Protein AF-A0A813DCG0-F1 (afdb_monomer_lite)

pLDDT: mean 72.12, std 24.97, range [21.66, 97.62]

Organism: Polarella glacialis (NCBI:txid89957)

Secondary structure (DSSP, 8-state):
---SSHHHHHHHHHHTT---------------S-PBPTTT--B-PBPTTSSSBHHHHHHS---HHHHHHHHHTSTTHHHHHHHHHHHHHSTTS-----------GGGGGGTTTTTT------TT-EEEEE-TT-HHHHHHHHHHHHHSTTTEEEEETT-HHHHHHHHHHHT-GGGHHHHS-TT-EEEEETTTEEE--TTT-HHHHHHHHHHHHH--PPPHHHHHHHIIIIIHHHHHHHHHHHHTTS-S-----PPPPTTGGGSHHHHHHHHHHHHHHS----TT-S-HHHHHHHHHHHHHHHHTT-SEEHHHHHTTT-GGGS-TT--SGGG-TT--TTB--SB--EEEEE-TT-TTTHHHHHHHHHHHHHHHHHHT--S--TT---HHHHHHHTT------EEEEE--TTTT--B-S--GGGGT-S----------------GGGGSPP--S-----------------------PPPPPPP------------------------

InterPro domains:
  IPR051559 Hypoxia-inducible factor prolyl hydroxylases [PTHR12907] (262-435)

Sequence (506 aa):
MGVAGQALEDIAWAQAFQRPEPRSPALFVHVGPSQLCKTCGLKSPIVSVASECSSCWLHSTCNWDAGFANLALLKGGMAFVQELLLQRTAPFGPQKAEFSTTFDESGADQRDQLGKTSPRCDSSGLAVIWDALDPGCAWRTQALRIEFPDLCVFVELHDEASLHQLLSETGLSSIRHRICRAGALSAVLASGVFIANCEEHPKVLVFELLYRRTLRLPSWRALERLHSRYFRPLAQLRGHEAVAATGPQLCQPYEPCEGWWQKQAALQLIAESLEKECFAIVDGFLPAKELQTLQEVASMLFKEKHMRAGIEEQSGGYGGYWGDGNEGDFQNKEGLDRKWTMEGDFRAWVPDDDVRASRSLQLLTRASDSLIRALKDEGKGQLGLSASVTQRIRRIHFREHTMVSCYPGATRARYLRHCDTGRQAALTAILYLNKVKGFQTSFQGLRPSPRNGARAMVASFGFTKKAFITPRSDWMCCPLPTGCCSSGLQRNALTKCCRLLGTAWP

Radius of gyration: 30.11 Å; chains: 1; bounding box: 83×74×84 Å

Foldseek 3Di:
DDDDPPVVVVVVVVVVPPDPPPPPPPPPQPQDPQDQAPPQRDRARQQSVDSGHLLCLLVDPDDLVVLLVVLCPDDLSVVLSVLLVCLCPPPLNPPCPPPPPPPPPVCPVCSVVSPPDLPDPPLQAKEKEFESHAPNRSSSSSNCCVSQVPRYDYDYLPPPVSVVVVCVQLVNPVVCPQCRDHNWMKMAHSNSFIEGRCSNVVNVVSQVSSCSVRDDDDDPVRVVCCCVQAVVVLVCLQCVVVPPPDDPDDDDPDWGDAPSCLDLSNLQSQLVCCVPVVHHDRPNLDTPVLLVLVLVLLVCCVVVVVWAQPLVVCVPPPPPVPDPPPPDQADCPVVDASYDYQGQKTKDQAACPRPSCNVSVVVVVVSVVSSLVSNLVVPPCVSVGDPVSNVLSVPCPDDGGDISMDRDSRRPGDHDDDDPVVVVDSDDDDDDSDDDPDPPPVVVPPDPPPPDDDDDDDDDDDDDDDDDDDDDDDDDDDDDDDDDDDDDDDDDDDDDDDDDDDDDDD

Structure (mmCIF, N/CA/C/O backbone):
data_AF-A0A813DCG0-F1
#
_entry.id   AF-A0A813DCG0-F1
#
loop_
_atom_site.group_PDB
_atom_site.id
_atom_site.type_symbol
_atom_site.label_atom_id
_atom_site.label_alt_id
_atom_site.label_comp_id
_atom_site.label_asym_id
_atom_site.label_entity_id
_atom_site.label_seq_id
_atom_site.pdbx_PDB_ins_code
_atom_site.Cartn_x
_atom_site.Cartn_y
_atom_site.Cartn_z
_atom_site.occupancy
_atom_site.B_iso_or_equiv
_atom_site.auth_seq_id
_atom_site.auth_comp_id
_atom_site.auth_asym_id
_atom_site.auth_atom_id
_atom_site.pdbx_PDB_model_num
ATOM 1 N N . MET A 1 1 ? 39.433 26.308 19.725 1.00 41.78 1 MET A N 1
ATOM 2 C CA . MET A 1 1 ? 40.166 25.298 18.930 1.00 41.78 1 MET A CA 1
ATOM 3 C C . MET A 1 1 ? 39.247 24.104 18.746 1.00 41.78 1 MET A C 1
ATOM 5 O O . MET A 1 1 ? 38.813 23.572 19.756 1.00 41.78 1 MET A O 1
ATOM 9 N N . GLY A 1 2 ? 38.908 23.737 17.505 1.00 42.75 2 GLY A N 1
ATOM 10 C CA . GLY A 1 2 ? 38.087 22.548 17.225 1.00 42.75 2 GLY A CA 1
ATOM 11 C C . GLY A 1 2 ? 36.905 22.746 16.268 1.00 42.75 2 GLY A C 1
ATOM 12 O O . GLY A 1 2 ? 35.836 22.231 16.548 1.00 42.75 2 GLY A O 1
ATOM 13 N N . VAL A 1 3 ? 37.080 23.474 15.159 1.00 40.78 3 VAL A N 1
ATOM 14 C CA . VAL A 1 3 ? 36.184 23.416 13.984 1.00 40.78 3 VAL A CA 1
ATOM 15 C C . VAL A 1 3 ? 37.076 23.520 12.746 1.00 40.78 3 VAL A C 1
ATOM 17 O O . VAL A 1 3 ? 37.269 24.595 12.193 1.00 40.78 3 VAL A O 1
ATOM 20 N N . ALA A 1 4 ? 37.764 22.432 12.405 1.00 39.97 4 ALA A N 1
ATOM 21 C CA . ALA A 1 4 ? 38.619 22.384 11.210 1.00 39.97 4 ALA A CA 1
ATOM 22 C C . ALA A 1 4 ? 38.790 20.970 10.623 1.00 39.97 4 ALA A C 1
ATOM 24 O O . ALA A 1 4 ? 39.272 20.843 9.506 1.00 39.97 4 ALA A O 1
ATOM 25 N N . GLY A 1 5 ? 38.387 19.910 11.338 1.00 35.41 5 GLY A N 1
ATOM 26 C CA . GLY A 1 5 ? 38.575 18.529 10.876 1.00 35.41 5 GLY A CA 1
ATOM 27 C C . GLY A 1 5 ? 37.535 18.050 9.861 1.00 35.41 5 GLY A C 1
ATOM 28 O O . GLY A 1 5 ? 37.882 17.315 8.950 1.00 35.41 5 GLY A O 1
ATOM 29 N N . GLN A 1 6 ? 36.282 18.498 9.973 1.00 41.50 6 GLN A N 1
ATOM 30 C CA . GLN A 1 6 ? 35.178 17.935 9.181 1.00 41.50 6 GLN A CA 1
ATOM 31 C C . GLN A 1 6 ? 35.030 18.593 7.798 1.00 41.50 6 GLN A C 1
ATOM 33 O O . GLN A 1 6 ? 34.701 17.931 6.825 1.00 41.50 6 GLN A O 1
ATOM 38 N N . ALA A 1 7 ? 35.400 19.872 7.674 1.00 42.06 7 ALA A N 1
ATOM 39 C CA . ALA A 1 7 ? 35.347 20.589 6.399 1.00 42.06 7 ALA A CA 1
ATOM 40 C C . ALA A 1 7 ? 36.413 20.125 5.386 1.00 42.06 7 ALA A C 1
ATOM 42 O O . ALA A 1 7 ? 36.236 20.320 4.189 1.00 42.06 7 ALA A O 1
ATOM 43 N N . LEU A 1 8 ? 37.517 19.513 5.831 1.00 39.81 8 LEU A N 1
ATOM 44 C CA . LEU A 1 8 ? 38.583 19.060 4.928 1.00 39.81 8 LEU A CA 1
ATOM 45 C C . LEU A 1 8 ? 38.312 17.673 4.321 1.00 39.81 8 LEU A C 1
ATOM 47 O O . LEU A 1 8 ? 38.747 17.426 3.198 1.00 39.81 8 LEU A O 1
ATOM 51 N N . GLU A 1 9 ? 37.552 16.802 4.996 1.00 41.28 9 GLU A N 1
ATOM 52 C CA . GLU A 1 9 ? 37.133 15.509 4.428 1.00 41.28 9 GLU A CA 1
ATOM 53 C C . GLU A 1 9 ? 36.017 15.676 3.381 1.00 41.28 9 GLU A C 1
ATOM 55 O O . GLU A 1 9 ? 36.074 15.041 2.326 1.00 41.28 9 GLU A O 1
ATOM 60 N N . ASP A 1 10 ? 35.088 16.615 3.593 1.00 40.09 10 ASP A N 1
ATOM 61 C CA . ASP A 1 10 ? 34.032 16.931 2.619 1.00 40.09 10 ASP A CA 1
ATOM 62 C C . ASP A 1 10 ? 34.580 17.646 1.366 1.00 40.09 10 ASP A C 1
ATOM 64 O O . ASP A 1 10 ? 34.108 17.412 0.251 1.00 40.09 10 ASP A O 1
ATOM 68 N N . ILE A 1 11 ? 35.636 18.461 1.506 1.00 42.53 11 ILE A N 1
ATOM 69 C CA . ILE A 1 11 ? 36.313 19.112 0.369 1.00 42.53 11 ILE A CA 1
ATOM 70 C C . ILE A 1 11 ? 37.156 18.106 -0.432 1.00 42.53 11 ILE A C 1
ATOM 72 O O . ILE A 1 11 ? 37.168 18.173 -1.662 1.00 42.53 11 ILE A O 1
ATOM 76 N N . ALA A 1 12 ? 37.808 17.141 0.227 1.00 39.62 12 ALA A N 1
ATOM 77 C CA . ALA A 1 12 ? 38.572 16.094 -0.456 1.00 39.62 12 ALA A CA 1
ATOM 78 C C . ALA A 1 12 ? 37.668 15.140 -1.261 1.00 39.62 12 ALA A C 1
ATOM 80 O O . ALA A 1 12 ? 38.049 14.710 -2.352 1.00 39.62 12 ALA A O 1
ATOM 81 N N . TRP A 1 13 ? 36.447 14.871 -0.781 1.00 40.75 13 TRP A N 1
ATOM 82 C CA . TRP A 1 13 ? 35.437 14.139 -1.550 1.00 40.75 13 TRP A CA 1
ATOM 83 C C . TRP A 1 13 ? 34.832 14.987 -2.675 1.00 40.75 13 TRP A C 1
ATOM 85 O O . TRP A 1 13 ? 34.736 14.505 -3.799 1.00 40.75 13 TRP A O 1
ATOM 95 N N . ALA A 1 14 ? 34.503 16.261 -2.448 1.00 37.06 14 ALA A N 1
ATOM 96 C CA . ALA A 1 14 ? 33.926 17.123 -3.487 1.00 37.06 14 ALA A CA 1
ATOM 97 C C . ALA A 1 14 ? 34.905 17.454 -4.637 1.00 37.06 14 ALA A C 1
ATOM 99 O O . ALA A 1 14 ? 34.490 17.566 -5.793 1.00 37.06 14 ALA A O 1
ATOM 100 N N . GLN A 1 15 ? 36.211 17.564 -4.364 1.00 37.44 15 GLN A N 1
ATOM 101 C CA . GLN A 1 15 ? 37.227 17.859 -5.387 1.00 37.44 15 GLN A CA 1
ATOM 102 C C . GLN A 1 15 ? 37.622 16.640 -6.237 1.00 37.44 15 GLN A C 1
ATOM 104 O O . GLN A 1 15 ? 38.074 16.811 -7.368 1.00 37.44 15 GLN A O 1
ATOM 109 N N . ALA A 1 16 ? 37.375 15.411 -5.768 1.00 39.66 16 ALA A N 1
ATOM 110 C CA . ALA A 1 16 ? 37.555 14.202 -6.579 1.00 39.66 16 ALA A CA 1
ATOM 111 C C . ALA A 1 16 ? 36.494 14.049 -7.695 1.00 39.66 16 ALA A C 1
ATOM 113 O O . ALA A 1 16 ? 36.705 13.282 -8.638 1.00 39.66 16 ALA A O 1
ATOM 114 N N . PHE A 1 17 ? 35.385 14.801 -7.626 1.00 44.44 17 PHE A N 1
ATOM 115 C CA . PHE A 1 17 ? 34.229 14.675 -8.526 1.00 44.44 17 PHE A CA 1
ATOM 116 C C . PHE A 1 17 ? 34.018 15.846 -9.501 1.00 44.44 17 PHE A C 1
ATOM 118 O O . PHE A 1 17 ? 33.070 15.818 -10.280 1.00 44.44 17 PHE A O 1
ATOM 125 N N . GLN A 1 18 ? 34.930 16.821 -9.574 1.00 32.22 18 GLN A N 1
ATOM 126 C CA . GLN A 1 18 ? 34.937 17.830 -10.649 1.00 32.22 18 GLN A CA 1
ATOM 127 C C . GLN A 1 18 ? 35.739 17.372 -11.879 1.00 32.22 18 GLN A C 1
ATOM 129 O O . GLN A 1 18 ? 36.594 18.094 -12.392 1.00 32.22 18 GLN A O 1
ATOM 134 N N . ARG A 1 19 ? 35.484 16.157 -12.378 1.00 42.00 19 ARG A N 1
ATOM 135 C CA . ARG A 1 19 ? 35.946 15.801 -13.728 1.00 42.00 19 ARG A CA 1
ATOM 136 C C . ARG A 1 19 ? 34.949 16.363 -14.743 1.00 42.00 19 ARG A C 1
ATOM 138 O O . ARG A 1 19 ? 33.748 16.247 -14.505 1.00 42.00 19 ARG A O 1
ATOM 145 N N . PRO A 1 20 ? 35.411 16.960 -15.856 1.00 36.12 20 PRO A N 1
ATOM 146 C CA . PRO A 1 20 ? 34.508 17.362 -16.926 1.00 36.12 20 PRO A CA 1
ATOM 147 C C . PRO A 1 20 ? 33.701 16.135 -17.347 1.00 36.12 20 PRO A C 1
ATOM 149 O O . PRO A 1 20 ? 34.283 15.053 -17.484 1.00 36.12 20 PRO A O 1
ATOM 152 N N . GLU A 1 21 ? 32.382 16.296 -17.499 1.00 36.66 21 GLU A N 1
ATOM 153 C CA . GLU A 1 21 ? 31.511 15.233 -17.997 1.00 36.66 21 GLU A CA 1
ATOM 154 C C . GLU A 1 21 ? 32.203 14.563 -19.188 1.00 36.66 21 GLU A C 1
ATOM 156 O O . GLU A 1 21 ? 32.547 15.256 -20.159 1.00 36.66 21 GLU A O 1
ATOM 161 N N . PRO A 1 22 ? 32.464 13.243 -19.146 1.00 34.53 22 PRO A N 1
ATOM 162 C CA . PRO A 1 22 ? 32.900 12.571 -20.343 1.00 34.53 22 PRO A CA 1
ATOM 163 C C . PRO A 1 22 ? 31.752 12.747 -21.329 1.00 34.53 22 PRO A C 1
ATOM 165 O O . PRO A 1 22 ? 30.656 12.223 -21.120 1.00 34.53 22 PRO A O 1
ATOM 168 N N . ARG A 1 23 ? 31.996 13.513 -22.400 1.00 34.97 23 ARG A N 1
ATOM 169 C CA . ARG A 1 23 ? 31.200 13.416 -23.620 1.00 34.97 23 ARG A CA 1
ATOM 170 C C . ARG A 1 23 ? 31.291 11.955 -24.023 1.00 34.97 23 ARG A C 1
ATOM 172 O O . ARG A 1 23 ? 32.281 11.540 -24.622 1.00 34.97 23 ARG A O 1
ATOM 179 N N . SER A 1 24 ? 30.312 11.167 -23.582 1.00 37.31 24 SER A N 1
ATOM 180 C CA . SER A 1 24 ? 30.204 9.770 -23.961 1.00 37.31 24 SER A CA 1
ATOM 181 C C . SER A 1 24 ? 30.226 9.768 -25.482 1.00 37.31 24 SER A C 1
ATOM 183 O O . SER A 1 24 ? 29.459 10.534 -26.077 1.00 37.31 24 SER A O 1
ATOM 185 N N . PRO A 1 25 ? 31.128 9.009 -26.129 1.00 33.62 25 PRO A N 1
ATOM 186 C CA . PRO A 1 25 ? 31.041 8.852 -27.565 1.00 33.62 25 PRO A CA 1
ATOM 187 C C . PRO A 1 25 ? 29.626 8.352 -27.822 1.00 33.62 25 PRO A C 1
ATOM 189 O O . PRO A 1 25 ? 29.224 7.334 -27.258 1.00 33.62 25 PRO A O 1
ATOM 192 N N . ALA A 1 26 ? 28.844 9.126 -28.575 1.00 34.84 26 ALA A N 1
ATOM 193 C CA . ALA A 1 26 ? 27.556 8.673 -29.055 1.00 34.84 26 ALA A CA 1
ATOM 194 C C . ALA A 1 26 ? 27.848 7.395 -29.842 1.00 34.84 26 ALA A C 1
ATOM 196 O O . ALA A 1 26 ? 28.355 7.443 -30.962 1.00 34.84 26 ALA A O 1
ATOM 197 N N . LEU A 1 27 ? 27.644 6.247 -29.199 1.00 39.09 27 LEU A N 1
ATOM 198 C CA . LEU A 1 27 ? 27.665 4.958 -29.854 1.00 39.09 27 LEU A CA 1
ATOM 199 C C . LEU A 1 27 ? 26.431 4.999 -30.747 1.00 39.09 27 LEU A C 1
ATOM 201 O O . LEU A 1 27 ? 25.313 4.767 -30.297 1.00 39.09 27 LEU A O 1
ATOM 205 N N . PHE A 1 28 ? 26.621 5.439 -31.989 1.00 33.19 28 PHE A N 1
ATOM 206 C CA . PHE A 1 28 ? 25.574 5.418 -32.994 1.00 33.19 28 PHE A CA 1
ATOM 207 C C . PHE A 1 28 ? 25.242 3.952 -33.252 1.00 33.19 28 PHE A C 1
ATOM 209 O O . PHE A 1 28 ? 25.957 3.240 -33.956 1.00 33.19 28 PHE A O 1
ATOM 216 N N . VAL A 1 29 ? 24.171 3.490 -32.615 1.00 42.22 29 VAL A N 1
ATOM 217 C CA . VAL A 1 29 ? 23.605 2.171 -32.849 1.00 42.22 29 VAL A CA 1
ATOM 218 C C . VAL A 1 29 ? 22.939 2.223 -34.219 1.00 42.22 29 VAL A C 1
ATOM 220 O O . VAL A 1 29 ? 21.862 2.793 -34.387 1.00 42.22 29 VAL A O 1
ATOM 223 N N . HIS A 1 30 ? 23.589 1.645 -35.226 1.00 40.88 30 HIS A N 1
ATOM 224 C CA . HIS A 1 30 ? 22.920 1.353 -36.485 1.00 40.88 30 HIS A CA 1
ATOM 225 C C . HIS A 1 30 ? 21.896 0.243 -36.239 1.00 40.88 30 HIS A C 1
ATOM 227 O O . HIS A 1 30 ? 22.250 -0.931 -36.133 1.00 40.88 30 HIS A O 1
ATOM 233 N N . VAL A 1 31 ? 20.617 0.615 -36.163 1.00 45.50 31 VAL A N 1
ATOM 234 C CA . VAL A 1 31 ? 19.507 -0.341 -36.205 1.00 45.50 31 VAL A CA 1
ATOM 235 C C . VAL A 1 31 ? 19.430 -0.884 -37.635 1.00 45.50 31 VAL A C 1
ATOM 237 O O . VAL A 1 31 ? 18.816 -0.289 -38.518 1.00 45.50 31 VAL A O 1
ATOM 240 N N . GLY A 1 32 ? 20.148 -1.976 -37.900 1.00 49.91 32 GLY A N 1
ATOM 241 C CA . GLY A 1 32 ? 20.034 -2.711 -39.159 1.00 49.91 32 GLY A CA 1
ATOM 242 C C . GLY A 1 32 ? 18.662 -3.394 -39.289 1.00 49.91 32 GLY A C 1
ATOM 243 O O . GLY A 1 32 ? 18.003 -3.635 -38.276 1.00 49.91 32 GLY A O 1
ATOM 244 N N . PRO A 1 33 ? 18.210 -3.733 -40.514 1.00 55.41 33 PRO A N 1
ATOM 245 C CA . PRO A 1 33 ? 16.976 -4.496 -40.720 1.00 55.41 33 PRO A CA 1
ATOM 246 C C . PRO A 1 33 ? 17.020 -5.805 -39.924 1.00 55.41 33 PRO A C 1
ATOM 248 O O . PRO A 1 33 ? 18.091 -6.392 -39.805 1.00 55.41 33 PRO A O 1
ATOM 251 N N . SER A 1 34 ? 15.870 -6.257 -39.402 1.00 59.31 34 SER A N 1
ATOM 252 C CA . SER A 1 34 ? 15.720 -7.450 -38.548 1.00 59.31 34 SER A CA 1
ATOM 253 C C . SER A 1 34 ? 16.691 -8.577 -38.929 1.00 59.31 34 SER A C 1
ATOM 255 O O . SER A 1 34 ? 16.508 -9.245 -39.953 1.00 59.31 34 SER A O 1
ATOM 257 N N . GLN A 1 35 ? 17.729 -8.778 -38.123 1.00 68.81 35 GLN A N 1
ATOM 258 C CA . GLN A 1 35 ? 18.699 -9.852 -38.311 1.00 68.81 35 GLN A CA 1
ATOM 259 C C . GLN A 1 35 ? 18.268 -11.069 -37.482 1.00 68.81 35 GLN A C 1
ATOM 261 O O . GLN A 1 35 ? 17.563 -10.946 -36.480 1.00 68.81 35 GLN A O 1
ATOM 266 N N . LEU A 1 36 ? 18.656 -12.265 -37.925 1.00 75.81 36 LEU A N 1
ATOM 267 C CA . LEU A 1 36 ? 18.449 -13.481 -37.142 1.00 75.81 36 LEU A CA 1
ATOM 268 C C . LEU A 1 36 ? 19.375 -13.431 -35.922 1.00 75.81 36 LEU A C 1
ATOM 270 O O . LEU A 1 36 ? 20.571 -13.170 -36.063 1.00 75.81 36 LEU A O 1
ATOM 274 N N . CYS A 1 37 ? 18.834 -13.688 -34.732 1.00 77.69 37 CYS A N 1
ATOM 275 C CA . CYS A 1 37 ? 19.642 -13.847 -33.531 1.00 77.69 37 CYS A CA 1
ATOM 276 C C . CYS A 1 37 ? 20.651 -14.982 -33.734 1.00 77.69 37 CYS A C 1
ATOM 278 O O . CYS A 1 37 ? 20.259 -16.092 -34.086 1.00 77.69 37 CYS A O 1
ATOM 280 N N . LYS A 1 38 ? 21.939 -14.743 -33.468 1.00 79.25 38 LYS A N 1
ATOM 281 C CA . LYS A 1 38 ? 22.966 -15.787 -33.630 1.00 79.25 38 LYS A CA 1
ATOM 282 C C . LYS A 1 38 ? 22.798 -16.963 -32.663 1.00 79.25 38 LYS A C 1
ATOM 284 O O . LYS A 1 38 ? 23.261 -18.055 -32.967 1.00 79.25 38 LYS A O 1
ATOM 289 N N . THR A 1 39 ? 22.136 -16.738 -31.529 1.00 81.12 39 THR A N 1
ATOM 290 C CA . THR A 1 39 ? 21.996 -17.720 -30.446 1.00 81.12 39 THR A CA 1
ATOM 291 C C . THR A 1 39 ? 20.760 -18.604 -30.620 1.00 81.12 39 THR A C 1
ATOM 293 O O . THR A 1 39 ? 20.866 -19.817 -30.486 1.00 81.12 39 THR A O 1
ATOM 296 N N . CYS A 1 40 ? 19.597 -18.030 -30.953 1.00 78.81 40 CYS A N 1
ATOM 297 C CA . CYS A 1 40 ? 18.345 -18.790 -31.115 1.00 78.81 40 CYS A CA 1
ATOM 298 C C . CYS A 1 40 ? 17.796 -18.833 -32.549 1.00 78.81 40 CYS A C 1
ATOM 300 O O . CYS A 1 40 ? 16.785 -19.482 -32.797 1.00 78.81 40 CYS A O 1
ATOM 302 N N . GLY A 1 41 ? 18.402 -18.114 -33.498 1.00 76.75 41 GLY A N 1
ATOM 303 C CA . GLY A 1 41 ? 17.957 -18.069 -34.894 1.00 76.75 41 GLY A CA 1
ATOM 304 C C . GLY A 1 41 ? 16.648 -17.310 -35.142 1.00 76.75 41 GLY A C 1
ATOM 305 O O . GLY A 1 41 ? 16.205 -17.243 -36.285 1.00 76.75 41 GLY A O 1
ATOM 306 N N . LEU A 1 42 ? 16.009 -16.727 -34.122 1.00 76.12 42 LEU A N 1
ATOM 307 C CA . LEU A 1 42 ? 14.747 -15.994 -34.279 1.00 76.12 42 LEU A CA 1
ATOM 308 C C . LEU A 1 42 ? 14.977 -14.579 -34.827 1.00 76.12 42 LEU A C 1
ATOM 310 O O . LEU A 1 42 ? 15.955 -13.914 -34.478 1.00 76.12 42 LEU A O 1
ATOM 314 N N . LYS A 1 43 ? 14.047 -14.095 -35.663 1.00 73.00 43 LYS A N 1
ATOM 315 C CA . LYS A 1 43 ? 13.984 -12.676 -36.044 1.00 73.00 43 LYS A CA 1
ATOM 316 C C . LYS A 1 43 ? 13.444 -11.878 -34.864 1.00 73.00 43 LYS A C 1
ATOM 318 O O . LYS A 1 43 ? 12.301 -12.070 -34.466 1.00 73.00 43 LYS A O 1
ATOM 323 N N . SER A 1 44 ? 14.262 -10.986 -34.334 1.00 69.44 44 SER A N 1
ATOM 324 C CA . SER A 1 44 ? 13.930 -10.127 -33.198 1.00 69.44 44 SER A CA 1
ATOM 325 C C . SER A 1 44 ? 14.749 -8.842 -33.308 1.00 69.44 44 SER A C 1
ATOM 327 O O . SER A 1 44 ? 15.803 -8.868 -33.955 1.00 69.44 44 SER A O 1
ATOM 329 N N . PRO A 1 45 ? 14.330 -7.733 -32.672 1.00 66.94 45 PRO A N 1
ATOM 330 C CA . PRO A 1 45 ? 15.246 -6.638 -32.380 1.00 66.94 45 PRO A CA 1
ATOM 331 C C . PRO A 1 45 ? 16.528 -7.202 -31.754 1.00 66.94 45 PRO A C 1
ATOM 333 O O . PRO A 1 45 ? 16.464 -8.012 -30.820 1.00 66.94 45 PRO A O 1
ATOM 336 N N . ILE A 1 46 ? 17.676 -6.842 -32.332 1.00 68.31 46 ILE A N 1
ATOM 337 C CA . ILE A 1 46 ? 18.985 -7.174 -31.771 1.00 68.31 46 ILE A CA 1
ATOM 338 C C . ILE A 1 46 ? 19.283 -6.150 -30.682 1.00 68.31 46 ILE A C 1
ATOM 340 O O . ILE A 1 46 ? 19.133 -4.949 -30.904 1.00 68.31 46 ILE A O 1
ATOM 344 N N . VAL A 1 47 ? 19.703 -6.636 -29.517 1.00 64.94 47 VAL A N 1
ATOM 345 C CA . VAL A 1 47 ? 20.121 -5.780 -28.405 1.00 64.94 47 VAL A CA 1
ATOM 346 C C . VAL A 1 47 ? 21.348 -4.993 -28.835 1.00 64.94 47 VAL A C 1
ATOM 348 O O . VAL A 1 47 ? 22.328 -5.574 -29.278 1.00 64.94 47 VAL A O 1
ATOM 351 N N . SER A 1 48 ? 21.348 -3.674 -28.683 1.00 62.94 48 SER A N 1
ATOM 352 C CA . SER A 1 48 ? 22.435 -2.831 -29.210 1.00 62.94 48 SER A CA 1
ATOM 353 C C . SER A 1 48 ? 23.828 -3.172 -28.663 1.00 62.94 48 SER A C 1
ATOM 355 O O . SER A 1 48 ? 24.838 -2.892 -29.308 1.00 62.94 48 SER A O 1
ATOM 357 N N . VAL A 1 49 ? 23.882 -3.813 -27.495 1.00 61.25 49 VAL A N 1
ATOM 358 C CA . VAL A 1 49 ? 25.113 -4.223 -26.811 1.00 61.25 49 VAL A CA 1
ATOM 359 C C . VAL A 1 49 ? 25.613 -5.623 -27.197 1.00 61.25 49 VAL A C 1
ATOM 361 O O . VAL A 1 49 ? 26.724 -5.985 -26.812 1.00 61.25 49 VAL A O 1
ATOM 364 N N . ALA A 1 50 ? 24.840 -6.412 -27.954 1.00 63.06 50 ALA A N 1
ATOM 365 C CA . ALA A 1 50 ? 25.181 -7.795 -28.292 1.00 63.06 50 ALA A CA 1
ATOM 366 C C . ALA A 1 50 ? 24.629 -8.226 -29.656 1.00 63.06 50 ALA A C 1
ATOM 368 O O . ALA A 1 50 ? 23.564 -7.804 -30.070 1.00 63.06 50 ALA A O 1
ATOM 369 N N . SER A 1 51 ? 25.276 -9.163 -30.354 1.00 75.50 51 SER A N 1
ATOM 370 C CA . SER A 1 51 ? 24.695 -9.756 -31.577 1.00 75.50 51 SER A CA 1
ATOM 371 C C . SER A 1 51 ? 23.598 -10.799 -31.288 1.00 75.50 51 SER A C 1
ATOM 373 O O . SER A 1 51 ? 23.496 -11.815 -31.980 1.00 75.50 51 SER A O 1
ATOM 375 N N . GLU A 1 52 ? 22.814 -10.573 -30.237 1.00 82.56 52 GLU A N 1
ATOM 376 C CA . GLU A 1 52 ? 21.790 -11.466 -29.699 1.00 82.56 52 GLU A CA 1
ATOM 377 C C . GLU A 1 52 ? 20.425 -10.764 -29.668 1.00 82.56 52 GLU A C 1
ATOM 379 O O . GLU A 1 52 ? 20.346 -9.535 -29.663 1.00 82.56 52 GLU A O 1
ATOM 384 N N . CYS A 1 53 ? 19.331 -11.531 -29.655 1.00 84.44 53 CYS A N 1
ATOM 385 C CA . CYS A 1 53 ? 18.013 -10.954 -29.406 1.00 84.44 53 CYS A CA 1
ATOM 386 C C . CYS A 1 53 ? 17.848 -10.594 -27.927 1.00 84.44 53 CYS A C 1
ATOM 388 O O . CYS A 1 53 ? 18.572 -11.104 -27.071 1.00 84.44 53 CYS A O 1
ATOM 390 N N . SER A 1 54 ? 16.845 -9.767 -27.632 1.00 82.38 54 SER A N 1
ATOM 391 C CA . SER A 1 54 ? 16.492 -9.334 -26.275 1.00 82.38 54 SER A CA 1
ATOM 392 C C . SER A 1 54 ? 16.335 -10.490 -25.289 1.00 82.38 54 SER A C 1
ATOM 394 O O . SER A 1 54 ? 16.901 -10.441 -24.198 1.00 82.38 54 SER A O 1
ATOM 396 N N . SER A 1 55 ? 15.650 -11.564 -25.685 1.00 83.50 55 SER A N 1
ATOM 397 C CA . SER A 1 55 ? 15.484 -12.756 -24.849 1.00 83.50 55 SER A CA 1
ATOM 398 C C . SER A 1 55 ? 16.809 -13.484 -24.602 1.00 83.50 55 SER A C 1
ATOM 400 O O . SER A 1 55 ? 17.141 -13.768 -23.456 1.00 83.50 55 SER A O 1
ATOM 402 N N . CYS A 1 56 ? 17.600 -13.770 -25.643 1.00 84.75 56 CYS A N 1
ATOM 403 C CA . CYS A 1 56 ? 18.885 -14.458 -25.472 1.00 84.75 56 CYS A CA 1
ATOM 404 C C . CYS A 1 56 ? 19.853 -13.649 -24.610 1.00 84.75 56 CYS A C 1
ATOM 406 O O . CYS A 1 56 ? 20.452 -14.214 -23.700 1.00 84.75 56 CYS A O 1
ATOM 408 N N . TRP A 1 57 ? 19.923 -12.336 -24.829 1.00 85.06 57 TRP A N 1
ATOM 409 C CA . TRP A 1 57 ? 20.739 -11.436 -24.024 1.00 85.06 57 TRP A CA 1
ATOM 410 C C . TRP A 1 57 ? 20.349 -11.476 -22.546 1.00 85.06 57 TRP A C 1
ATOM 412 O O . TRP A 1 57 ? 21.204 -11.660 -21.678 1.00 85.06 57 TRP A O 1
ATOM 422 N N . LEU A 1 58 ? 19.050 -11.354 -22.252 1.00 83.44 58 LEU A N 1
ATOM 423 C CA . LEU A 1 58 ? 18.533 -11.344 -20.884 1.00 83.44 58 LEU A CA 1
ATOM 424 C C . LEU A 1 58 ? 18.827 -12.654 -20.135 1.00 83.44 58 LEU A C 1
ATOM 426 O O . LEU A 1 58 ? 18.997 -12.643 -18.917 1.00 83.44 58 LEU A O 1
ATOM 430 N N . HIS A 1 59 ? 18.891 -13.769 -20.865 1.00 84.62 59 HIS A N 1
ATOM 431 C CA . HIS A 1 59 ? 19.200 -15.096 -20.335 1.00 84.62 59 HIS A CA 1
ATOM 432 C C . HIS A 1 59 ? 20.680 -15.489 -20.459 1.00 84.62 59 HIS A C 1
ATOM 434 O O . HIS A 1 59 ? 21.060 -16.569 -20.000 1.00 84.62 59 HIS A O 1
ATOM 440 N N . SER A 1 60 ? 21.520 -14.643 -21.060 1.00 84.06 60 SER A N 1
ATOM 441 C CA . SER A 1 60 ? 22.955 -14.890 -21.134 1.00 84.06 60 SER A CA 1
ATOM 442 C C . SER A 1 60 ? 23.551 -14.854 -19.726 1.00 84.06 60 SER A C 1
ATOM 444 O O . SER A 1 60 ? 23.249 -13.976 -18.913 1.00 84.06 60 SER A O 1
ATOM 446 N N . THR A 1 61 ? 24.395 -15.836 -19.410 1.00 73.19 61 THR A N 1
ATOM 447 C CA . THR A 1 61 ? 25.142 -15.881 -18.151 1.00 73.19 61 THR A CA 1
ATOM 448 C C . THR A 1 61 ? 26.271 -14.860 -18.223 1.00 73.19 61 THR A C 1
ATOM 450 O O . THR A 1 61 ? 27.423 -15.207 -18.495 1.00 73.19 61 THR A O 1
ATOM 453 N N . CYS A 1 62 ? 25.954 -13.579 -18.051 1.00 68.44 62 CYS A N 1
ATOM 454 C CA . CYS A 1 62 ? 26.992 -12.578 -17.877 1.00 68.44 62 CYS A CA 1
ATOM 455 C C . CYS A 1 62 ? 27.642 -12.764 -16.498 1.00 68.44 62 CYS A C 1
ATOM 457 O O . CYS A 1 62 ? 26.977 -13.083 -15.510 1.00 68.44 62 CYS A O 1
ATOM 459 N N . ASN A 1 63 ? 28.964 -12.590 -16.427 1.00 74.44 63 ASN A N 1
ATOM 460 C CA . ASN A 1 63 ? 29.637 -12.508 -15.138 1.00 74.44 63 ASN A CA 1
ATOM 461 C C . ASN A 1 63 ? 29.066 -11.294 -14.387 1.00 74.44 63 ASN A C 1
ATOM 463 O O . ASN A 1 63 ? 29.158 -10.167 -14.878 1.00 74.44 63 ASN A O 1
ATOM 467 N N . TRP A 1 64 ? 28.482 -11.539 -13.214 1.00 75.38 64 TRP A N 1
ATOM 468 C CA . TRP A 1 64 ? 27.839 -10.527 -12.378 1.00 75.38 64 TRP A CA 1
ATOM 469 C C . TRP A 1 64 ? 28.722 -9.297 -12.155 1.00 75.38 64 TRP A C 1
ATOM 471 O O . TRP A 1 64 ? 28.262 -8.163 -12.292 1.00 75.38 64 TRP A O 1
ATOM 481 N N . ASP A 1 65 ? 30.011 -9.521 -11.906 1.00 81.56 65 ASP A N 1
ATOM 482 C CA . ASP A 1 65 ? 30.974 -8.454 -11.640 1.00 81.56 65 ASP A CA 1
ATOM 483 C C . ASP A 1 65 ? 31.221 -7.587 -12.882 1.00 81.56 65 ASP A C 1
ATOM 485 O O . ASP A 1 65 ? 31.306 -6.361 -12.791 1.00 81.56 65 ASP A O 1
ATOM 489 N N . ALA A 1 66 ? 31.254 -8.205 -14.066 1.00 79.69 66 ALA A N 1
ATOM 490 C CA . ALA A 1 66 ? 31.388 -7.486 -15.330 1.00 79.69 66 ALA A CA 1
ATOM 491 C C . ALA A 1 66 ? 30.125 -6.670 -15.651 1.00 79.69 66 ALA A C 1
ATOM 493 O O . ALA A 1 66 ? 30.224 -5.539 -16.127 1.00 79.69 66 ALA A O 1
ATOM 494 N N . GLY A 1 67 ? 28.940 -7.209 -15.345 1.00 80.06 67 GLY A N 1
ATOM 495 C CA . GLY A 1 67 ? 27.669 -6.506 -15.526 1.00 80.06 67 GLY A CA 1
ATOM 496 C C . GLY A 1 67 ? 27.567 -5.243 -14.668 1.00 80.06 67 GLY A C 1
ATOM 497 O O . GLY A 1 67 ? 27.195 -4.186 -15.174 1.00 80.06 67 GLY A O 1
ATOM 498 N N . PHE A 1 68 ? 27.969 -5.318 -13.395 1.00 85.25 68 PHE A N 1
ATOM 499 C CA . PHE A 1 68 ? 27.992 -4.156 -12.498 1.00 85.25 68 PHE A CA 1
ATOM 500 C C . PHE A 1 68 ? 29.014 -3.108 -12.930 1.00 85.25 68 PHE A C 1
ATOM 502 O O . PHE A 1 68 ? 28.702 -1.918 -12.905 1.00 85.25 68 PHE A O 1
ATOM 509 N N . ALA A 1 69 ? 30.203 -3.535 -13.363 1.00 87.25 69 ALA A N 1
ATOM 510 C CA . ALA A 1 69 ? 31.218 -2.627 -13.886 1.00 87.25 69 ALA A CA 1
ATOM 511 C C . ALA A 1 69 ? 30.718 -1.874 -15.130 1.00 87.25 69 ALA A C 1
ATOM 513 O O . ALA A 1 69 ? 30.870 -0.659 -15.211 1.00 87.25 69 ALA A O 1
ATOM 514 N N . ASN A 1 70 ? 30.057 -2.563 -16.064 1.00 86.31 70 ASN A N 1
ATOM 515 C CA . ASN A 1 70 ? 29.484 -1.925 -17.250 1.00 86.31 70 ASN A CA 1
ATOM 516 C C . ASN A 1 70 ? 28.319 -0.997 -16.898 1.00 86.31 70 ASN A C 1
ATOM 518 O O . ASN A 1 70 ? 28.257 0.123 -17.400 1.00 86.31 70 ASN A O 1
ATOM 522 N N . LEU A 1 71 ? 27.423 -1.427 -16.004 1.00 89.50 71 LEU A N 1
ATOM 523 C CA . LEU A 1 71 ? 26.310 -0.605 -15.543 1.00 89.50 71 LEU A CA 1
ATOM 524 C C . LEU A 1 71 ? 26.809 0.677 -14.865 1.00 89.50 71 LEU A C 1
ATOM 526 O O . LEU A 1 71 ? 26.302 1.752 -15.161 1.00 89.50 71 LEU A O 1
ATOM 530 N N . ALA A 1 72 ? 27.837 0.588 -14.021 1.00 91.25 72 ALA A N 1
ATOM 531 C CA . ALA A 1 72 ? 28.456 1.725 -13.342 1.00 91.25 72 ALA A CA 1
ATOM 532 C C . ALA A 1 72 ? 28.971 2.819 -14.298 1.00 91.25 72 ALA A C 1
ATOM 534 O O . ALA A 1 72 ? 28.971 3.995 -13.938 1.00 91.25 72 ALA A O 1
ATOM 535 N N . LEU A 1 73 ? 29.383 2.455 -15.516 1.00 90.81 73 LEU A N 1
ATOM 536 C CA . LEU A 1 73 ? 29.890 3.397 -16.520 1.00 90.81 73 LEU A CA 1
ATOM 537 C C . LEU A 1 73 ? 28.777 4.159 -17.261 1.00 90.81 73 LEU A C 1
ATOM 539 O O . LEU A 1 73 ? 29.059 5.140 -17.949 1.00 90.81 73 LEU A O 1
ATOM 543 N N . LEU A 1 74 ? 27.520 3.727 -17.139 1.00 90.44 74 LEU A N 1
ATOM 544 C CA . LEU A 1 74 ? 26.376 4.345 -17.809 1.00 90.44 74 LEU A CA 1
ATOM 545 C C . LEU A 1 74 ? 25.843 5.533 -16.999 1.00 90.44 74 LEU A C 1
ATOM 547 O O . LEU A 1 74 ? 25.870 5.536 -15.765 1.00 90.44 74 LEU A O 1
ATOM 551 N N . LYS A 1 75 ? 25.269 6.531 -17.683 1.00 88.50 75 LYS A N 1
ATOM 552 C CA . LYS A 1 75 ? 24.587 7.659 -17.027 1.00 88.50 75 LYS A CA 1
ATOM 553 C C . LYS A 1 75 ? 23.514 7.131 -16.068 1.00 88.50 75 LYS A C 1
ATOM 555 O O . LYS A 1 75 ? 22.650 6.363 -16.484 1.00 88.50 75 LYS A O 1
ATOM 560 N N . GLY A 1 76 ? 23.584 7.520 -14.793 1.00 86.19 76 GLY A N 1
ATOM 561 C CA . GLY A 1 76 ? 22.676 7.062 -13.728 1.00 86.19 76 GLY A CA 1
ATOM 562 C C . GLY A 1 76 ? 22.892 5.616 -13.256 1.00 86.19 76 GLY A C 1
ATOM 563 O O . GLY A 1 76 ? 22.234 5.169 -12.319 1.00 86.19 76 GLY A O 1
ATOM 564 N N . GLY A 1 77 ? 23.819 4.873 -13.862 1.00 90.19 77 GLY A N 1
ATOM 565 C CA . GLY A 1 77 ? 24.051 3.470 -13.539 1.00 90.19 77 GLY A CA 1
ATOM 566 C C . GLY A 1 77 ? 24.686 3.254 -12.165 1.00 90.19 77 GLY A C 1
ATOM 567 O O . GLY A 1 77 ? 24.302 2.322 -11.465 1.00 90.19 77 GLY A O 1
ATOM 568 N N . MET A 1 78 ? 25.558 4.162 -11.707 1.00 90.62 78 MET A N 1
ATOM 569 C CA . MET A 1 78 ? 26.082 4.124 -10.332 1.00 90.62 78 MET A CA 1
ATOM 570 C C . MET A 1 78 ? 24.988 4.245 -9.270 1.00 90.62 78 MET A C 1
ATOM 572 O O . MET A 1 78 ? 25.023 3.499 -8.297 1.00 90.62 78 MET A O 1
ATOM 576 N N . ALA A 1 79 ? 24.003 5.129 -9.460 1.00 88.00 79 ALA A N 1
ATOM 577 C CA . ALA A 1 79 ? 22.876 5.252 -8.535 1.00 88.00 79 ALA A CA 1
ATOM 578 C C . ALA A 1 79 ? 22.054 3.953 -8.499 1.00 88.00 79 ALA A C 1
ATOM 580 O O . ALA A 1 79 ? 21.683 3.474 -7.433 1.00 88.00 79 ALA A O 1
ATOM 581 N N . PHE A 1 80 ? 21.848 3.324 -9.660 1.00 91.06 80 PHE A N 1
ATOM 582 C CA . PHE A 1 80 ? 21.192 2.018 -9.761 1.00 91.06 80 PHE A CA 1
ATOM 583 C C . PHE A 1 80 ? 21.957 0.922 -9.007 1.00 91.06 80 PHE A C 1
ATOM 585 O O . PHE A 1 80 ? 21.373 0.182 -8.217 1.00 91.06 80 PHE A O 1
ATOM 592 N N . VAL A 1 81 ? 23.274 0.838 -9.218 1.00 91.38 81 VAL A N 1
ATOM 593 C CA . VAL A 1 81 ? 24.162 -0.105 -8.525 1.00 91.38 81 VAL A CA 1
ATOM 594 C C . VAL A 1 81 ? 24.137 0.128 -7.018 1.00 91.38 81 VAL A C 1
ATOM 596 O O . VAL A 1 81 ? 24.003 -0.829 -6.259 1.00 91.38 81 VAL A O 1
ATOM 599 N N . GLN A 1 82 ? 24.236 1.383 -6.577 1.00 90.69 82 GLN A N 1
ATOM 600 C CA . GLN A 1 82 ? 24.177 1.747 -5.164 1.00 90.69 82 GLN A CA 1
ATOM 601 C C . GLN A 1 82 ? 22.865 1.296 -4.529 1.00 90.69 82 GLN A C 1
ATOM 603 O O . GLN A 1 82 ? 22.908 0.665 -3.479 1.00 90.69 82 GLN A O 1
ATOM 608 N N . GLU A 1 83 ? 21.722 1.534 -5.175 1.00 89.81 83 GLU A N 1
ATOM 609 C CA . GLU A 1 83 ? 20.427 1.071 -4.670 1.00 89.81 83 GLU A CA 1
ATOM 610 C C . GLU A 1 83 ? 20.384 -0.455 -4.533 1.00 89.81 83 GLU A C 1
ATOM 612 O O . GLU A 1 83 ? 20.000 -0.955 -3.477 1.00 89.81 83 GLU A O 1
ATOM 617 N N . LEU A 1 84 ? 20.850 -1.211 -5.535 1.00 89.56 84 LEU A N 1
ATOM 618 C CA . LEU A 1 84 ? 20.936 -2.675 -5.440 1.00 89.56 84 LEU A CA 1
ATOM 619 C C . LEU A 1 84 ? 21.858 -3.137 -4.297 1.00 89.56 84 LEU A C 1
ATOM 621 O O . LEU A 1 84 ? 21.521 -4.069 -3.563 1.00 89.56 84 LEU A O 1
ATOM 625 N N . LEU A 1 85 ? 23.013 -2.488 -4.123 1.00 87.81 85 LEU A N 1
ATOM 626 C CA . LEU A 1 85 ? 23.978 -2.822 -3.072 1.00 87.81 85 LEU A CA 1
ATOM 627 C C . LEU A 1 85 ? 23.452 -2.486 -1.671 1.00 87.81 85 LEU A C 1
ATOM 629 O O . LEU A 1 85 ? 23.606 -3.304 -0.764 1.00 87.81 85 LEU A O 1
ATOM 633 N N . LEU A 1 86 ? 22.797 -1.334 -1.499 1.00 83.19 86 LEU A N 1
ATOM 634 C CA . LEU A 1 86 ? 22.136 -0.948 -0.249 1.00 83.19 86 LEU A CA 1
ATOM 635 C C . LEU A 1 86 ? 21.088 -1.986 0.167 1.00 83.19 86 LEU A C 1
ATOM 637 O O . LEU A 1 86 ? 20.952 -2.283 1.353 1.00 83.19 86 LEU A O 1
ATOM 641 N N . GLN A 1 87 ? 20.391 -2.606 -0.791 1.00 76.38 87 GLN A N 1
ATOM 642 C CA . GLN A 1 87 ? 19.441 -3.672 -0.464 1.00 76.38 87 GLN A CA 1
ATOM 643 C C . GLN A 1 87 ? 20.113 -4.970 -0.019 1.00 76.38 87 GLN A C 1
ATOM 645 O O . GLN A 1 87 ? 19.595 -5.648 0.869 1.00 76.38 87 GLN A O 1
ATOM 650 N N . ARG A 1 88 ? 21.267 -5.329 -0.595 1.00 79.81 88 ARG A N 1
ATOM 651 C CA . ARG A 1 88 ? 22.016 -6.529 -0.179 1.00 79.81 88 ARG A CA 1
ATOM 652 C C . ARG A 1 88 ? 22.515 -6.433 1.258 1.00 79.81 88 ARG A C 1
ATOM 654 O O . ARG A 1 88 ? 22.639 -7.454 1.930 1.00 79.81 88 ARG A O 1
ATOM 661 N N . THR A 1 89 ? 22.813 -5.221 1.715 1.00 77.62 89 THR A N 1
ATOM 662 C CA . THR A 1 89 ? 23.321 -4.955 3.065 1.00 77.62 89 THR A CA 1
ATOM 663 C C . THR A 1 89 ? 22.221 -4.603 4.065 1.00 77.62 89 THR A C 1
ATOM 665 O O . THR A 1 89 ? 22.500 -4.514 5.261 1.00 77.62 89 THR A O 1
ATOM 668 N N . ALA A 1 90 ? 20.970 -4.440 3.617 1.00 70.19 90 ALA A N 1
ATOM 669 C CA . ALA A 1 90 ? 19.858 -4.118 4.497 1.00 70.19 90 ALA A CA 1
ATOM 670 C C . ALA A 1 90 ? 19.661 -5.224 5.560 1.00 70.19 90 ALA A C 1
ATOM 672 O O . ALA A 1 90 ? 19.646 -6.410 5.224 1.00 70.19 90 ALA A O 1
ATOM 673 N N . PRO A 1 91 ? 19.424 -4.874 6.840 1.00 61.25 91 PRO A N 1
ATOM 674 C CA . PRO A 1 91 ? 19.298 -5.835 7.946 1.00 61.25 91 PRO A CA 1
ATOM 675 C C . PRO A 1 91 ? 18.082 -6.772 7.825 1.00 61.25 91 PRO A C 1
ATOM 677 O O . PRO A 1 91 ? 17.971 -7.748 8.564 1.00 61.25 91 PRO A O 1
ATOM 680 N N . PHE A 1 92 ? 17.175 -6.479 6.890 1.00 58.44 92 PHE A N 1
ATOM 681 C CA . PHE A 1 92 ? 16.020 -7.306 6.534 1.00 58.44 92 PHE A CA 1
ATOM 682 C C . PHE A 1 92 ? 16.205 -8.077 5.224 1.00 58.44 92 PHE A C 1
ATOM 684 O O . PHE A 1 92 ? 15.264 -8.734 4.773 1.00 58.44 92 PHE A O 1
ATOM 691 N N . GLY A 1 93 ? 17.387 -8.002 4.601 1.00 54.25 93 GLY A N 1
ATOM 692 C CA . GLY A 1 93 ? 17.763 -8.935 3.552 1.00 54.25 93 GLY A CA 1
ATOM 693 C C . GLY A 1 93 ? 17.589 -10.356 4.087 1.00 54.25 93 GLY A C 1
ATOM 694 O O . GLY A 1 93 ? 17.749 -10.567 5.295 1.00 54.25 93 GLY A O 1
ATOM 695 N N . PRO A 1 94 ? 17.192 -11.331 3.253 1.00 52.00 94 PRO A N 1
ATOM 696 C CA . PRO A 1 94 ? 17.146 -12.711 3.705 1.00 52.00 94 PRO A CA 1
ATOM 697 C C . PRO A 1 94 ? 18.505 -13.016 4.342 1.00 52.00 94 PRO A C 1
ATOM 699 O O . PRO A 1 94 ? 19.520 -12.997 3.645 1.00 52.00 94 PRO A O 1
ATOM 702 N N . GLN A 1 95 ? 18.536 -13.232 5.670 1.00 49.47 95 GLN A N 1
ATOM 703 C CA . GLN A 1 95 ? 19.682 -13.872 6.323 1.00 49.47 95 GLN A CA 1
ATOM 704 C C . GLN A 1 95 ? 20.037 -15.026 5.412 1.00 49.47 95 GLN A C 1
ATOM 706 O O . GLN A 1 95 ? 19.081 -15.700 5.040 1.00 49.47 95 GLN A O 1
ATOM 711 N N . LYS A 1 96 ? 21.309 -15.156 4.996 1.00 46.69 96 LYS A N 1
ATOM 712 C CA . LYS A 1 96 ? 21.841 -16.164 4.060 1.00 46.69 96 LYS A CA 1
ATOM 713 C C . LYS A 1 96 ? 21.292 -17.568 4.371 1.00 46.69 96 LYS A C 1
ATOM 715 O O . LYS A 1 96 ? 21.992 -18.424 4.891 1.00 46.69 96 LYS A O 1
ATOM 720 N N . ALA A 1 97 ? 20.023 -17.795 4.085 1.00 46.84 97 ALA A N 1
ATOM 721 C CA . ALA A 1 97 ? 19.375 -19.065 3.984 1.00 46.84 97 ALA A CA 1
ATOM 722 C C . ALA A 1 97 ? 19.950 -19.504 2.669 1.00 46.84 97 ALA A C 1
ATOM 724 O O . ALA A 1 97 ? 19.591 -18.913 1.653 1.00 46.84 97 ALA A O 1
ATOM 725 N N . GLU A 1 98 ? 20.986 -20.333 2.780 1.00 42.38 98 GLU A N 1
ATOM 726 C CA . GLU A 1 98 ? 21.721 -21.003 1.723 1.00 42.38 98 GLU A CA 1
ATOM 727 C C . GLU A 1 98 ? 20.900 -20.997 0.437 1.00 42.38 98 GLU A C 1
ATOM 729 O O . GLU A 1 98 ? 20.117 -21.905 0.162 1.00 42.38 98 GLU A O 1
ATOM 734 N N . PHE A 1 99 ? 21.031 -19.917 -0.339 1.00 44.69 99 PHE A N 1
ATOM 735 C CA . PHE A 1 99 ? 20.623 -19.934 -1.723 1.00 44.69 99 PHE A CA 1
ATOM 736 C C . PHE A 1 99 ? 21.672 -20.847 -2.310 1.00 44.69 99 PHE A C 1
ATOM 738 O O . PHE A 1 99 ? 22.790 -20.422 -2.596 1.00 44.69 99 PHE A O 1
ATOM 745 N N . SER A 1 100 ? 21.350 -22.136 -2.322 1.00 39.47 100 SER A N 1
ATOM 746 C CA . SER A 1 100 ? 22.087 -23.120 -3.073 1.00 39.47 100 SER A CA 1
ATOM 747 C C . SER A 1 100 ? 22.111 -22.568 -4.487 1.00 39.47 100 SER A C 1
ATOM 749 O O . SER A 1 100 ? 21.109 -22.603 -5.193 1.00 39.47 100 SER A O 1
ATOM 751 N N . THR A 1 101 ? 23.241 -21.994 -4.891 1.00 43.25 101 THR A N 1
ATOM 752 C CA . THR A 1 101 ? 23.512 -21.556 -6.262 1.00 43.25 101 THR A CA 1
ATOM 753 C C . THR A 1 101 ? 23.681 -22.760 -7.184 1.00 43.25 101 THR A C 1
ATOM 755 O O . THR A 1 101 ? 24.373 -22.674 -8.194 1.00 43.25 101 THR A O 1
ATOM 758 N N . THR A 1 102 ? 23.040 -23.885 -6.864 1.00 40.31 102 THR A N 1
ATOM 759 C CA . THR A 1 102 ? 22.724 -24.922 -7.833 1.00 40.31 102 THR A CA 1
ATOM 760 C C . THR A 1 102 ? 21.639 -24.351 -8.742 1.00 40.31 102 THR A C 1
ATOM 762 O O . THR A 1 102 ? 20.465 -24.701 -8.686 1.00 40.31 102 THR A O 1
ATOM 765 N N . PHE A 1 103 ? 22.047 -23.401 -9.589 1.00 44.59 103 PHE A N 1
ATOM 766 C CA . PHE A 1 103 ? 21.489 -23.333 -10.925 1.00 44.59 103 PHE A CA 1
ATOM 767 C C . PHE A 1 103 ? 21.733 -24.718 -11.504 1.00 44.59 103 PHE A C 1
ATOM 769 O O . PHE A 1 103 ? 22.858 -25.068 -11.847 1.00 44.59 103 PHE A O 1
ATOM 776 N N . ASP A 1 104 ? 20.694 -25.537 -11.458 1.00 42.25 104 ASP A N 1
ATOM 777 C CA . ASP A 1 104 ? 20.697 -26.872 -12.013 1.00 42.25 104 ASP A CA 1
ATOM 778 C C . ASP A 1 104 ? 21.088 -26.715 -13.494 1.00 42.25 104 ASP A C 1
ATOM 780 O O . ASP A 1 104 ? 20.361 -26.111 -14.289 1.00 42.25 104 ASP A O 1
ATOM 784 N N . GLU A 1 105 ? 22.283 -27.180 -13.871 1.00 47.25 105 GLU A N 1
ATOM 785 C CA . GLU A 1 105 ? 22.808 -27.093 -15.247 1.00 47.25 105 GLU A CA 1
ATOM 786 C C . GLU A 1 105 ? 21.919 -27.857 -16.258 1.00 47.25 105 GLU A C 1
ATOM 788 O O . GLU A 1 105 ? 22.108 -27.760 -17.470 1.00 47.25 105 GLU A O 1
ATOM 793 N N . SER A 1 106 ? 20.879 -28.547 -15.774 1.00 43.72 106 SER A N 1
ATOM 794 C CA . SER A 1 106 ? 19.776 -29.136 -16.539 1.00 43.72 106 SER A CA 1
ATOM 795 C C . SER A 1 106 ? 18.889 -28.109 -17.272 1.00 43.72 106 SER A C 1
ATOM 797 O O . SER A 1 106 ? 18.053 -28.492 -18.089 1.00 43.72 106 SER A O 1
ATOM 799 N N . GLY A 1 107 ? 19.099 -26.799 -17.078 1.00 42.22 107 GLY A N 1
ATOM 800 C CA . GLY A 1 107 ? 18.411 -25.721 -17.807 1.00 42.22 107 GLY A CA 1
ATOM 801 C C . GLY A 1 107 ? 18.679 -25.641 -19.322 1.00 42.22 107 GLY A C 1
ATOM 802 O O . GLY A 1 107 ? 18.094 -24.789 -19.995 1.00 42.22 107 GLY A O 1
ATOM 803 N N . ALA A 1 108 ? 19.526 -26.507 -19.890 1.00 46.19 108 ALA A N 1
ATOM 804 C CA . ALA A 1 108 ? 19.752 -26.573 -21.337 1.00 46.19 108 ALA A CA 1
ATOM 805 C C . ALA A 1 108 ? 18.464 -26.897 -22.130 1.00 46.19 108 ALA A C 1
ATOM 807 O O . ALA A 1 108 ? 18.259 -26.310 -23.192 1.00 46.19 108 ALA A O 1
ATOM 808 N N . ASP A 1 109 ? 17.553 -27.707 -21.573 1.00 45.94 109 ASP A N 1
ATOM 809 C CA . ASP A 1 109 ? 16.285 -28.091 -22.224 1.00 45.94 109 ASP A CA 1
ATOM 810 C C . ASP A 1 109 ? 15.187 -27.009 -22.153 1.00 45.94 109 ASP A C 1
ATOM 812 O O . ASP A 1 109 ? 14.197 -27.069 -22.884 1.00 45.94 109 ASP A O 1
ATOM 816 N N . GLN A 1 110 ? 15.346 -25.965 -21.327 1.00 44.75 110 GLN A N 1
ATOM 817 C CA . GLN A 1 110 ? 14.412 -24.827 -21.323 1.00 44.75 110 GLN A CA 1
ATOM 818 C C . GLN A 1 110 ? 14.652 -23.851 -22.483 1.00 44.75 110 GLN A C 1
ATOM 820 O O . GLN A 1 110 ? 13.769 -23.046 -22.789 1.00 44.75 110 GLN A O 1
ATOM 825 N N . ARG A 1 111 ? 15.805 -23.923 -23.168 1.00 45.75 111 ARG A N 1
ATOM 826 C CA . ARG A 1 111 ? 16.131 -22.990 -24.259 1.00 45.75 111 ARG A CA 1
ATOM 827 C C . ARG A 1 111 ? 15.176 -23.092 -25.451 1.00 45.75 111 ARG A C 1
ATOM 829 O O . ARG A 1 111 ? 14.871 -22.064 -26.051 1.00 45.75 111 ARG A O 1
ATOM 836 N N . ASP A 1 112 ? 14.617 -24.273 -25.710 1.00 44.94 112 ASP A N 1
ATOM 837 C CA . ASP A 1 112 ? 13.640 -24.494 -26.788 1.00 44.94 112 ASP A CA 1
ATOM 838 C C . ASP A 1 112 ? 12.214 -24.008 -26.452 1.00 44.94 112 ASP A C 1
ATOM 840 O O . ASP A 1 112 ? 11.372 -23.877 -27.345 1.00 44.94 112 ASP A O 1
ATOM 844 N N . GLN A 1 113 ? 11.925 -23.680 -25.184 1.00 46.88 113 GLN A N 1
ATOM 845 C CA . GLN A 1 113 ? 10.626 -23.130 -24.758 1.00 46.88 113 GLN A CA 1
ATOM 846 C C . GLN A 1 113 ? 10.619 -21.599 -24.597 1.00 46.88 113 GLN A C 1
ATOM 848 O O . GLN A 1 113 ? 9.539 -21.006 -24.517 1.00 46.88 113 GLN A O 1
ATOM 853 N N . LEU A 1 114 ? 11.789 -20.944 -24.639 1.00 46.00 114 LEU A N 1
ATOM 854 C CA . LEU A 1 114 ? 11.985 -19.501 -24.400 1.00 46.00 114 LEU A CA 1
ATOM 855 C C . LEU A 1 114 ? 11.263 -18.556 -25.385 1.00 46.00 114 LEU A C 1
ATOM 857 O O . LEU A 1 114 ? 11.286 -17.346 -25.185 1.00 46.00 114 LEU A O 1
ATOM 861 N N . GLY A 1 115 ? 10.602 -19.076 -26.425 1.00 46.25 115 GLY A N 1
ATOM 862 C CA . GLY A 1 115 ? 9.843 -18.280 -27.399 1.00 46.25 115 GLY A CA 1
ATOM 863 C C . GLY A 1 115 ? 8.330 -18.523 -27.434 1.00 46.25 115 GLY A C 1
ATOM 864 O O . GLY A 1 115 ? 7.675 -17.985 -28.323 1.00 46.25 115 GLY A O 1
ATOM 865 N N . LYS A 1 116 ? 7.758 -19.372 -26.559 1.00 43.12 116 LYS A N 1
ATOM 866 C CA . LYS A 1 116 ? 6.347 -19.813 -26.695 1.00 43.12 116 LYS A CA 1
ATOM 867 C C . LYS A 1 116 ? 5.479 -19.716 -25.445 1.00 43.12 116 LYS A C 1
ATOM 869 O O . LYS A 1 116 ? 4.263 -19.866 -25.552 1.00 43.12 116 LYS A O 1
ATOM 874 N N . THR A 1 117 ? 6.045 -19.458 -24.273 1.00 42.53 117 THR A N 1
ATOM 875 C CA . THR A 1 117 ? 5.236 -19.194 -23.081 1.00 42.53 117 THR A CA 1
ATOM 876 C C . THR A 1 117 ? 4.982 -17.698 -22.983 1.00 42.53 117 THR A C 1
ATOM 878 O O . THR A 1 117 ? 5.877 -16.958 -22.580 1.00 42.53 117 THR A O 1
ATOM 881 N N . SER A 1 118 ? 3.772 -17.249 -23.345 1.00 44.84 118 SER A N 1
ATOM 882 C CA . SER A 1 118 ? 3.320 -15.903 -22.970 1.00 44.84 118 SER A CA 1
ATOM 883 C C . SER A 1 118 ? 3.582 -15.717 -21.478 1.00 44.84 118 SER A C 1
ATOM 885 O O . SER A 1 118 ? 3.206 -16.606 -20.701 1.00 44.84 118 SER A O 1
ATOM 887 N N . PRO A 1 119 ? 4.209 -14.607 -21.061 1.00 49.62 119 PRO A N 1
ATOM 888 C CA . PRO A 1 119 ? 4.406 -14.327 -19.655 1.00 49.62 119 PRO A CA 1
ATOM 889 C C . PRO A 1 119 ? 3.029 -14.184 -19.015 1.00 49.62 119 PRO A C 1
ATOM 891 O O . PRO A 1 119 ? 2.370 -13.154 -19.131 1.00 49.62 119 PRO A O 1
ATOM 894 N N . ARG A 1 120 ? 2.552 -15.242 -18.357 1.00 44.41 120 ARG A N 1
ATOM 895 C CA . ARG A 1 120 ? 1.437 -15.086 -17.437 1.00 44.41 120 ARG A CA 1
ATOM 896 C C . ARG A 1 120 ? 1.988 -14.282 -16.281 1.00 44.41 120 ARG A C 1
ATOM 898 O O . ARG A 1 120 ? 2.917 -14.712 -15.603 1.00 44.41 120 ARG A O 1
ATOM 905 N N . CYS A 1 121 ? 1.443 -13.085 -16.106 1.00 46.16 121 CYS A N 1
ATOM 906 C CA . CYS A 1 121 ? 1.647 -12.326 -14.893 1.00 46.16 121 CYS A CA 1
ATOM 907 C C . CYS A 1 121 ? 0.927 -13.098 -13.784 1.00 46.16 121 CYS A C 1
ATOM 909 O O . CYS A 1 121 ? -0.246 -12.862 -13.491 1.00 46.16 121 CYS A O 1
ATOM 911 N N . ASP A 1 122 ? 1.603 -14.100 -13.221 1.00 55.28 122 ASP A N 1
ATOM 912 C CA . ASP A 1 122 ? 1.178 -14.703 -11.972 1.00 55.28 122 ASP A CA 1
ATOM 913 C C . ASP A 1 122 ? 0.965 -13.543 -10.999 1.00 55.28 122 ASP A C 1
ATOM 915 O O . ASP A 1 122 ? 1.770 -12.611 -10.955 1.00 55.28 122 ASP A O 1
ATOM 919 N N . SER A 1 123 ? -0.145 -13.555 -10.259 1.00 56.12 123 SER A N 1
ATOM 920 C CA . SER A 1 123 ? -0.685 -12.393 -9.528 1.00 56.12 123 SER A CA 1
ATOM 921 C C . SER A 1 123 ? 0.274 -11.702 -8.533 1.00 56.12 123 SER A C 1
ATOM 923 O O . SER A 1 123 ? -0.097 -10.712 -7.905 1.00 56.12 123 SER A O 1
ATOM 925 N N . SER A 1 124 ? 1.489 -12.222 -8.356 1.00 61.97 124 SER A N 1
ATOM 926 C CA . SER A 1 124 ? 2.560 -11.705 -7.506 1.00 61.97 124 SER A CA 1
ATOM 927 C C . SER A 1 124 ? 3.683 -10.949 -8.237 1.00 61.97 124 SER A C 1
ATOM 929 O O . SER A 1 124 ? 4.387 -10.180 -7.577 1.00 61.97 124 SER A O 1
ATOM 931 N N . GLY A 1 125 ? 3.873 -11.145 -9.547 1.00 82.00 125 GLY A N 1
ATOM 932 C CA . GLY A 1 125 ? 5.006 -10.590 -10.301 1.00 82.00 125 GLY A CA 1
ATOM 933 C C . GLY A 1 125 ? 4.889 -9.091 -10.613 1.00 82.00 125 GLY A C 1
ATOM 934 O O . GLY A 1 125 ? 3.795 -8.525 -10.672 1.00 82.00 125 GLY A O 1
ATOM 935 N N . LEU A 1 126 ? 6.032 -8.427 -10.799 1.00 94.00 126 LEU A N 1
ATOM 936 C CA . LEU A 1 126 ? 6.137 -7.073 -11.347 1.00 94.00 126 LEU A CA 1
ATOM 937 C C . LEU A 1 126 ? 6.632 -7.166 -12.796 1.00 94.00 126 LEU A C 1
ATOM 939 O O . LEU A 1 126 ? 7.617 -7.846 -13.063 1.00 94.00 126 LEU A O 1
ATOM 943 N N . ALA A 1 127 ? 5.968 -6.491 -13.732 1.00 96.44 127 ALA A N 1
ATOM 944 C CA . ALA A 1 127 ? 6.391 -6.456 -15.127 1.00 96.44 127 ALA A CA 1
ATOM 945 C C . ALA A 1 127 ? 7.309 -5.253 -15.378 1.00 96.44 127 ALA A C 1
ATOM 947 O O . ALA A 1 127 ? 6.906 -4.116 -15.151 1.00 96.44 127 ALA A O 1
ATOM 948 N N . VAL A 1 128 ? 8.529 -5.491 -15.843 1.00 97.25 128 VAL A N 1
ATOM 949 C CA . VAL A 1 128 ? 9.504 -4.474 -16.237 1.00 97.25 128 VAL A CA 1
ATOM 950 C C . VAL A 1 128 ? 9.444 -4.316 -17.752 1.00 97.25 128 VAL A C 1
ATOM 952 O O . VAL A 1 128 ? 9.769 -5.249 -18.485 1.00 97.25 128 VAL A O 1
ATOM 955 N N . ILE A 1 129 ? 9.026 -3.139 -18.209 1.00 97.62 129 ILE A N 1
ATOM 956 C CA . ILE A 1 129 ? 9.058 -2.747 -19.618 1.00 97.62 129 ILE A CA 1
ATOM 957 C C . ILE A 1 129 ? 10.398 -2.068 -19.879 1.00 97.62 129 ILE A C 1
ATOM 959 O O . ILE A 1 129 ? 10.754 -1.122 -19.172 1.00 97.62 129 ILE A O 1
ATOM 963 N N . TRP A 1 130 ? 11.138 -2.553 -20.870 1.00 96.88 130 TRP A N 1
ATOM 964 C CA . TRP A 1 130 ? 12.491 -2.084 -21.159 1.00 96.88 130 TRP A CA 1
ATOM 965 C C . TRP A 1 130 ? 12.740 -1.973 -22.660 1.00 96.88 130 TRP A C 1
ATOM 967 O O . TRP A 1 130 ? 12.238 -2.782 -23.438 1.00 96.88 130 TRP A O 1
ATOM 977 N N . ASP A 1 131 ? 13.524 -0.973 -23.052 1.00 95.50 131 ASP A N 1
ATOM 978 C CA . ASP A 1 131 ? 13.981 -0.794 -24.429 1.00 95.50 131 ASP A CA 1
ATOM 979 C C . ASP A 1 131 ? 15.279 -1.581 -24.672 1.00 95.50 131 ASP A C 1
ATOM 981 O O . ASP A 1 131 ? 16.323 -1.267 -24.093 1.00 95.50 131 ASP A O 1
ATOM 985 N N . ALA A 1 132 ? 15.226 -2.609 -25.523 1.00 92.06 132 ALA A N 1
ATOM 986 C CA . ALA A 1 132 ? 16.401 -3.409 -25.871 1.00 92.06 132 ALA A CA 1
ATOM 987 C C . ALA A 1 132 ? 17.416 -2.683 -26.768 1.00 92.06 132 ALA A C 1
ATOM 989 O O . ALA A 1 132 ? 18.574 -3.111 -26.858 1.00 92.06 132 ALA A O 1
ATOM 990 N N . LEU A 1 133 ? 17.009 -1.606 -27.442 1.00 90.62 133 LEU A N 1
ATOM 991 C CA . LEU A 1 133 ? 17.891 -0.813 -28.294 1.00 90.62 133 LEU A CA 1
ATOM 992 C C . LEU A 1 133 ? 18.754 0.159 -27.482 1.00 90.62 133 LEU A C 1
ATOM 994 O O . LEU A 1 133 ? 19.803 0.581 -27.972 1.00 90.62 133 LEU A O 1
ATOM 998 N N . ASP A 1 134 ? 18.387 0.458 -26.235 1.00 92.62 134 ASP A N 1
ATOM 999 C CA . ASP A 1 134 ? 19.191 1.278 -25.331 1.00 92.62 134 ASP A CA 1
ATOM 1000 C C . ASP A 1 134 ? 20.125 0.423 -24.448 1.00 92.62 134 ASP A C 1
ATOM 1002 O O . ASP A 1 134 ? 19.656 -0.368 -23.620 1.00 92.62 134 ASP A O 1
ATOM 1006 N N . PRO A 1 135 ? 21.462 0.592 -24.550 1.00 89.00 135 PRO A N 1
ATOM 1007 C CA . PRO A 1 135 ? 22.405 -0.159 -23.723 1.00 89.00 135 PRO A CA 1
ATOM 1008 C C . PRO A 1 135 ? 22.199 0.055 -22.219 1.00 89.00 135 PRO A C 1
ATOM 1010 O O . PRO A 1 135 ? 22.389 -0.867 -21.424 1.00 89.00 135 PRO A O 1
ATOM 1013 N N . GLY A 1 136 ? 21.805 1.270 -21.823 1.00 91.31 136 GLY A N 1
ATOM 1014 C CA . GLY A 1 136 ? 21.514 1.635 -20.440 1.00 91.31 136 GLY A CA 1
ATOM 1015 C C . GLY A 1 136 ? 20.393 0.798 -19.836 1.00 91.31 136 GLY A C 1
ATOM 1016 O O . GLY A 1 136 ? 20.521 0.307 -18.709 1.00 91.31 136 GLY A O 1
ATOM 1017 N N . CYS A 1 137 ? 19.309 0.634 -20.584 1.00 93.88 137 CYS A N 1
ATOM 1018 C CA . CYS A 1 137 ? 18.146 -0.156 -20.216 1.00 93.88 137 CYS A CA 1
ATOM 1019 C C . CYS A 1 137 ? 18.468 -1.648 -20.228 1.00 93.88 137 CYS A C 1
ATOM 1021 O O . CYS A 1 137 ? 18.124 -2.343 -19.271 1.00 93.88 137 CYS A O 1
ATOM 1023 N N . ALA A 1 138 ? 19.193 -2.132 -21.239 1.00 91.50 138 ALA A N 1
ATOM 1024 C CA . ALA A 1 138 ? 19.593 -3.533 -21.336 1.00 91.50 138 ALA A CA 1
ATOM 1025 C C . ALA A 1 138 ? 20.419 -3.994 -20.118 1.00 91.50 138 ALA A C 1
ATOM 1027 O O . ALA A 1 138 ? 20.096 -5.015 -19.506 1.00 91.50 138 ALA A O 1
ATOM 1028 N N . TRP A 1 139 ? 21.433 -3.221 -19.705 1.00 91.00 139 TRP A N 1
ATOM 1029 C CA . TRP A 1 139 ? 22.261 -3.558 -18.536 1.00 91.00 139 TRP A CA 1
ATOM 1030 C C . TRP A 1 139 ? 21.490 -3.497 -17.213 1.00 91.00 139 TRP A C 1
ATOM 1032 O O . TRP A 1 139 ? 21.632 -4.390 -16.376 1.00 91.00 139 TRP A O 1
ATOM 1042 N N . ARG A 1 140 ? 20.635 -2.483 -17.015 1.00 94.00 140 ARG A N 1
ATOM 1043 C CA . ARG A 1 140 ? 19.776 -2.388 -15.816 1.00 94.00 140 ARG A CA 1
ATOM 1044 C C . ARG A 1 140 ? 18.806 -3.560 -15.721 1.00 94.00 140 ARG A C 1
ATOM 1046 O O . ARG A 1 140 ? 18.632 -4.135 -14.651 1.00 94.00 140 ARG A O 1
ATOM 1053 N N . THR A 1 141 ? 18.200 -3.930 -16.844 1.00 94.62 141 THR A N 1
ATOM 1054 C CA . THR A 1 141 ? 17.248 -5.042 -16.931 1.00 94.62 141 THR A CA 1
ATOM 1055 C C . THR A 1 141 ? 17.927 -6.368 -16.599 1.00 94.62 141 THR A C 1
ATOM 1057 O O . THR A 1 141 ? 17.401 -7.148 -15.807 1.00 94.62 141 THR A O 1
ATOM 1060 N N . GLN A 1 142 ? 19.137 -6.594 -17.117 1.00 91.38 142 GLN A N 1
ATOM 1061 C CA . GLN A 1 142 ? 19.926 -7.779 -16.789 1.00 91.38 142 GLN A CA 1
ATOM 1062 C C . GLN A 1 142 ? 20.309 -7.823 -15.300 1.00 91.38 142 GLN A C 1
ATOM 1064 O O . GLN A 1 142 ? 20.167 -8.866 -14.659 1.00 91.38 142 GLN A O 1
ATOM 1069 N N . ALA A 1 143 ? 20.706 -6.686 -14.715 1.00 92.25 143 ALA A N 1
ATOM 1070 C CA . ALA A 1 143 ? 20.965 -6.590 -13.278 1.00 92.25 143 ALA A CA 1
ATOM 1071 C C . ALA A 1 143 ? 19.714 -6.943 -12.448 1.00 92.25 143 ALA A C 1
ATOM 1073 O O . ALA A 1 143 ? 19.792 -7.727 -11.504 1.00 92.25 143 ALA A O 1
ATOM 1074 N N . LEU A 1 144 ? 18.534 -6.443 -12.827 1.00 93.50 144 LEU A N 1
ATOM 1075 C CA . LEU A 1 144 ? 17.274 -6.805 -12.168 1.00 93.50 144 LEU A CA 1
ATOM 1076 C C . LEU A 1 144 ? 16.942 -8.295 -12.312 1.00 93.50 144 LEU A C 1
ATOM 1078 O O . LEU A 1 144 ? 16.479 -8.902 -11.350 1.00 93.50 144 LEU A O 1
ATOM 1082 N N . ARG A 1 145 ? 17.171 -8.891 -13.488 1.00 92.62 145 ARG A N 1
ATOM 1083 C CA . ARG A 1 145 ? 16.857 -10.303 -13.772 1.00 92.62 145 ARG A CA 1
ATOM 1084 C C . ARG A 1 145 ? 17.619 -11.267 -12.880 1.00 92.62 145 ARG A C 1
ATOM 1086 O O . ARG A 1 145 ? 17.063 -12.288 -12.482 1.00 92.62 145 ARG A O 1
ATOM 1093 N N . ILE A 1 146 ? 18.881 -10.970 -12.620 1.00 88.31 146 ILE A N 1
ATOM 1094 C CA . ILE A 1 146 ? 19.743 -11.839 -11.823 1.00 88.31 146 ILE A CA 1
ATOM 1095 C C . ILE A 1 146 ? 19.540 -11.574 -10.323 1.00 88.31 146 ILE A C 1
ATOM 1097 O O . ILE A 1 146 ? 19.563 -12.522 -9.544 1.00 88.31 146 ILE A O 1
ATOM 1101 N N . GLU A 1 147 ? 19.291 -10.327 -9.897 1.00 88.88 147 GLU A N 1
ATOM 1102 C CA . GLU A 1 147 ? 19.036 -10.030 -8.474 1.00 88.88 147 GLU A CA 1
ATOM 1103 C C . GLU A 1 147 ? 17.624 -10.452 -8.025 1.00 88.88 147 GLU A C 1
ATOM 1105 O O . GLU A 1 147 ? 17.434 -10.879 -6.884 1.00 88.88 147 GLU A O 1
ATOM 1110 N N . PHE A 1 148 ? 16.627 -10.349 -8.910 1.00 91.44 148 PHE A N 1
ATOM 1111 C CA . PHE A 1 148 ? 15.213 -10.607 -8.613 1.00 91.44 148 PHE A CA 1
ATOM 1112 C C . PHE A 1 148 ? 14.558 -11.561 -9.630 1.00 91.44 148 PHE A C 1
ATOM 1114 O O . PHE A 1 148 ? 13.535 -11.217 -10.232 1.00 91.44 148 PHE A O 1
ATOM 1121 N N . PRO A 1 149 ? 15.114 -12.771 -9.819 1.00 89.44 149 PRO A N 1
ATOM 1122 C CA . PRO A 1 149 ? 14.717 -13.676 -10.893 1.00 89.44 149 PRO A CA 1
ATOM 1123 C C . PRO A 1 149 ? 13.245 -14.090 -10.852 1.00 89.44 149 PRO A C 1
ATOM 1125 O O . PRO A 1 149 ? 12.634 -14.227 -11.906 1.00 89.44 149 PRO A O 1
ATOM 1128 N N . ASP A 1 150 ? 12.683 -14.233 -9.651 1.00 90.06 150 ASP A N 1
ATOM 1129 C CA . ASP A 1 150 ? 11.329 -14.762 -9.436 1.00 90.06 150 ASP A CA 1
ATOM 1130 C C . ASP A 1 150 ? 10.283 -13.665 -9.177 1.00 90.06 150 ASP A C 1
ATOM 1132 O O . ASP A 1 150 ? 9.110 -13.953 -8.944 1.00 90.06 150 ASP A O 1
ATOM 1136 N N . LEU A 1 151 ? 10.701 -12.394 -9.155 1.00 92.31 151 LEU A N 1
ATOM 1137 C CA . LEU A 1 151 ? 9.814 -11.260 -8.863 1.00 92.31 151 LEU A CA 1
ATOM 1138 C C . LEU A 1 151 ? 9.507 -10.414 -10.097 1.00 92.31 151 LEU A C 1
ATOM 1140 O O . LEU A 1 151 ? 8.553 -9.633 -10.066 1.00 92.31 151 LEU A O 1
ATOM 1144 N N . CYS A 1 152 ? 10.302 -10.564 -11.155 1.00 94.50 152 CYS A N 1
ATOM 1145 C CA . CYS A 1 152 ? 10.212 -9.764 -12.362 1.00 94.50 152 CYS A CA 1
ATOM 1146 C C . CYS A 1 152 ? 9.790 -10.605 -13.567 1.00 94.50 152 CYS A C 1
ATOM 1148 O O . CYS A 1 152 ? 10.376 -11.643 -13.862 1.00 94.50 152 CYS A O 1
ATOM 1150 N N . VAL A 1 153 ? 8.830 -10.080 -14.316 1.00 94.06 153 VAL A N 1
ATOM 1151 C CA . VAL A 1 153 ? 8.560 -10.443 -15.706 1.00 94.06 153 VAL A CA 1
ATOM 1152 C C . VAL A 1 153 ? 9.144 -9.337 -16.575 1.00 94.06 153 VAL A C 1
ATOM 1154 O O . VAL A 1 153 ? 8.972 -8.167 -16.256 1.00 94.06 153 VAL A O 1
ATOM 1157 N N . PHE A 1 154 ? 9.819 -9.672 -17.667 1.00 95.06 154 PHE A N 1
ATOM 1158 C CA . PHE A 1 154 ? 10.451 -8.680 -18.537 1.00 95.06 154 PHE A CA 1
ATOM 1159 C C . PHE A 1 154 ? 9.723 -8.618 -19.874 1.00 95.06 154 PHE A C 1
ATOM 1161 O O . PHE A 1 154 ? 9.581 -9.637 -20.545 1.00 95.06 154 PHE A O 1
ATOM 1168 N N . VAL A 1 155 ? 9.262 -7.426 -20.248 1.00 95.50 155 VAL A N 1
ATOM 1169 C CA . VAL A 1 155 ? 8.542 -7.162 -21.496 1.00 95.50 155 VAL A CA 1
ATOM 1170 C C . VAL A 1 155 ? 9.363 -6.182 -22.316 1.00 95.50 155 VAL A C 1
ATOM 1172 O O . VAL A 1 155 ? 9.630 -5.065 -21.881 1.00 95.50 155 VAL A O 1
ATOM 1175 N N . GLU A 1 156 ? 9.804 -6.619 -23.486 1.00 94.81 156 GLU A N 1
ATOM 1176 C CA . GLU A 1 156 ? 10.574 -5.769 -24.388 1.00 94.81 156 GLU A CA 1
ATOM 1177 C C . GLU A 1 156 ? 9.640 -4.750 -25.065 1.00 94.81 156 GLU A C 1
ATOM 1179 O O . GLU A 1 156 ? 8.520 -5.085 -25.453 1.00 94.81 156 GLU A O 1
ATOM 1184 N N . LEU A 1 157 ? 10.079 -3.494 -25.163 1.00 95.88 157 LEU A N 1
ATOM 1185 C CA . LEU A 1 157 ? 9.273 -2.360 -25.616 1.00 95.88 157 LEU A CA 1
ATOM 1186 C C . LEU A 1 157 ? 8.724 -2.526 -27.042 1.00 95.88 157 LEU A C 1
ATOM 1188 O O . LEU A 1 157 ? 7.660 -1.986 -27.343 1.00 95.88 157 LEU A O 1
ATOM 1192 N N . HIS A 1 158 ? 9.446 -3.213 -27.925 1.00 92.69 158 HIS A N 1
ATOM 1193 C CA . HIS A 1 158 ? 9.083 -3.426 -29.328 1.00 92.69 158 HIS A CA 1
ATOM 1194 C C . HIS A 1 158 ? 8.368 -4.765 -29.567 1.00 92.69 158 HIS A C 1
ATOM 1196 O O . HIS A 1 158 ? 7.914 -5.028 -30.685 1.00 92.69 158 HIS A O 1
ATOM 1202 N N . ASP A 1 159 ? 8.190 -5.590 -28.531 1.00 91.94 159 ASP A N 1
ATOM 1203 C CA . ASP A 1 159 ? 7.243 -6.705 -28.545 1.00 91.94 159 ASP A CA 1
ATOM 1204 C C . ASP A 1 159 ? 5.812 -6.188 -28.314 1.00 91.94 159 ASP A C 1
ATOM 1206 O O . ASP A 1 159 ? 5.246 -6.249 -27.218 1.00 91.94 159 ASP A O 1
ATOM 1210 N N . GLU A 1 160 ? 5.213 -5.659 -29.385 1.00 94.06 160 GLU A N 1
ATOM 1211 C CA . GLU A 1 160 ? 3.859 -5.089 -29.378 1.00 94.06 160 GLU A CA 1
ATOM 1212 C C . GLU A 1 160 ? 2.790 -6.057 -28.860 1.00 94.06 160 GLU A C 1
ATOM 1214 O O . GLU A 1 160 ? 1.817 -5.621 -28.241 1.00 94.06 160 GLU A O 1
ATOM 1219 N N . ALA A 1 161 ? 2.949 -7.363 -29.094 1.00 93.25 161 ALA A N 1
ATOM 1220 C CA . ALA A 1 161 ? 1.975 -8.360 -28.670 1.00 93.25 161 ALA A CA 1
ATOM 1221 C C . ALA A 1 161 ? 1.997 -8.526 -27.145 1.00 93.25 161 ALA A C 1
ATOM 1223 O O . ALA A 1 161 ? 0.955 -8.382 -26.496 1.00 93.25 161 ALA A O 1
ATOM 1224 N N . SER A 1 162 ? 3.182 -8.753 -26.569 1.00 90.81 162 SER A N 1
ATOM 1225 C CA . SER A 1 162 ? 3.358 -8.857 -25.115 1.00 90.81 162 SER A CA 1
ATOM 1226 C C . SER A 1 162 ? 2.995 -7.553 -24.407 1.00 90.81 162 SER A C 1
ATOM 1228 O O . SER A 1 162 ? 2.351 -7.566 -23.354 1.00 90.81 162 SER A O 1
ATOM 1230 N N . LEU A 1 163 ? 3.346 -6.409 -25.002 1.00 94.94 163 LEU A N 1
ATOM 1231 C CA . LEU A 1 163 ? 3.013 -5.101 -24.455 1.00 94.94 163 LEU A CA 1
ATOM 1232 C C . LEU A 1 163 ? 1.502 -4.840 -24.467 1.00 94.94 163 LEU A C 1
ATOM 1234 O O . LEU A 1 163 ? 0.942 -4.398 -23.461 1.00 94.94 163 LEU A O 1
ATOM 1238 N N . HIS A 1 164 ? 0.820 -5.126 -25.580 1.00 95.75 164 HIS A N 1
ATOM 1239 C CA . HIS A 1 164 ? -0.632 -4.985 -25.674 1.00 95.75 164 HIS A CA 1
ATOM 1240 C C . HIS A 1 164 ? -1.343 -5.870 -24.646 1.00 95.75 164 HIS A C 1
ATOM 1242 O O . HIS A 1 164 ? -2.235 -5.390 -23.940 1.00 95.75 164 HIS A O 1
ATOM 1248 N N . GLN A 1 165 ? -0.905 -7.126 -24.511 1.00 94.44 165 GLN A N 1
ATOM 1249 C CA . GLN A 1 165 ? -1.420 -8.046 -23.504 1.00 94.44 165 GLN A CA 1
ATOM 1250 C C . GLN A 1 165 ? -1.261 -7.455 -22.094 1.00 94.44 165 GLN A C 1
ATOM 1252 O O . GLN A 1 165 ? -2.268 -7.238 -21.418 1.00 94.44 165 GLN A O 1
ATOM 1257 N N . LEU A 1 166 ? -0.037 -7.090 -21.692 1.00 94.56 166 LEU A N 1
ATOM 1258 C CA . LEU A 1 166 ? 0.249 -6.515 -20.373 1.00 94.56 166 LEU A CA 1
ATOM 1259 C C . LEU A 1 166 ? -0.615 -5.280 -20.074 1.00 94.56 166 LEU A C 1
ATOM 1261 O O . LEU A 1 166 ? -1.214 -5.175 -19.000 1.00 94.56 166 LEU A O 1
ATOM 1265 N N . LEU A 1 167 ? -0.692 -4.329 -21.009 1.00 95.31 167 LEU A N 1
ATOM 1266 C CA . LEU A 1 167 ? -1.434 -3.081 -20.810 1.00 95.31 167 LEU A CA 1
ATOM 1267 C C . LEU A 1 167 ? -2.949 -3.308 -20.742 1.00 95.31 167 LEU A C 1
ATOM 1269 O O . LEU A 1 167 ? -3.630 -2.606 -19.992 1.00 95.31 167 LEU A O 1
ATOM 1273 N N . SER A 1 168 ? -3.476 -4.277 -21.495 1.00 94.38 168 SER A N 1
ATOM 1274 C CA . SER A 1 168 ? -4.897 -4.637 -21.457 1.00 94.38 168 SER A CA 1
ATOM 1275 C C . SER A 1 168 ? -5.282 -5.311 -20.135 1.00 94.38 168 SER A C 1
ATOM 1277 O O . SER A 1 168 ? -6.239 -4.884 -19.489 1.00 94.38 168 SER A O 1
ATOM 1279 N N . GLU A 1 169 ? -4.486 -6.278 -19.668 1.00 92.31 169 GLU A N 1
ATOM 1280 C CA . GLU A 1 169 ? -4.715 -7.015 -18.418 1.00 92.31 169 GLU A CA 1
ATOM 1281 C C . GLU A 1 169 ? -4.621 -6.100 -17.189 1.00 92.31 169 GLU A C 1
ATOM 1283 O O . GLU A 1 169 ? -5.376 -6.239 -16.225 1.00 92.31 169 GLU A O 1
ATOM 1288 N N . THR A 1 170 ? -3.720 -5.117 -17.232 1.00 91.69 170 THR A N 1
ATOM 1289 C CA . THR A 1 170 ? -3.508 -4.167 -16.130 1.00 91.69 170 THR A CA 1
ATOM 1290 C C . THR A 1 170 ? -4.401 -2.928 -16.217 1.00 91.69 170 THR A C 1
ATOM 1292 O O . THR A 1 170 ? -4.495 -2.169 -15.248 1.00 91.69 170 THR A O 1
ATOM 1295 N N . GLY A 1 171 ? -5.105 -2.718 -17.335 1.00 92.69 171 GLY A N 1
ATOM 1296 C CA . GLY A 1 171 ? -5.948 -1.544 -17.572 1.00 92.69 171 GLY A CA 1
ATOM 1297 C C . GLY A 1 171 ? -5.150 -0.242 -17.694 1.00 92.69 171 GLY A C 1
ATOM 1298 O O . GLY A 1 171 ? -5.581 0.784 -17.171 1.00 92.69 171 GLY A O 1
ATOM 1299 N N . LEU A 1 172 ? -3.976 -0.296 -18.331 1.00 94.88 172 LEU A N 1
ATOM 1300 C CA . LEU A 1 172 ? -3.044 0.827 -18.503 1.00 94.88 172 LEU A CA 1
ATOM 1301 C C . LEU A 1 172 ? -2.918 1.303 -19.959 1.00 94.88 172 LEU A C 1
ATOM 1303 O O . LEU A 1 172 ? -2.076 2.146 -20.267 1.00 94.88 172 LEU A O 1
ATOM 1307 N N . SER A 1 173 ? -3.766 0.812 -20.867 1.00 95.81 173 SER A N 1
ATOM 1308 C CA . SER A 1 173 ? -3.724 1.172 -22.292 1.00 95.81 173 SER A CA 1
ATOM 1309 C C . SER A 1 173 ? -3.807 2.684 -22.546 1.00 95.81 173 SER A C 1
ATOM 1311 O O . SER A 1 173 ? -3.113 3.190 -23.424 1.00 95.81 173 SER A O 1
ATOM 1313 N N . SER A 1 174 ? -4.595 3.427 -21.757 1.00 94.38 174 SER A N 1
ATOM 1314 C CA . SER A 1 174 ? -4.757 4.886 -21.902 1.00 94.38 174 SER A CA 1
ATOM 1315 C C . SER A 1 174 ? -3.496 5.690 -21.564 1.00 94.38 174 SER A C 1
ATOM 1317 O O . SER A 1 174 ? -3.353 6.827 -22.011 1.00 94.38 174 SER A O 1
ATOM 1319 N N . ILE A 1 175 ? -2.557 5.107 -20.815 1.00 93.69 175 ILE A N 1
ATOM 1320 C CA . ILE A 1 175 ? -1.321 5.769 -20.380 1.00 93.69 175 ILE A CA 1
ATOM 1321 C C . ILE A 1 175 ? -0.063 5.148 -20.997 1.00 93.69 175 ILE A C 1
ATOM 1323 O O . ILE A 1 175 ? 1.048 5.412 -20.538 1.00 93.69 175 ILE A O 1
ATOM 1327 N N . ARG A 1 176 ? -0.223 4.371 -22.079 1.00 95.88 176 ARG A N 1
ATOM 1328 C CA . ARG A 1 176 ? 0.869 3.723 -22.822 1.00 95.88 176 ARG A CA 1
ATOM 1329 C C . ARG A 1 176 ? 2.050 4.664 -23.082 1.00 95.88 176 ARG A C 1
ATOM 1331 O O . ARG A 1 176 ? 3.183 4.298 -22.801 1.00 95.88 176 ARG A O 1
ATOM 1338 N N . HIS A 1 177 ? 1.785 5.888 -23.541 1.00 95.19 177 HIS A N 1
ATOM 1339 C CA . HIS A 1 177 ? 2.806 6.895 -23.868 1.00 95.19 177 HIS A CA 1
ATOM 1340 C C . HIS A 1 177 ? 3.735 7.272 -22.698 1.00 95.19 177 HIS A C 1
ATOM 1342 O O . HIS A 1 177 ? 4.828 7.778 -22.929 1.00 95.19 177 HIS A O 1
ATOM 1348 N N . ARG A 1 178 ? 3.318 7.043 -21.444 1.00 92.19 178 ARG A N 1
ATOM 1349 C CA . ARG A 1 178 ? 4.130 7.334 -20.249 1.00 92.19 178 ARG A CA 1
ATOM 1350 C C . ARG A 1 178 ? 5.022 6.168 -19.843 1.00 92.19 178 ARG A C 1
ATOM 1352 O O . ARG A 1 178 ? 6.104 6.389 -19.316 1.00 92.19 178 ARG A O 1
ATOM 1359 N N . ILE A 1 179 ? 4.552 4.947 -20.084 1.00 94.25 179 ILE A N 1
ATOM 1360 C CA . ILE A 1 179 ? 5.208 3.706 -19.651 1.00 94.25 179 ILE A CA 1
ATOM 1361 C C . ILE A 1 179 ? 6.112 3.151 -20.766 1.00 94.25 179 ILE A C 1
ATOM 1363 O O . ILE A 1 179 ? 7.121 2.510 -20.505 1.00 94.25 179 ILE A O 1
ATOM 1367 N N . CYS A 1 180 ? 5.761 3.409 -22.026 1.00 96.12 180 CYS A N 1
ATOM 1368 C CA . CYS A 1 180 ? 6.413 2.854 -23.210 1.00 96.12 180 CYS A CA 1
ATOM 1369 C C . CYS A 1 180 ? 7.231 3.945 -23.907 1.00 96.12 180 CYS A C 1
ATOM 1371 O O . CYS A 1 180 ? 6.838 4.438 -24.965 1.00 96.12 180 CYS A O 1
ATOM 1373 N N . ARG A 1 181 ? 8.323 4.380 -23.271 1.00 95.31 181 ARG A N 1
ATOM 1374 C CA . ARG A 1 181 ? 9.211 5.427 -23.798 1.00 95.31 181 ARG A CA 1
ATOM 1375 C C . ARG A 1 181 ? 10.479 4.792 -24.367 1.00 95.31 181 ARG A C 1
ATOM 1377 O O . ARG A 1 181 ? 11.042 3.899 -23.743 1.00 95.31 181 ARG A O 1
ATOM 1384 N N . ALA A 1 182 ? 10.924 5.272 -25.526 1.00 95.44 182 ALA A N 1
ATOM 1385 C CA . ALA A 1 182 ? 12.215 4.878 -26.081 1.00 95.44 182 ALA A CA 1
ATOM 1386 C C . ALA A 1 182 ? 13.352 5.318 -25.144 1.00 95.44 182 ALA A C 1
ATOM 1388 O O . ALA A 1 182 ? 13.297 6.410 -24.572 1.00 95.44 182 ALA A O 1
ATOM 1389 N N . GLY A 1 183 ? 14.361 4.467 -24.986 1.00 94.56 183 GLY A N 1
ATOM 1390 C CA . GLY A 1 183 ? 15.500 4.679 -24.098 1.00 94.56 183 GLY A CA 1
ATOM 1391 C C . GLY A 1 183 ? 15.169 4.647 -22.607 1.00 94.56 183 GLY A C 1
ATOM 1392 O O . GLY A 1 183 ? 15.922 5.215 -21.820 1.00 94.56 183 GLY A O 1
ATOM 1393 N N . ALA A 1 184 ? 14.045 4.041 -22.210 1.00 94.31 184 ALA A N 1
ATOM 1394 C CA . ALA A 1 184 ? 13.573 4.078 -20.832 1.00 94.31 184 ALA A CA 1
ATOM 1395 C C . ALA A 1 184 ? 13.265 2.706 -20.227 1.00 94.31 184 ALA A C 1
ATOM 1397 O O . ALA A 1 184 ? 13.008 1.716 -20.915 1.00 94.31 184 ALA A O 1
ATOM 1398 N N . LEU A 1 185 ? 13.207 2.705 -18.895 1.00 95.75 185 LEU A N 1
ATOM 1399 C CA . LEU A 1 185 ? 12.773 1.595 -18.069 1.00 95.75 185 LEU A CA 1
ATOM 1400 C C . LEU A 1 185 ? 11.505 2.003 -17.313 1.00 95.75 185 LEU A C 1
ATOM 1402 O O . LEU A 1 185 ? 11.433 3.060 -16.684 1.00 95.75 185 LEU A O 1
ATOM 1406 N N . SER A 1 186 ? 10.481 1.162 -17.345 1.00 96.88 186 SER A N 1
ATOM 1407 C CA . SER A 1 186 ? 9.273 1.347 -16.538 1.00 96.88 186 SER A CA 1
ATOM 1408 C C . SER A 1 186 ? 8.858 0.035 -15.898 1.00 96.88 186 SER A C 1
ATOM 1410 O O . SER A 1 186 ? 9.231 -1.044 -16.351 1.00 96.88 186 SER A O 1
ATOM 1412 N N . ALA A 1 187 ? 8.076 0.117 -14.832 1.00 96.69 187 ALA A N 1
ATOM 1413 C CA . ALA A 1 187 ? 7.587 -1.053 -14.124 1.00 96.69 187 ALA A CA 1
ATOM 1414 C C . ALA A 1 187 ? 6.080 -0.975 -13.902 1.00 96.69 187 ALA A C 1
ATOM 1416 O O . ALA A 1 187 ? 5.531 0.092 -13.644 1.00 96.69 187 ALA A O 1
ATOM 1417 N N . VAL A 1 188 ? 5.409 -2.120 -13.968 1.00 95.88 188 VAL A N 1
ATOM 1418 C CA . VAL A 1 188 ? 3.974 -2.270 -13.744 1.00 95.88 188 VAL A CA 1
ATOM 1419 C C . VAL A 1 188 ? 3.753 -3.334 -12.677 1.00 95.88 188 VAL A C 1
ATOM 1421 O O . VAL A 1 188 ? 4.122 -4.497 -12.824 1.00 95.88 188 VAL A O 1
ATOM 1424 N N . LEU A 1 189 ? 3.137 -2.930 -11.572 1.00 93.69 189 LEU A N 1
ATOM 1425 C CA . LEU A 1 189 ? 2.734 -3.818 -10.493 1.00 93.69 189 LEU A CA 1
ATOM 1426 C C . LEU A 1 189 ? 1.480 -4.602 -10.902 1.00 93.69 189 LEU A C 1
ATOM 1428 O O . LEU A 1 189 ? 0.603 -4.054 -11.567 1.00 93.69 189 LEU A O 1
ATOM 1432 N N . ALA A 1 190 ? 1.303 -5.812 -10.361 1.00 89.19 190 ALA A N 1
ATOM 1433 C CA . ALA A 1 190 ? 0.094 -6.628 -10.548 1.00 89.19 190 ALA A CA 1
ATOM 1434 C C . ALA A 1 190 ? -1.239 -5.911 -10.223 1.00 89.19 190 ALA A C 1
ATOM 1436 O O . ALA A 1 190 ? -2.293 -6.283 -10.725 1.00 89.19 190 ALA A O 1
ATOM 1437 N N . SER A 1 191 ? -1.226 -4.847 -9.410 1.00 88.75 191 SER A N 1
ATOM 1438 C CA . SER A 1 191 ? -2.427 -4.037 -9.148 1.00 88.75 191 SER A CA 1
ATOM 1439 C C . SER A 1 191 ? -2.820 -3.094 -10.294 1.00 88.75 191 SER A C 1
ATOM 1441 O O . SER A 1 191 ? -3.813 -2.375 -10.160 1.00 88.75 191 SER A O 1
ATOM 1443 N N . GLY A 1 192 ? -2.007 -3.008 -11.348 1.00 92.31 192 GLY A N 1
ATOM 1444 C CA . GLY A 1 192 ? -2.095 -1.982 -12.384 1.00 92.31 192 GLY A CA 1
ATOM 1445 C C . GLY A 1 192 ? -1.624 -0.609 -11.907 1.00 92.31 192 GLY A C 1
ATOM 1446 O O . GLY A 1 192 ? -2.205 0.386 -12.314 1.00 92.31 192 GLY A O 1
ATOM 1447 N N . VAL A 1 193 ? -0.636 -0.554 -11.005 1.00 92.88 193 VAL A N 1
ATOM 1448 C CA . VAL A 1 193 ? 0.098 0.686 -10.669 1.00 92.88 193 VAL A CA 1
ATOM 1449 C C . VAL A 1 193 ? 1.387 0.688 -11.478 1.00 92.88 193 VAL A C 1
ATOM 1451 O O . VAL A 1 193 ? 2.002 -0.371 -11.593 1.00 92.88 193 VAL A O 1
ATOM 1454 N N . PHE A 1 194 ? 1.805 1.830 -12.016 1.00 94.62 194 PHE A N 1
ATOM 1455 C CA . PHE A 1 194 ? 3.050 1.939 -12.777 1.00 94.62 194 PHE A CA 1
ATOM 1456 C C . PHE A 1 194 ? 4.080 2.835 -12.086 1.00 94.62 194 PHE A C 1
ATOM 1458 O O . PHE A 1 194 ? 3.729 3.761 -11.359 1.00 94.62 194 PHE A O 1
ATOM 1465 N N . ILE A 1 195 ? 5.351 2.556 -12.347 1.00 93.88 195 ILE A N 1
ATOM 1466 C CA . ILE A 1 195 ? 6.510 3.360 -11.968 1.00 93.88 195 ILE A CA 1
ATOM 1467 C C . ILE A 1 195 ? 7.182 3.752 -13.283 1.00 93.88 195 ILE A C 1
ATOM 1469 O O . ILE A 1 195 ? 7.523 2.868 -14.074 1.00 93.88 195 ILE A O 1
ATOM 1473 N N . ALA A 1 196 ? 7.328 5.049 -13.546 1.00 92.50 196 ALA A N 1
ATOM 1474 C CA . ALA A 1 196 ? 8.024 5.533 -14.731 1.00 92.50 196 ALA A CA 1
ATOM 1475 C C . ALA A 1 196 ? 9.480 5.877 -14.389 1.00 92.50 196 ALA A C 1
ATOM 1477 O O . ALA A 1 196 ? 9.883 5.870 -13.225 1.00 92.50 196 ALA A O 1
ATOM 1478 N N . ASN A 1 197 ? 10.270 6.161 -15.424 1.00 91.19 197 ASN A N 1
ATOM 1479 C CA . ASN A 1 197 ? 11.634 6.688 -15.316 1.00 91.19 197 ASN A CA 1
ATOM 1480 C C . ASN A 1 197 ? 12.540 5.868 -14.374 1.00 91.19 197 ASN A C 1
ATOM 1482 O O . ASN A 1 197 ? 13.348 6.421 -13.625 1.00 91.19 197 ASN A O 1
ATOM 1486 N N . CYS A 1 198 ? 12.395 4.539 -14.363 1.00 92.88 198 CYS A N 1
ATOM 1487 C CA . CYS A 1 198 ? 13.144 3.665 -13.456 1.00 92.88 198 CYS A CA 1
ATOM 1488 C C . CYS A 1 198 ? 14.652 3.664 -13.762 1.00 92.88 198 CYS A C 1
ATOM 1490 O O . CYS A 1 198 ? 15.455 3.274 -12.916 1.00 92.88 198 CYS A O 1
ATOM 1492 N N . GLU A 1 199 ? 15.047 4.097 -14.959 1.00 91.56 199 GLU A N 1
ATOM 1493 C CA . GLU A 1 199 ? 16.434 4.282 -15.374 1.00 91.56 199 GLU A CA 1
ATOM 1494 C C . GLU A 1 199 ? 17.130 5.453 -14.661 1.00 91.56 199 GLU A C 1
ATOM 1496 O O . GLU A 1 199 ? 18.343 5.380 -14.422 1.00 91.56 199 GLU A O 1
ATOM 1501 N N . GLU A 1 200 ? 16.361 6.483 -14.290 1.00 87.25 200 GLU A N 1
ATOM 1502 C CA . GLU A 1 200 ? 16.814 7.689 -13.581 1.00 87.25 200 GLU A CA 1
ATOM 1503 C C . GLU A 1 200 ? 16.531 7.606 -12.075 1.00 87.25 200 GLU A C 1
ATOM 1505 O O . GLU A 1 200 ? 17.337 8.052 -11.257 1.00 87.25 200 GLU A O 1
ATOM 1510 N N . HIS A 1 201 ? 15.405 6.994 -11.695 1.00 86.88 201 HIS A N 1
ATOM 1511 C CA . HIS A 1 201 ? 14.920 6.922 -10.315 1.00 86.88 201 HIS A CA 1
ATOM 1512 C C . HIS A 1 201 ? 14.648 5.474 -9.868 1.00 86.88 201 HIS A C 1
ATOM 1514 O O . HIS A 1 201 ? 13.515 5.113 -9.534 1.00 86.88 201 HIS A O 1
ATOM 1520 N N . PRO A 1 202 ? 15.681 4.614 -9.805 1.00 8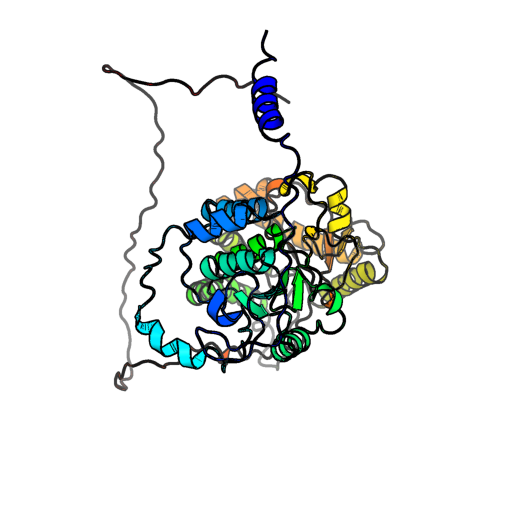9.62 202 PRO A N 1
ATOM 1521 C CA . PRO A 1 202 ? 15.501 3.180 -9.570 1.00 89.62 202 PRO A CA 1
ATOM 1522 C C . PRO A 1 202 ? 15.016 2.828 -8.167 1.00 89.62 202 PRO A C 1
ATOM 1524 O O . PRO A 1 202 ? 14.475 1.747 -7.947 1.00 89.62 202 PRO A O 1
ATOM 1527 N N . LYS A 1 203 ? 15.187 3.738 -7.211 1.00 86.94 203 LYS A N 1
ATOM 1528 C CA . LYS A 1 203 ? 14.898 3.521 -5.794 1.00 86.94 203 LYS A CA 1
ATOM 1529 C C . LYS A 1 203 ? 13.443 3.098 -5.528 1.00 86.94 203 LYS A C 1
ATOM 1531 O O . LYS A 1 203 ? 13.236 2.229 -4.688 1.00 86.94 203 LYS A O 1
ATOM 1536 N N . VAL A 1 204 ? 12.445 3.594 -6.278 1.00 87.56 204 VAL A N 1
ATOM 1537 C CA . VAL A 1 204 ? 11.043 3.116 -6.157 1.00 87.56 204 VAL A CA 1
ATOM 1538 C C . VAL A 1 204 ? 10.915 1.651 -6.578 1.00 87.56 204 VAL A C 1
ATOM 1540 O O . VAL A 1 204 ? 10.351 0.832 -5.851 1.00 87.56 204 VAL A O 1
ATOM 1543 N N . LEU A 1 205 ? 11.443 1.316 -7.757 1.00 91.81 205 LEU A N 1
ATOM 1544 C CA . LEU A 1 205 ? 11.395 -0.036 -8.307 1.00 91.81 205 LEU A CA 1
ATOM 1545 C C . LEU A 1 205 ? 12.105 -1.026 -7.378 1.00 91.81 205 LEU A C 1
ATOM 1547 O O . LEU A 1 205 ? 11.545 -2.057 -7.011 1.00 91.81 205 LEU A O 1
ATOM 1551 N N . VAL A 1 206 ? 13.316 -0.681 -6.950 1.00 91.06 206 VAL A N 1
ATOM 1552 C CA . VAL A 1 206 ? 14.122 -1.500 -6.045 1.00 91.06 206 VAL A CA 1
ATOM 1553 C C . VAL A 1 206 ? 13.432 -1.665 -4.685 1.00 91.06 206 VAL A C 1
ATOM 1555 O O . VAL A 1 206 ? 13.384 -2.782 -4.165 1.00 91.06 206 VAL A O 1
ATOM 1558 N N . PHE A 1 207 ? 12.823 -0.606 -4.141 1.00 88.38 207 PHE A N 1
ATOM 1559 C CA . PHE A 1 207 ? 12.011 -0.687 -2.924 1.00 88.38 207 PHE A CA 1
ATOM 1560 C C . PHE A 1 207 ? 10.848 -1.678 -3.075 1.00 88.38 207 PHE A C 1
ATOM 1562 O O . PHE A 1 207 ? 10.656 -2.539 -2.217 1.00 88.38 207 PHE A O 1
ATOM 1569 N N . GLU A 1 208 ? 10.084 -1.602 -4.166 1.00 90.31 208 GLU A N 1
ATOM 1570 C CA . GLU A 1 208 ? 8.939 -2.486 -4.423 1.00 90.31 208 GLU A CA 1
ATOM 1571 C C . GLU A 1 208 ? 9.351 -3.956 -4.610 1.00 90.31 208 GLU A C 1
ATOM 1573 O O . GLU A 1 208 ? 8.640 -4.869 -4.164 1.00 90.31 208 GLU A O 1
ATOM 1578 N N . LEU A 1 209 ? 10.503 -4.202 -5.238 1.00 91.88 209 LEU A N 1
ATOM 1579 C CA . LEU A 1 209 ? 11.078 -5.541 -5.384 1.00 91.88 209 LEU A CA 1
ATOM 1580 C C . LEU A 1 209 ? 11.554 -6.093 -4.039 1.00 91.88 209 LEU A C 1
ATOM 1582 O O . LEU A 1 209 ? 11.222 -7.229 -3.689 1.00 91.88 209 LEU A O 1
ATOM 1586 N N . LEU A 1 210 ? 12.244 -5.286 -3.229 1.00 86.88 210 LEU A N 1
ATOM 1587 C CA . LEU A 1 210 ? 12.649 -5.701 -1.887 1.00 86.88 210 LEU A CA 1
ATOM 1588 C C . LEU A 1 210 ? 11.434 -5.951 -0.989 1.00 86.88 210 LEU A C 1
ATOM 1590 O O . LEU A 1 210 ? 11.398 -6.944 -0.256 1.00 86.88 210 LEU A O 1
ATOM 1594 N N . TYR A 1 211 ? 10.433 -5.072 -1.034 1.00 86.75 211 TYR A N 1
ATOM 1595 C CA . TYR A 1 211 ? 9.212 -5.233 -0.257 1.00 86.75 211 TYR A CA 1
ATOM 1596 C C . TYR A 1 211 ? 8.570 -6.590 -0.556 1.00 86.75 211 TYR A C 1
ATOM 1598 O O . TYR A 1 211 ? 8.299 -7.346 0.371 1.00 86.75 211 TYR A O 1
ATOM 1606 N N . ARG A 1 212 ? 8.435 -6.971 -1.832 1.00 88.12 212 ARG A N 1
ATOM 1607 C CA . ARG A 1 212 ? 7.936 -8.303 -2.220 1.00 88.12 212 ARG A CA 1
ATOM 1608 C C . ARG A 1 212 ? 8.836 -9.439 -1.751 1.00 88.12 212 ARG A C 1
ATOM 1610 O O . ARG A 1 212 ? 8.333 -10.432 -1.234 1.00 88.12 212 ARG A O 1
ATOM 1617 N N . ARG A 1 213 ? 10.157 -9.289 -1.883 1.00 87.50 213 ARG A N 1
ATOM 1618 C CA . ARG A 1 213 ? 11.134 -10.298 -1.442 1.00 87.50 213 ARG A CA 1
ATOM 1619 C C . ARG A 1 213 ? 11.062 -10.560 0.061 1.00 87.50 213 ARG A C 1
ATOM 1621 O O . ARG A 1 213 ? 11.288 -11.689 0.501 1.00 87.50 213 ARG A O 1
ATOM 1628 N N . THR A 1 214 ? 10.776 -9.526 0.849 1.00 84.75 214 THR A N 1
ATOM 1629 C CA . THR A 1 214 ? 10.822 -9.558 2.321 1.00 84.75 214 THR A CA 1
ATOM 1630 C C . THR A 1 214 ? 9.455 -9.712 2.975 1.00 84.75 214 THR A C 1
ATOM 1632 O O . THR A 1 214 ? 9.388 -10.164 4.117 1.00 84.75 214 THR A O 1
ATOM 1635 N N . LEU A 1 215 ? 8.362 -9.399 2.275 1.00 84.81 215 LEU A N 1
ATOM 1636 C CA . LEU A 1 215 ? 7.013 -9.601 2.784 1.00 84.81 215 LEU A CA 1
ATOM 1637 C C . LEU A 1 215 ? 6.794 -11.092 3.069 1.00 84.81 215 LEU A C 1
ATOM 1639 O O . LEU A 1 215 ? 7.052 -11.969 2.240 1.00 84.81 215 LEU A O 1
ATOM 1643 N N . ARG A 1 216 ? 6.334 -11.388 4.282 1.00 83.31 216 ARG A N 1
ATOM 1644 C CA . ARG A 1 216 ? 5.968 -12.735 4.713 1.00 83.31 216 ARG A CA 1
ATOM 1645 C C . ARG A 1 216 ? 4.507 -12.706 5.106 1.00 83.31 216 ARG A C 1
ATOM 1647 O O . ARG A 1 216 ? 4.143 -12.101 6.111 1.00 83.31 216 ARG A O 1
ATOM 1654 N N . LEU A 1 217 ? 3.672 -13.344 4.293 1.00 83.31 217 LEU A N 1
ATOM 1655 C CA . LEU A 1 217 ? 2.292 -13.590 4.681 1.00 83.31 217 LEU A CA 1
ATOM 1656 C C . LEU A 1 217 ? 2.279 -14.579 5.857 1.00 83.31 217 LEU A C 1
ATOM 1658 O O . LEU A 1 217 ? 3.124 -15.482 5.905 1.00 83.31 217 LEU A O 1
ATOM 1662 N N . PRO A 1 218 ? 1.351 -14.426 6.815 1.00 84.81 218 PRO A N 1
ATOM 1663 C CA . PRO A 1 218 ? 1.235 -15.372 7.912 1.00 84.81 218 PRO A CA 1
ATOM 1664 C C . PRO A 1 218 ? 0.942 -16.768 7.356 1.00 84.81 218 PRO A C 1
ATOM 1666 O O . PRO A 1 218 ? 0.097 -16.944 6.477 1.00 84.81 218 PRO A O 1
ATOM 1669 N N . SER A 1 219 ? 1.648 -17.776 7.871 1.00 89.69 219 SER A N 1
ATOM 1670 C CA . SER A 1 219 ? 1.382 -19.162 7.487 1.00 89.69 219 SER A CA 1
ATOM 1671 C C . SER A 1 219 ? -0.033 -19.573 7.901 1.00 89.69 219 SER A C 1
ATOM 1673 O O . SER A 1 219 ? -0.576 -19.066 8.885 1.00 89.69 219 SER A O 1
ATOM 1675 N N . TRP A 1 220 ? -0.607 -20.564 7.214 1.00 90.62 220 TRP A N 1
ATOM 1676 C CA . TRP A 1 220 ? -1.910 -21.128 7.586 1.00 90.62 220 TRP A CA 1
ATOM 1677 C C . TRP A 1 220 ? -1.977 -21.542 9.066 1.00 90.62 220 TRP A C 1
ATOM 1679 O O . TRP A 1 220 ? -2.953 -21.260 9.750 1.00 90.62 220 TRP A O 1
ATOM 1689 N N . ARG A 1 221 ? -0.907 -22.152 9.596 1.00 93.94 221 ARG A N 1
ATOM 1690 C CA . ARG A 1 221 ? -0.828 -22.540 11.015 1.00 93.94 221 ARG A CA 1
ATOM 1691 C C . ARG A 1 221 ? -0.855 -21.330 11.949 1.00 93.94 221 ARG A C 1
ATOM 1693 O O . ARG A 1 221 ? -1.501 -21.386 12.991 1.00 93.94 221 ARG A O 1
ATOM 1700 N N . ALA A 1 222 ? -0.160 -20.249 11.587 1.00 91.50 222 ALA A N 1
ATOM 1701 C CA . ALA A 1 222 ? -0.184 -19.012 12.361 1.00 91.50 222 ALA A CA 1
ATOM 1702 C C . ALA A 1 222 ? -1.585 -18.383 12.353 1.00 91.50 222 ALA A C 1
ATOM 1704 O O . ALA A 1 222 ? -2.068 -17.989 13.413 1.00 91.50 222 ALA A O 1
ATOM 1705 N N . LEU A 1 223 ? -2.255 -18.363 11.195 1.00 92.56 223 LEU A N 1
ATOM 1706 C CA . LEU A 1 223 ? -3.637 -17.896 11.067 1.00 92.56 223 LEU A CA 1
ATOM 1707 C C . LEU A 1 223 ? -4.608 -18.743 11.894 1.00 92.56 223 LEU A C 1
ATOM 1709 O O . LEU A 1 223 ? -5.376 -18.185 12.669 1.00 92.56 223 LEU A O 1
ATOM 1713 N N . GLU A 1 224 ? -4.551 -20.072 11.799 1.00 91.50 224 GLU A N 1
ATOM 1714 C CA . GLU A 1 224 ? -5.436 -20.961 12.564 1.00 91.50 224 GLU A CA 1
ATOM 1715 C C . GLU A 1 224 ? -5.245 -20.785 14.077 1.00 91.50 224 GLU A C 1
ATOM 1717 O O . GLU A 1 224 ? -6.218 -20.747 14.829 1.00 91.50 224 GLU A O 1
ATOM 1722 N N . ARG A 1 225 ? -3.998 -20.601 14.532 1.00 95.88 225 ARG A N 1
ATOM 1723 C CA . ARG A 1 225 ? -3.692 -20.288 15.934 1.00 95.88 225 ARG A CA 1
ATOM 1724 C C . ARG A 1 225 ? -4.354 -18.980 16.374 1.00 95.88 225 ARG A C 1
ATOM 1726 O O . ARG A 1 225 ? -4.989 -18.966 17.425 1.00 95.88 225 ARG A O 1
ATOM 1733 N N . LEU A 1 226 ? -4.229 -17.909 15.585 1.00 95.06 226 LEU A N 1
ATOM 1734 C CA . LEU A 1 226 ? -4.869 -16.617 15.870 1.00 95.06 226 LEU A CA 1
ATOM 1735 C C . LEU A 1 226 ? -6.400 -16.739 15.888 1.00 95.06 226 LEU A C 1
ATOM 1737 O O . LEU A 1 226 ? -7.056 -16.253 16.810 1.00 95.06 226 LEU A O 1
ATOM 1741 N N . HIS A 1 227 ? -6.964 -17.452 14.911 1.00 93.19 227 HIS A N 1
ATOM 1742 C CA . HIS A 1 227 ? -8.398 -17.700 14.816 1.00 93.19 227 HIS A CA 1
ATOM 1743 C C . HIS A 1 227 ? -8.933 -18.463 16.024 1.00 93.19 227 HIS A C 1
ATOM 1745 O O . HIS A 1 227 ? -9.916 -18.042 16.631 1.00 93.19 227 HIS A O 1
ATOM 1751 N N . SER A 1 228 ? -8.301 -19.580 16.376 1.00 93.31 228 SER A N 1
ATOM 1752 C CA . SER A 1 228 ? -8.758 -20.435 17.466 1.00 93.31 228 SER A CA 1
ATOM 1753 C C . SER A 1 228 ? -8.529 -19.805 18.844 1.00 93.31 228 SER A C 1
ATOM 1755 O O . SER A 1 228 ? -9.368 -19.990 19.722 1.00 93.31 228 SER A O 1
ATOM 1757 N N . ARG A 1 229 ? -7.444 -19.039 19.035 1.00 97.19 229 ARG A N 1
ATOM 1758 C CA . ARG A 1 229 ? -7.112 -18.423 20.332 1.00 97.19 229 ARG A CA 1
ATOM 1759 C C . ARG A 1 229 ? -7.832 -17.101 20.589 1.00 97.19 229 ARG A C 1
ATOM 1761 O O . ARG A 1 229 ? -8.236 -16.868 21.720 1.00 97.19 229 ARG A O 1
ATOM 1768 N N . TYR A 1 230 ? -8.001 -16.253 19.573 1.00 96.19 230 TYR A N 1
ATOM 1769 C CA . TYR A 1 230 ? -8.500 -14.886 19.762 1.00 96.19 230 TYR A CA 1
ATOM 1770 C C . TYR A 1 230 ? -9.795 -14.622 18.993 1.00 96.19 230 TYR A C 1
ATOM 1772 O O . TYR A 1 230 ? -10.811 -14.280 19.597 1.00 96.19 230 TYR A O 1
ATOM 1780 N N . PHE A 1 231 ? -9.805 -14.819 17.670 1.00 93.94 231 PHE A N 1
ATOM 1781 C CA . PHE A 1 231 ? -10.922 -14.335 16.845 1.00 93.94 231 PHE A CA 1
ATOM 1782 C C . PHE A 1 231 ? -12.226 -15.104 17.085 1.00 93.94 231 PHE A C 1
ATOM 1784 O O . PHE A 1 231 ? -13.282 -14.492 17.233 1.00 93.94 231 PHE A O 1
ATOM 1791 N N . ARG A 1 232 ? -12.181 -16.442 17.163 1.00 92.25 232 ARG A N 1
ATOM 1792 C CA . ARG A 1 232 ? -13.371 -17.271 17.414 1.00 92.25 232 ARG A CA 1
ATOM 1793 C C . ARG A 1 232 ? -13.934 -17.036 18.825 1.00 92.25 232 ARG A C 1
ATOM 1795 O O . ARG A 1 232 ? -15.140 -16.807 18.904 1.00 92.25 232 ARG A O 1
ATOM 1802 N N . PRO A 1 233 ? -13.131 -17.015 19.908 1.00 95.44 233 PRO A N 1
ATOM 1803 C CA . PRO A 1 233 ? -13.630 -16.655 21.237 1.00 95.44 233 PRO A CA 1
ATOM 1804 C C . PRO A 1 233 ? -14.246 -15.250 21.313 1.00 95.44 233 PRO A C 1
ATOM 1806 O O . PRO A 1 233 ? -15.325 -15.086 21.877 1.00 95.44 233 PRO A O 1
ATOM 1809 N N . LEU A 1 234 ? -13.632 -14.238 20.687 1.00 94.25 234 LEU A N 1
ATOM 1810 C CA . LEU A 1 234 ? -14.210 -12.888 20.630 1.00 94.25 234 LEU A CA 1
ATOM 1811 C C . LEU A 1 234 ? -15.542 -12.868 19.864 1.00 94.25 234 LEU A C 1
ATOM 1813 O O . LEU A 1 234 ? -16.522 -12.293 20.336 1.00 94.25 234 LEU A O 1
ATOM 1817 N N . ALA A 1 235 ? -15.618 -13.555 18.721 1.00 90.75 235 ALA A N 1
ATOM 1818 C CA . ALA A 1 235 ? -16.858 -13.684 17.958 1.00 90.75 235 ALA A CA 1
ATOM 1819 C C . ALA A 1 235 ? -17.962 -14.409 18.750 1.00 90.75 235 ALA A C 1
ATOM 1821 O O . ALA A 1 235 ? -19.132 -14.036 18.657 1.00 90.75 235 ALA A O 1
ATOM 1822 N N . GLN A 1 236 ? -17.598 -15.415 19.551 1.00 90.00 236 GLN A N 1
ATOM 1823 C CA . GLN A 1 236 ? -18.509 -16.101 20.464 1.00 90.00 236 GLN A CA 1
ATOM 1824 C C . GLN A 1 236 ? -19.021 -15.154 21.552 1.00 90.00 236 GLN A C 1
ATOM 1826 O O . GLN A 1 236 ? -20.225 -15.092 21.755 1.00 90.00 236 GLN A O 1
ATOM 1831 N N . LEU A 1 237 ? -18.163 -14.371 22.212 1.00 90.81 237 LEU A N 1
ATOM 1832 C CA . LEU A 1 237 ? -18.583 -13.406 23.242 1.00 90.81 237 LEU A CA 1
ATOM 1833 C C . LEU A 1 237 ? -19.513 -12.313 22.700 1.00 90.81 237 LEU A C 1
ATOM 1835 O O . LEU A 1 237 ? -20.408 -11.856 23.414 1.00 90.81 237 LEU A O 1
ATOM 1839 N N . ARG A 1 238 ? -19.332 -11.940 21.430 1.00 88.50 238 ARG A N 1
ATOM 1840 C CA . ARG A 1 238 ? -20.250 -11.061 20.700 1.00 88.50 238 ARG A CA 1
ATOM 1841 C C . ARG A 1 238 ? -21.612 -11.723 20.441 1.00 88.50 238 ARG A C 1
ATOM 1843 O O . ARG A 1 238 ? -22.634 -11.051 20.528 1.00 88.50 238 ARG A O 1
ATOM 1850 N N . GLY A 1 239 ? -21.630 -13.019 20.106 1.00 74.25 239 GLY A N 1
ATOM 1851 C CA . GLY A 1 239 ? -22.839 -13.775 19.739 1.00 74.25 239 GLY A CA 1
ATOM 1852 C C . GLY A 1 239 ? -23.566 -14.497 20.886 1.00 74.25 239 GLY A C 1
ATOM 1853 O O . GLY A 1 239 ? -24.738 -14.828 20.739 1.00 74.25 239 GLY A O 1
ATOM 1854 N N . HIS A 1 240 ? -22.916 -14.739 22.029 1.00 55.62 240 HIS A N 1
ATOM 1855 C CA . HIS A 1 240 ? -23.470 -15.506 23.156 1.00 55.62 240 HIS A CA 1
ATOM 1856 C C . HIS A 1 240 ? -24.663 -14.829 23.849 1.00 55.62 240 HIS A C 1
ATOM 1858 O O . HIS A 1 240 ? -25.379 -15.500 24.587 1.00 55.62 240 HIS A O 1
ATOM 1864 N N . GLU A 1 241 ? -24.936 -13.552 23.577 1.00 50.44 241 GLU A N 1
ATOM 1865 C CA . GLU A 1 241 ? -26.176 -12.899 24.023 1.00 50.44 241 GLU A CA 1
ATOM 1866 C C . GLU A 1 241 ? -27.374 -13.133 23.089 1.00 50.44 241 GLU A C 1
ATOM 1868 O O . GLU A 1 241 ? -28.510 -12.940 23.510 1.00 50.44 241 GLU A O 1
ATOM 1873 N N . ALA A 1 242 ? -27.168 -13.649 21.871 1.00 45.91 242 ALA A N 1
ATOM 1874 C CA . ALA A 1 242 ? -28.257 -13.927 20.931 1.00 45.91 242 ALA A CA 1
ATOM 1875 C C . ALA A 1 242 ? -29.040 -15.208 21.281 1.00 45.91 242 ALA A C 1
ATOM 1877 O O . ALA A 1 242 ? -30.257 -15.272 21.123 1.00 45.91 242 ALA A O 1
ATOM 1878 N N . VAL A 1 243 ? -28.341 -16.242 21.763 1.00 46.12 243 VAL A N 1
ATOM 1879 C CA . VAL A 1 243 ? -28.907 -17.598 21.918 1.00 46.12 243 VAL A CA 1
ATOM 1880 C C . VAL A 1 243 ? -29.556 -17.813 23.291 1.00 46.12 243 VAL A C 1
ATOM 1882 O O . VAL A 1 243 ? -30.431 -18.660 23.431 1.00 46.12 243 VAL A O 1
ATOM 1885 N N . ALA A 1 244 ? -29.168 -17.044 24.312 1.00 45.56 244 ALA A N 1
ATOM 1886 C CA . ALA A 1 244 ? -29.706 -17.216 25.664 1.00 45.56 244 ALA A CA 1
ATOM 1887 C C . ALA A 1 244 ? -31.085 -16.555 25.875 1.00 45.56 244 ALA A C 1
ATOM 1889 O O . ALA A 1 244 ? -31.785 -16.922 26.815 1.00 45.56 244 ALA A O 1
ATOM 1890 N N . ALA A 1 245 ? -31.485 -15.604 25.021 1.00 45.25 245 ALA A N 1
ATOM 1891 C CA . ALA A 1 245 ? -32.696 -14.798 25.216 1.00 45.25 245 ALA A CA 1
ATOM 1892 C C . ALA A 1 245 ? -33.828 -15.081 24.214 1.00 45.25 245 ALA A C 1
ATOM 1894 O O . ALA A 1 245 ? -34.970 -14.701 24.460 1.00 45.25 245 ALA A O 1
ATOM 1895 N N . THR A 1 246 ? -33.551 -15.760 23.100 1.00 44.62 246 THR A N 1
ATOM 1896 C CA . THR A 1 246 ? -34.576 -16.091 22.106 1.00 44.62 246 THR A CA 1
ATOM 1897 C C . THR A 1 246 ? -34.452 -17.557 21.734 1.00 44.62 246 THR A C 1
ATOM 1899 O O . THR A 1 246 ? -33.368 -18.037 21.412 1.00 44.62 246 THR A O 1
ATOM 1902 N N . GLY A 1 247 ? -35.559 -18.293 21.856 1.00 50.31 247 GLY A N 1
ATOM 1903 C CA . GLY A 1 247 ? -35.649 -19.684 21.424 1.00 50.31 247 GLY A CA 1
ATOM 1904 C C . GLY A 1 247 ? -35.342 -19.852 19.927 1.00 50.31 247 GLY A C 1
ATOM 1905 O O . GLY A 1 247 ? -34.938 -18.905 19.256 1.00 50.31 247 GLY A O 1
ATOM 1906 N N . PRO A 1 248 ? -35.537 -21.054 19.365 1.00 46.03 248 PRO A N 1
ATOM 1907 C CA . PRO A 1 248 ? -35.170 -21.368 17.987 1.00 46.03 248 PRO A CA 1
ATOM 1908 C C . PRO A 1 248 ? -36.064 -20.620 16.978 1.00 46.03 248 PRO A C 1
ATOM 1910 O O . PRO A 1 248 ? -36.995 -21.188 16.415 1.00 46.03 248 PRO A O 1
ATOM 1913 N N . GLN A 1 249 ? -35.794 -19.337 16.739 1.00 45.38 249 GLN A N 1
ATOM 1914 C CA . GLN A 1 249 ? -36.412 -18.533 15.689 1.00 45.38 249 GLN A CA 1
ATOM 1915 C C . GLN A 1 249 ? -35.333 -17.885 14.812 1.00 45.38 249 GLN A C 1
ATOM 1917 O O . GLN A 1 249 ? -34.601 -16.989 15.214 1.00 45.38 249 GLN A O 1
ATOM 1922 N N . LEU A 1 250 ? -35.251 -18.435 13.599 1.00 44.84 250 LEU A N 1
ATOM 1923 C CA . LEU A 1 250 ? -34.759 -17.888 12.331 1.00 44.84 250 LEU A CA 1
ATOM 1924 C C . LEU A 1 250 ? -34.038 -16.523 12.361 1.00 44.84 250 LEU A C 1
ATOM 1926 O O . LEU A 1 250 ? -34.662 -15.469 12.374 1.00 44.84 250 LEU A O 1
ATOM 1930 N N . CYS A 1 251 ? -32.710 -16.599 12.224 1.00 39.66 251 CYS A N 1
ATOM 1931 C CA . CYS A 1 251 ? -31.835 -15.798 11.352 1.00 39.66 251 CYS A CA 1
ATOM 1932 C C . CYS A 1 251 ? -32.266 -14.361 10.985 1.00 39.66 251 CYS A C 1
ATOM 1934 O O . CYS A 1 251 ? -32.254 -13.998 9.808 1.00 39.66 251 CYS A O 1
ATOM 1936 N N . GLN A 1 252 ? -32.568 -13.512 11.964 1.00 46.22 252 GLN A N 1
ATOM 1937 C CA . GLN A 1 252 ? -32.471 -12.063 11.769 1.00 46.22 252 GLN A CA 1
ATOM 1938 C C . GLN A 1 252 ? -30.985 -11.648 11.788 1.00 46.22 252 GLN A C 1
ATOM 1940 O O . GLN A 1 252 ? -30.203 -12.236 12.544 1.00 46.22 252 GLN A O 1
ATOM 1945 N N . PRO A 1 253 ? -30.556 -10.671 10.966 1.00 51.59 253 PRO A N 1
ATOM 1946 C CA . PRO A 1 253 ? -29.213 -10.108 11.058 1.00 51.59 253 PRO A CA 1
ATOM 1947 C C . PRO A 1 253 ? -29.038 -9.463 12.440 1.00 51.59 253 PRO A C 1
ATOM 1949 O O . PRO A 1 253 ? -29.651 -8.449 12.751 1.00 51.59 253 PRO A O 1
ATOM 1952 N N . TYR A 1 254 ? -28.241 -10.114 13.286 1.00 58.38 254 TYR A N 1
ATOM 1953 C CA . TYR A 1 254 ? -28.034 -9.745 14.684 1.00 58.38 254 TYR A CA 1
ATOM 1954 C C . TYR A 1 254 ? -27.300 -8.404 14.807 1.00 58.38 254 TYR A C 1
ATOM 1956 O O . TYR A 1 254 ? -26.192 -8.254 14.281 1.00 58.38 254 TYR A O 1
ATOM 1964 N N . GLU A 1 255 ? -27.890 -7.451 15.531 1.00 60.44 255 GLU A N 1
ATOM 1965 C CA . GLU A 1 255 ? -27.183 -6.251 15.978 1.00 60.44 255 GLU A CA 1
ATOM 1966 C C . GLU A 1 255 ? -26.379 -6.584 17.247 1.00 60.44 255 GLU A C 1
ATOM 1968 O O . GLU A 1 255 ? -26.954 -7.083 18.216 1.00 60.44 255 GLU A O 1
ATOM 1973 N N . PRO A 1 256 ? -25.053 -6.352 17.269 1.00 60.22 256 PRO A N 1
ATOM 1974 C CA . PRO A 1 256 ? -24.262 -6.535 18.476 1.00 60.22 256 PRO A CA 1
ATOM 1975 C C . PRO A 1 256 ? -24.803 -5.657 19.604 1.00 60.22 256 PRO A C 1
ATOM 1977 O O . PRO A 1 256 ? -25.048 -4.469 19.405 1.00 60.22 256 PRO A O 1
ATOM 1980 N N . CYS A 1 257 ? -24.915 -6.229 20.797 1.00 64.12 257 CYS A N 1
ATOM 1981 C CA . CYS A 1 257 ? -25.098 -5.478 22.029 1.00 64.12 257 CYS A CA 1
ATOM 1982 C C . CYS A 1 257 ? -23.996 -4.416 22.183 1.00 64.12 257 CYS A C 1
ATOM 1984 O O . CYS A 1 257 ? -22.801 -4.692 22.006 1.00 64.12 257 CYS A O 1
ATOM 1986 N N . GLU A 1 258 ? -24.410 -3.187 22.492 1.00 77.31 258 GLU A N 1
ATOM 1987 C CA . GLU A 1 258 ? -23.501 -2.060 22.681 1.00 77.31 258 GLU A CA 1
ATOM 1988 C C . GLU A 1 258 ? -22.478 -2.394 23.778 1.00 77.31 258 GLU A C 1
ATOM 1990 O O . GLU A 1 258 ? -22.826 -2.864 24.861 1.00 77.31 258 GLU A O 1
ATOM 1995 N N . GLY A 1 259 ? -21.190 -2.205 23.481 1.00 85.00 259 GLY A N 1
ATOM 1996 C CA . GLY A 1 259 ? -20.124 -2.400 24.463 1.00 85.00 259 GLY A CA 1
ATOM 1997 C C . GLY A 1 259 ? -19.833 -3.852 24.865 1.00 85.00 259 GLY A C 1
ATOM 1998 O O . GLY A 1 259 ? -19.191 -4.054 25.891 1.00 85.00 259 GLY A O 1
ATOM 1999 N N . TRP A 1 260 ? -20.215 -4.877 24.087 1.00 91.88 260 TRP A N 1
ATOM 2000 C CA . TRP A 1 260 ? -19.895 -6.289 24.403 1.00 91.88 260 TRP A CA 1
ATOM 2001 C C . TRP A 1 260 ? -18.400 -6.544 24.680 1.00 91.88 260 TRP A C 1
ATOM 2003 O O . TRP A 1 260 ? -18.041 -7.419 25.469 1.00 91.88 260 TRP A O 1
ATOM 2013 N N . TRP A 1 261 ? -17.524 -5.762 24.047 1.00 94.12 261 TRP A N 1
ATOM 2014 C CA . TRP A 1 261 ? -16.073 -5.808 24.211 1.00 94.12 261 TRP A CA 1
ATOM 2015 C C . TRP A 1 261 ? -15.592 -5.267 25.571 1.00 94.12 261 TRP A C 1
ATOM 2017 O O . TRP A 1 261 ? -14.437 -5.480 25.925 1.00 94.12 261 TRP A O 1
ATOM 2027 N N . GLN A 1 262 ? -16.455 -4.610 26.356 1.00 93.19 262 GLN A N 1
ATOM 2028 C CA . GLN A 1 262 ? -16.173 -4.174 27.735 1.00 93.19 262 GLN A CA 1
ATOM 2029 C C . GLN A 1 262 ? -16.277 -5.315 28.750 1.00 93.19 262 GLN A C 1
ATOM 2031 O O . GLN A 1 262 ? -15.879 -5.163 29.904 1.00 93.19 262 GLN A O 1
ATOM 2036 N N . LYS A 1 263 ? -16.813 -6.471 28.348 1.00 91.88 263 LYS A N 1
ATOM 2037 C CA . LYS A 1 263 ? -16.887 -7.643 29.220 1.00 91.88 263 LYS A CA 1
ATOM 2038 C C . LYS A 1 263 ? -15.485 -8.095 29.602 1.00 91.88 263 LYS A C 1
ATOM 2040 O O . LYS A 1 263 ? -14.599 -8.161 28.753 1.00 91.88 263 LYS A O 1
ATOM 2045 N N . GLN A 1 264 ? -15.317 -8.515 30.854 1.00 93.50 264 GLN A N 1
ATOM 2046 C CA . GLN A 1 264 ? -14.033 -8.982 31.381 1.00 93.50 264 GLN A CA 1
ATOM 2047 C C . GLN A 1 264 ? -13.359 -10.024 30.474 1.00 93.50 264 GLN A C 1
ATOM 2049 O O . GLN A 1 264 ? -12.189 -9.872 30.144 1.00 93.50 264 GLN A O 1
ATOM 2054 N N . ALA A 1 265 ? -14.101 -11.035 30.010 1.00 94.12 265 ALA A N 1
ATOM 2055 C CA . ALA A 1 265 ? -13.556 -12.071 29.130 1.00 94.12 265 ALA A CA 1
ATOM 2056 C C . ALA A 1 265 ? -13.063 -11.516 27.777 1.00 94.12 265 ALA A C 1
ATOM 2058 O O . ALA A 1 265 ? -12.044 -11.965 27.258 1.00 94.12 265 ALA A O 1
ATOM 2059 N N . ALA A 1 266 ? -13.752 -10.517 27.213 1.00 95.81 266 ALA A N 1
ATOM 2060 C CA . ALA A 1 266 ? -13.322 -9.874 25.974 1.00 95.81 266 ALA A CA 1
ATOM 2061 C C . ALA A 1 266 ? -12.067 -9.023 26.210 1.00 95.81 266 ALA A C 1
ATOM 2063 O O . ALA A 1 266 ? -11.106 -9.130 25.452 1.00 95.81 266 ALA A O 1
ATOM 2064 N N . LEU A 1 267 ? -12.036 -8.246 27.299 1.00 96.31 267 LEU A N 1
ATOM 2065 C CA . LEU A 1 267 ? -10.874 -7.442 27.688 1.00 96.31 267 LEU A CA 1
ATOM 2066 C C . LEU A 1 267 ? -9.630 -8.303 27.937 1.00 96.31 267 LEU A C 1
ATOM 2068 O O . LEU A 1 267 ? -8.545 -7.923 27.507 1.00 96.31 267 LEU A O 1
ATOM 2072 N N . GLN A 1 268 ? -9.780 -9.469 28.573 1.00 95.50 268 GLN A N 1
ATOM 2073 C CA . GLN A 1 268 ? -8.688 -10.428 28.776 1.00 95.50 268 GLN A CA 1
ATOM 2074 C C . GLN A 1 268 ? -8.107 -10.910 27.443 1.00 95.50 268 GLN A C 1
ATOM 2076 O O . GLN A 1 268 ? -6.896 -10.841 27.251 1.00 95.50 268 GLN A O 1
ATOM 2081 N N . LEU A 1 269 ? -8.960 -11.321 26.497 1.00 97.00 269 LEU A N 1
ATOM 2082 C CA . LEU A 1 269 ? -8.529 -11.765 25.167 1.00 97.00 269 LEU A CA 1
ATOM 2083 C C . LEU A 1 269 ? -7.863 -10.639 24.365 1.00 97.00 269 LEU A C 1
ATOM 2085 O O . LEU A 1 269 ? -6.850 -10.870 23.705 1.00 97.00 269 LEU A O 1
ATOM 2089 N N . ILE A 1 270 ? -8.408 -9.420 24.431 1.00 97.44 270 ILE A N 1
ATOM 2090 C CA . ILE A 1 270 ? -7.833 -8.242 23.769 1.00 97.44 270 ILE A CA 1
ATOM 2091 C C . ILE A 1 270 ? -6.457 -7.925 24.366 1.00 97.44 270 ILE A C 1
ATOM 2093 O O . ILE A 1 270 ? -5.493 -7.771 23.618 1.00 97.44 270 ILE A O 1
ATOM 2097 N N . ALA A 1 271 ? -6.341 -7.869 25.696 1.00 96.50 271 ALA A N 1
ATOM 2098 C CA . ALA A 1 271 ? -5.078 -7.606 26.379 1.00 96.50 271 ALA A CA 1
ATOM 2099 C C . ALA A 1 271 ? -4.036 -8.695 26.084 1.00 96.50 271 ALA A C 1
ATOM 2101 O O . ALA A 1 271 ? -2.883 -8.386 25.800 1.00 96.50 271 ALA A O 1
ATOM 2102 N N . GLU A 1 272 ? -4.428 -9.966 26.089 1.00 96.56 272 GLU A N 1
ATOM 2103 C CA . GLU A 1 272 ? -3.528 -11.069 25.759 1.00 96.56 272 GLU A CA 1
ATOM 2104 C C . GLU A 1 272 ? -3.053 -11.010 24.297 1.00 96.56 272 GLU A C 1
ATOM 2106 O O . GLU A 1 272 ? -1.867 -11.206 24.030 1.00 96.56 272 GLU A O 1
ATOM 2111 N N . SER A 1 273 ? -3.947 -10.702 23.350 1.00 97.50 273 SER A N 1
ATOM 2112 C CA . SER A 1 273 ? -3.590 -10.530 21.935 1.00 97.50 273 SER A CA 1
ATOM 2113 C C . SER A 1 273 ? -2.611 -9.366 21.748 1.00 97.50 273 SER A C 1
ATOM 2115 O O . SER A 1 273 ? -1.596 -9.518 21.070 1.00 97.50 273 SER A O 1
ATOM 2117 N N . LEU A 1 274 ? -2.851 -8.226 22.409 1.00 96.56 274 LEU A N 1
ATOM 2118 C CA . LEU A 1 274 ? -1.935 -7.081 22.389 1.00 96.56 274 LEU A CA 1
ATOM 2119 C C . LEU A 1 274 ? -0.561 -7.421 22.980 1.00 96.56 274 LEU A C 1
ATOM 2121 O O . LEU A 1 274 ? 0.448 -6.948 22.464 1.00 96.56 274 LEU A O 1
ATOM 2125 N N . GLU A 1 275 ? -0.500 -8.239 24.032 1.00 95.69 275 GLU A N 1
ATOM 2126 C CA . GLU A 1 275 ? 0.770 -8.663 24.626 1.00 95.69 275 GLU A CA 1
ATOM 2127 C C . GLU A 1 275 ? 1.551 -9.614 23.714 1.00 95.69 275 GLU A C 1
ATOM 2129 O O . GLU A 1 275 ? 2.759 -9.455 23.541 1.00 95.69 275 GLU A O 1
ATOM 2134 N N . LYS A 1 276 ? 0.886 -10.652 23.197 1.00 96.38 276 LYS A N 1
ATOM 2135 C CA . LYS A 1 276 ? 1.557 -11.776 22.526 1.00 96.38 276 LYS A CA 1
ATOM 2136 C C . LYS A 1 276 ? 1.746 -11.555 21.034 1.00 96.38 276 LYS A C 1
ATOM 2138 O O . LYS A 1 276 ? 2.749 -12.001 20.486 1.00 96.38 276 LYS A O 1
ATOM 2143 N N . GLU A 1 277 ? 0.799 -10.881 20.391 1.00 95.81 277 GLU A N 1
ATOM 2144 C CA . GLU A 1 277 ? 0.779 -10.679 18.941 1.00 95.81 277 GLU A CA 1
ATOM 2145 C C . GLU A 1 277 ? 1.055 -9.223 18.548 1.00 95.81 277 GLU A C 1
ATOM 2147 O O . GLU A 1 277 ? 1.227 -8.941 17.367 1.00 95.81 277 GLU A O 1
ATOM 2152 N N . CYS A 1 278 ? 1.116 -8.297 19.514 1.00 94.69 278 CYS A N 1
ATOM 2153 C CA . CYS A 1 278 ? 1.281 -6.853 19.295 1.00 94.69 278 CYS A CA 1
ATOM 2154 C C . CYS A 1 278 ? 0.126 -6.181 18.525 1.00 94.69 278 CYS A C 1
ATOM 2156 O O . CYS A 1 278 ? 0.248 -5.023 18.130 1.00 94.69 278 CYS A O 1
ATOM 2158 N N . PHE A 1 279 ? -1.001 -6.873 18.328 1.00 96.44 279 PHE A N 1
ATOM 2159 C CA . PHE A 1 279 ? -2.230 -6.324 17.750 1.00 96.44 279 PHE A CA 1
ATOM 2160 C C . PHE A 1 279 ? -3.464 -7.061 18.290 1.00 96.44 279 PHE A C 1
ATOM 2162 O O . PHE A 1 279 ? -3.358 -8.152 18.850 1.00 96.44 279 PHE A O 1
ATOM 2169 N N . ALA A 1 280 ? -4.647 -6.478 18.101 1.00 97.19 280 ALA A N 1
ATOM 2170 C CA . ALA A 1 280 ? -5.930 -7.123 18.370 1.00 97.19 280 ALA A CA 1
ATOM 2171 C C . ALA A 1 280 ? -6.962 -6.716 17.308 1.00 97.19 280 ALA A C 1
ATOM 2173 O O . ALA A 1 280 ? -6.926 -5.594 16.806 1.00 97.19 280 ALA A O 1
ATOM 2174 N N . ILE A 1 281 ? -7.882 -7.626 16.977 1.00 96.19 281 ILE A N 1
ATOM 2175 C CA . ILE A 1 281 ? -8.998 -7.378 16.053 1.00 96.19 281 ILE A CA 1
ATOM 2176 C C . ILE A 1 281 ? -10.303 -7.534 16.830 1.00 96.19 281 ILE A C 1
ATOM 2178 O O . ILE A 1 281 ? -10.541 -8.575 17.441 1.00 96.19 281 ILE A O 1
ATOM 2182 N N . VAL A 1 282 ? -11.141 -6.496 16.805 1.00 95.44 282 VAL A N 1
ATOM 2183 C CA . VAL A 1 282 ? -12.419 -6.445 17.527 1.00 95.44 282 VAL A CA 1
ATOM 2184 C C . VAL A 1 282 ? -13.544 -6.195 16.525 1.00 95.44 282 VAL A C 1
ATOM 2186 O O . VAL A 1 282 ? -13.913 -5.058 16.238 1.00 95.44 282 VAL A O 1
ATOM 2189 N N . ASP A 1 283 ? -14.079 -7.271 15.953 1.00 92.19 283 ASP A N 1
ATOM 2190 C CA . ASP A 1 283 ? -15.138 -7.177 14.946 1.00 92.19 283 ASP A CA 1
ATOM 2191 C C . ASP A 1 283 ? -16.491 -6.811 15.566 1.00 92.19 283 ASP A C 1
ATOM 2193 O O . ASP A 1 283 ? -16.918 -7.409 16.553 1.00 92.19 283 ASP A O 1
ATOM 2197 N N . GLY A 1 284 ? -17.250 -5.924 14.920 1.00 89.62 284 GLY A N 1
ATOM 2198 C CA . GLY A 1 284 ? -18.523 -5.442 15.471 1.00 89.62 284 GLY A CA 1
ATOM 2199 C C . GLY A 1 284 ? -18.308 -4.544 16.691 1.00 89.62 284 GLY A C 1
ATOM 2200 O O . GLY A 1 284 ? -19.016 -4.675 17.686 1.00 89.62 284 GLY A O 1
ATOM 2201 N N . PHE A 1 285 ? -17.283 -3.689 16.630 1.00 93.62 285 PHE A N 1
ATOM 2202 C CA . PHE A 1 285 ? -16.923 -2.745 17.690 1.00 93.62 285 PHE A CA 1
ATOM 2203 C C . PHE A 1 285 ? -18.022 -1.707 17.967 1.00 93.62 285 PHE A C 1
ATOM 2205 O O . PHE A 1 285 ? -18.276 -1.387 19.128 1.00 93.62 285 PHE A O 1
ATOM 2212 N N . LEU A 1 286 ? -18.686 -1.233 16.906 1.00 92.00 286 LEU A N 1
ATOM 2213 C CA . LEU A 1 286 ? -19.828 -0.318 16.951 1.00 92.00 286 LEU A CA 1
ATOM 2214 C C . LEU A 1 286 ? -21.058 -0.950 16.270 1.00 92.00 286 LEU A C 1
ATOM 2216 O O . LEU A 1 286 ? -20.888 -1.779 15.365 1.00 92.00 286 LEU A O 1
ATOM 2220 N N . PRO A 1 287 ? -22.284 -0.539 16.644 1.00 89.12 287 PRO A N 1
ATOM 2221 C CA . PRO A 1 287 ? -23.510 -0.902 15.939 1.00 89.12 287 PRO A CA 1
ATOM 2222 C C . PRO A 1 287 ? -23.474 -0.543 14.445 1.00 89.12 287 PRO A C 1
ATOM 2224 O O . PRO A 1 287 ? -22.904 0.470 14.032 1.00 89.12 287 PRO A O 1
ATOM 2227 N N . ALA A 1 288 ? -24.145 -1.344 13.612 1.00 88.06 288 ALA A N 1
ATOM 2228 C CA . ALA A 1 288 ? -24.132 -1.180 12.154 1.00 88.06 288 ALA A CA 1
ATOM 2229 C C . ALA A 1 288 ? -24.627 0.205 11.694 1.00 88.06 288 ALA A C 1
ATOM 2231 O O . ALA A 1 288 ? -24.060 0.791 10.770 1.00 88.06 288 ALA A O 1
ATOM 2232 N N . LYS A 1 289 ? -25.643 0.754 12.371 1.00 89.75 289 LYS A N 1
ATOM 2233 C CA . LYS A 1 289 ? -26.179 2.098 12.108 1.00 89.75 289 LYS A CA 1
ATOM 2234 C C . LYS A 1 289 ? -25.149 3.204 12.360 1.00 89.75 289 LYS A C 1
ATOM 2236 O O . LYS A 1 289 ? -25.063 4.163 11.591 1.00 89.75 289 LYS A O 1
ATOM 2241 N N . GLU A 1 290 ? -24.341 3.071 13.407 1.00 91.31 290 GLU A N 1
ATOM 2242 C CA . GLU A 1 290 ? -23.282 4.034 13.720 1.00 91.31 290 GLU A CA 1
ATOM 2243 C C . GLU A 1 290 ? -22.142 3.946 12.708 1.00 91.31 290 GLU A C 1
ATOM 2245 O O . GLU A 1 290 ? -21.695 4.971 12.196 1.00 91.31 290 GLU A O 1
ATOM 2250 N N . LEU A 1 291 ? -21.742 2.726 12.330 1.00 91.81 291 LEU A N 1
ATOM 2251 C CA . LEU A 1 291 ? -20.765 2.501 11.260 1.00 91.81 291 LEU A CA 1
ATOM 2252 C C . LEU A 1 291 ? -21.230 3.093 9.927 1.00 91.81 291 LEU A C 1
ATOM 2254 O O . LEU A 1 291 ? -20.433 3.699 9.213 1.00 91.81 291 LEU A O 1
ATOM 2258 N N . GLN A 1 292 ? -22.516 2.950 9.593 1.00 92.00 292 GLN A N 1
ATOM 2259 C CA . GLN A 1 292 ? -23.092 3.577 8.406 1.00 92.00 292 GLN A CA 1
ATOM 2260 C C . GLN A 1 292 ? -22.999 5.104 8.483 1.00 92.00 292 GLN A C 1
ATOM 2262 O O . GLN A 1 292 ? -22.571 5.731 7.518 1.00 92.00 292 GLN A O 1
ATOM 2267 N N . THR A 1 293 ? -23.334 5.694 9.630 1.00 93.06 293 THR A N 1
ATOM 2268 C CA . THR A 1 293 ? -23.263 7.150 9.806 1.00 93.06 293 THR A CA 1
ATOM 2269 C C . THR A 1 293 ? -21.816 7.653 9.680 1.00 93.06 293 THR A C 1
ATOM 2271 O O . THR A 1 293 ? -21.552 8.647 9.008 1.00 93.06 293 THR A O 1
ATOM 2274 N N . LEU A 1 294 ? -20.846 6.937 10.258 1.00 94.44 294 LEU A N 1
ATOM 2275 C CA . LEU A 1 294 ? -19.416 7.231 10.100 1.00 94.44 294 LEU A CA 1
ATOM 2276 C C . LEU A 1 294 ? -18.954 7.101 8.642 1.00 94.44 294 LEU A C 1
ATOM 2278 O O . LEU A 1 294 ? -18.172 7.922 8.164 1.00 94.44 294 LEU A O 1
ATOM 2282 N N . GLN A 1 295 ? -19.452 6.099 7.913 1.00 94.75 295 GLN A N 1
ATOM 2283 C CA . GLN A 1 295 ? -19.164 5.923 6.490 1.00 94.75 295 GLN A CA 1
ATOM 2284 C C . GLN A 1 295 ? -19.714 7.083 5.646 1.00 94.75 295 GLN A C 1
ATOM 2286 O O . GLN A 1 295 ? -19.043 7.535 4.715 1.00 94.75 295 GLN A O 1
ATOM 2291 N N . GLU A 1 296 ? -20.920 7.561 5.950 1.00 94.56 296 GLU A N 1
ATOM 2292 C CA . GLU A 1 296 ? -21.538 8.713 5.285 1.00 94.56 296 GLU A CA 1
ATOM 2293 C C . GLU A 1 296 ? -20.724 9.987 5.530 1.00 94.56 296 GLU A C 1
ATOM 2295 O O . GLU A 1 296 ? -20.411 10.692 4.571 1.00 94.56 296 GLU A O 1
ATOM 2300 N N . VAL A 1 297 ? -20.274 10.215 6.769 1.00 95.06 297 VAL A N 1
ATOM 2301 C CA . VAL A 1 297 ? -19.370 11.323 7.119 1.00 95.06 297 VAL A CA 1
ATOM 2302 C C . VAL A 1 297 ? -18.048 11.225 6.357 1.00 95.06 297 VAL A C 1
ATOM 2304 O O . VAL A 1 297 ? -17.648 12.190 5.712 1.00 95.06 297 VAL A O 1
ATOM 2307 N N . ALA A 1 298 ? -17.382 10.066 6.362 1.00 95.44 298 ALA A N 1
ATOM 2308 C CA . ALA A 1 298 ? -16.130 9.881 5.625 1.00 95.44 298 ALA A CA 1
ATOM 2309 C C . ALA A 1 298 ? -16.312 10.103 4.112 1.00 95.44 298 ALA A C 1
ATOM 2311 O O . ALA A 1 298 ? -15.476 10.727 3.459 1.00 95.44 298 ALA A O 1
ATOM 2312 N N . SER A 1 299 ? -17.438 9.645 3.557 1.00 95.06 299 SER A N 1
ATOM 2313 C CA . SER A 1 299 ? -17.778 9.849 2.146 1.00 95.06 299 SER A CA 1
ATOM 2314 C C . SER A 1 299 ? -18.040 11.318 1.822 1.00 95.06 299 SER A C 1
ATOM 2316 O O . SER A 1 299 ? -17.607 11.785 0.771 1.00 95.06 299 SER A O 1
ATOM 2318 N N . MET A 1 300 ? -18.747 12.035 2.698 1.00 96.19 300 MET A N 1
ATOM 2319 C CA . MET A 1 300 ? -19.002 13.470 2.571 1.00 96.19 300 MET A CA 1
ATOM 2320 C C . MET A 1 300 ? -17.687 14.249 2.611 1.00 96.19 300 MET A C 1
ATOM 2322 O O . MET A 1 300 ? -17.404 14.989 1.673 1.00 96.19 300 MET A O 1
ATOM 2326 N N . LEU A 1 301 ? -16.833 13.993 3.610 1.00 96.06 301 LEU A N 1
ATOM 2327 C CA . LEU A 1 301 ? -15.535 14.660 3.752 1.00 96.06 301 LEU A CA 1
ATOM 2328 C C . LEU A 1 301 ? -14.668 14.494 2.494 1.00 96.06 301 LEU A C 1
ATOM 2330 O O . LEU A 1 301 ? -14.016 15.442 2.061 1.00 96.06 301 LEU A O 1
ATOM 2334 N N . PHE A 1 302 ? -14.692 13.312 1.876 1.00 95.25 302 PHE A N 1
ATOM 2335 C CA . PHE A 1 302 ? -13.977 13.064 0.627 1.00 95.25 302 PHE A CA 1
ATOM 2336 C C . PHE A 1 302 ? -14.629 13.769 -0.578 1.00 95.25 302 PHE A C 1
ATOM 2338 O O . PHE A 1 302 ? -13.954 14.486 -1.314 1.00 95.25 302 PHE A O 1
ATOM 2345 N N . LYS A 1 303 ? -15.945 13.602 -0.783 1.00 95.50 303 LYS A N 1
ATOM 2346 C CA . LYS A 1 303 ? -16.675 14.151 -1.946 1.00 95.50 303 LYS A CA 1
ATOM 2347 C C . LYS A 1 303 ? -16.702 15.678 -1.970 1.00 95.50 303 LYS A C 1
ATOM 2349 O O . LYS A 1 303 ? -16.604 16.268 -3.042 1.00 95.50 303 LYS A O 1
ATOM 2354 N N . GLU A 1 304 ? -16.819 16.304 -0.806 1.00 96.62 304 GLU A N 1
ATOM 2355 C CA . GLU A 1 304 ? -16.840 17.760 -0.647 1.00 96.62 304 GLU A CA 1
ATOM 2356 C C . GLU A 1 304 ? -15.433 18.374 -0.551 1.00 96.62 304 GLU A C 1
ATOM 2358 O O . GLU A 1 304 ? -15.301 19.568 -0.301 1.00 96.62 304 GLU A O 1
ATOM 2363 N N . LYS A 1 305 ? -14.375 17.582 -0.789 1.00 95.25 305 LYS A N 1
ATOM 2364 C CA . LYS A 1 305 ? -12.970 18.030 -0.787 1.00 95.25 305 LYS A CA 1
ATOM 2365 C C . LYS A 1 305 ? -12.509 18.629 0.550 1.00 95.25 305 LYS A C 1
ATOM 2367 O O . LYS A 1 305 ? -11.647 19.504 0.581 1.00 95.25 305 LYS A O 1
ATOM 2372 N N . HIS A 1 306 ? -13.045 18.128 1.663 1.00 95.75 306 HIS A N 1
ATOM 2373 C CA . HIS A 1 306 ? -12.561 18.461 3.009 1.00 95.75 306 HIS A CA 1
ATOM 2374 C C . HIS A 1 306 ? -11.301 17.673 3.398 1.00 95.75 306 HIS A C 1
ATOM 2376 O O . HIS A 1 306 ? -10.660 18.004 4.393 1.00 95.75 306 HIS A O 1
ATOM 2382 N N . MET A 1 307 ? -10.950 16.631 2.638 1.00 95.25 307 MET A N 1
ATOM 2383 C CA . MET A 1 307 ? -9.707 15.870 2.788 1.00 95.25 307 MET A CA 1
ATOM 2384 C C . MET A 1 307 ? -8.609 16.410 1.866 1.00 95.25 307 MET A C 1
ATOM 2386 O O . MET A 1 307 ? -8.888 16.801 0.733 1.00 95.25 307 MET A O 1
ATOM 2390 N N . ARG A 1 308 ? -7.359 16.370 2.331 1.00 92.00 308 ARG A N 1
ATOM 2391 C CA . ARG A 1 308 ? -6.159 16.717 1.550 1.00 92.00 308 ARG A CA 1
ATOM 2392 C C . ARG A 1 308 ? -5.392 15.462 1.175 1.00 92.00 308 ARG A C 1
ATOM 2394 O O . ARG A 1 308 ? -5.483 14.465 1.891 1.00 92.00 308 ARG A O 1
ATOM 2401 N N . ALA A 1 309 ? -4.642 15.494 0.078 1.00 89.38 309 ALA A N 1
ATOM 2402 C CA . ALA A 1 309 ? -3.796 14.357 -0.273 1.00 89.38 309 ALA A CA 1
ATOM 2403 C C . ALA A 1 309 ? -2.686 14.201 0.781 1.00 89.38 309 ALA A C 1
ATOM 2405 O O . ALA A 1 309 ? -2.055 15.184 1.168 1.00 89.38 309 ALA A O 1
ATOM 2406 N N . GLY A 1 310 ? -2.429 12.977 1.247 1.00 85.94 310 GLY A N 1
ATOM 2407 C CA . GLY A 1 310 ? -1.433 12.706 2.288 1.00 85.94 310 GLY A CA 1
ATOM 2408 C C . GLY A 1 310 ? -0.048 13.237 1.910 1.00 85.94 310 GLY A C 1
ATOM 2409 O O . GLY A 1 310 ? 0.647 13.838 2.732 1.00 85.94 310 GLY A O 1
ATOM 2410 N N . ILE A 1 311 ? 0.289 13.154 0.620 1.00 80.62 311 ILE A N 1
ATOM 2411 C CA . ILE A 1 311 ? 1.537 13.693 0.084 1.00 80.62 311 ILE A CA 1
ATOM 2412 C C . ILE A 1 311 ? 1.675 15.219 0.215 1.00 80.62 311 ILE A C 1
ATOM 2414 O O . ILE A 1 311 ? 2.782 15.716 0.418 1.00 80.62 311 ILE A O 1
ATOM 2418 N N . GLU A 1 312 ? 0.574 15.974 0.144 1.00 82.31 312 GLU A N 1
ATOM 2419 C CA . GLU A 1 312 ? 0.598 17.432 0.321 1.00 82.31 312 GLU A CA 1
ATOM 2420 C C . GLU A 1 312 ? 0.951 17.787 1.766 1.00 82.31 312 GLU A C 1
ATOM 2422 O O . GLU A 1 312 ? 1.728 18.704 2.013 1.00 82.31 312 GLU A O 1
ATOM 2427 N N . GLU A 1 313 ? 0.440 17.034 2.736 1.00 74.00 313 GLU A N 1
ATOM 2428 C CA . GLU A 1 313 ? 0.705 17.285 4.152 1.00 74.00 313 GLU A CA 1
ATOM 2429 C C . GLU A 1 313 ? 2.164 16.987 4.539 1.00 74.00 313 GLU A C 1
ATOM 2431 O O . GLU A 1 313 ? 2.740 17.669 5.385 1.00 74.00 313 GLU A O 1
ATOM 2436 N N . GLN A 1 314 ? 2.805 16.021 3.874 1.00 67.81 314 GLN A N 1
ATOM 2437 C CA . GLN A 1 314 ? 4.223 15.713 4.091 1.00 67.81 314 GLN A CA 1
ATOM 2438 C C . GLN A 1 314 ? 5.176 16.805 3.592 1.00 67.81 314 GLN A C 1
ATOM 2440 O O . GLN A 1 314 ? 6.281 16.948 4.129 1.00 67.81 314 GLN A O 1
ATOM 2445 N N . SER A 1 315 ? 4.755 17.586 2.592 1.00 62.84 315 SER A N 1
ATOM 2446 C CA . SER A 1 315 ? 5.587 18.625 1.971 1.00 62.84 315 SER A CA 1
ATOM 2447 C C . SER A 1 315 ? 6.020 19.738 2.941 1.00 62.84 315 SER A C 1
ATOM 2449 O O . SER A 1 315 ? 6.971 20.456 2.648 1.00 62.84 315 SER A O 1
ATOM 2451 N N . GLY A 1 316 ? 5.384 19.842 4.118 1.00 57.22 316 GLY A N 1
ATOM 2452 C CA . GLY A 1 316 ? 5.642 20.885 5.115 1.00 57.22 316 GLY A CA 1
ATOM 2453 C C . GLY A 1 316 ? 6.629 20.558 6.246 1.00 57.22 316 GLY A C 1
ATOM 2454 O O . GLY A 1 316 ? 6.904 21.453 7.039 1.00 57.22 316 GLY A O 1
ATOM 2455 N N . GLY A 1 317 ? 7.171 19.336 6.374 1.00 51.97 317 GLY A N 1
ATOM 2456 C CA . GLY A 1 317 ? 8.113 19.068 7.483 1.00 51.97 317 GLY A CA 1
ATOM 2457 C C . GLY A 1 317 ? 8.568 17.631 7.748 1.00 51.97 317 GLY A C 1
ATOM 2458 O O . GLY A 1 317 ? 9.389 17.426 8.637 1.00 51.97 317 GLY A O 1
ATOM 2459 N N . TYR A 1 318 ? 8.087 16.634 6.998 1.00 51.28 318 TYR A N 1
ATOM 2460 C CA . TYR A 1 318 ? 8.396 15.215 7.257 1.00 51.28 318 TYR A CA 1
ATOM 2461 C C . TYR A 1 318 ? 9.225 14.536 6.151 1.00 51.28 318 TYR A C 1
ATOM 2463 O O . TYR A 1 318 ? 9.407 13.320 6.172 1.00 51.28 318 TYR A O 1
ATOM 2471 N N . GLY A 1 319 ? 9.806 15.314 5.226 1.00 48.16 319 GLY A N 1
ATOM 2472 C CA . GLY A 1 319 ? 10.602 14.816 4.090 1.00 48.16 319 GLY A CA 1
ATOM 2473 C C . GLY A 1 319 ? 11.874 14.026 4.450 1.00 48.16 319 GLY A C 1
ATOM 2474 O O . GLY A 1 319 ? 12.497 13.424 3.576 1.00 48.16 319 GLY A O 1
ATOM 2475 N N . GLY A 1 320 ? 12.242 13.970 5.734 1.00 47.19 320 GLY A N 1
ATOM 2476 C CA . GLY A 1 320 ? 13.507 13.407 6.202 1.00 47.19 320 GLY A CA 1
ATOM 2477 C C . GLY A 1 320 ? 13.689 11.900 5.994 1.00 47.19 320 GLY A C 1
ATOM 2478 O O . GLY A 1 320 ? 14.829 11.448 5.955 1.00 47.19 320 GLY A O 1
ATOM 2479 N N . TYR A 1 321 ? 12.624 11.100 5.819 1.00 51.41 321 TYR A N 1
ATOM 2480 C CA . TYR A 1 321 ? 12.803 9.640 5.689 1.00 51.41 321 TYR A CA 1
ATOM 2481 C C . TYR A 1 321 ? 13.546 9.241 4.404 1.00 51.41 321 TYR A C 1
ATOM 2483 O O . TYR A 1 321 ? 14.175 8.187 4.351 1.00 51.41 321 TYR A O 1
ATOM 2491 N N . TRP A 1 322 ? 13.514 10.087 3.371 1.00 55.75 322 TRP A N 1
ATOM 2492 C CA . TRP A 1 322 ? 14.079 9.751 2.067 1.00 55.75 322 TRP A CA 1
ATOM 2493 C C . TRP A 1 322 ? 15.141 10.744 1.564 1.00 55.75 322 TRP A C 1
ATOM 2495 O O . TRP A 1 322 ? 15.627 10.550 0.447 1.00 55.75 322 TRP A O 1
ATOM 2505 N N . GLY A 1 323 ? 15.508 11.758 2.357 1.00 55.75 323 GLY A N 1
ATOM 2506 C CA . GLY A 1 323 ? 16.506 12.789 2.034 1.00 55.75 323 GLY A CA 1
ATOM 2507 C C . GLY A 1 323 ? 15.964 13.981 1.229 1.00 55.75 323 GLY A C 1
ATOM 2508 O O . GLY A 1 323 ? 14.916 13.896 0.594 1.00 55.75 323 GLY A O 1
ATOM 2509 N N . ASP A 1 324 ? 16.699 15.091 1.216 1.00 51.84 324 ASP A N 1
ATOM 2510 C CA . ASP A 1 324 ? 16.253 16.380 0.649 1.00 51.84 324 ASP A CA 1
ATOM 2511 C C . ASP A 1 324 ? 16.217 16.429 -0.898 1.00 51.84 324 ASP A C 1
ATOM 2513 O O . ASP A 1 324 ? 15.915 17.461 -1.484 1.00 51.84 324 ASP A O 1
ATOM 2517 N N . GLY A 1 325 ? 16.485 15.305 -1.579 1.00 55.03 325 GLY A N 1
ATOM 2518 C CA . GLY A 1 325 ? 16.593 15.207 -3.043 1.00 55.03 325 GLY A CA 1
ATOM 2519 C C . GLY A 1 325 ? 15.500 14.392 -3.746 1.00 55.03 325 GLY A C 1
ATOM 2520 O O . GLY A 1 325 ? 15.711 13.948 -4.872 1.00 55.03 325 GLY A O 1
ATOM 2521 N N . ASN A 1 326 ? 14.345 14.130 -3.119 1.00 56.78 326 ASN A N 1
ATOM 2522 C CA . ASN A 1 326 ? 13.279 13.308 -3.728 1.00 56.78 326 ASN A CA 1
ATOM 2523 C C . ASN A 1 326 ? 12.434 14.067 -4.768 1.00 56.78 326 ASN A C 1
ATOM 2525 O O . ASN A 1 326 ? 11.206 13.983 -4.759 1.00 56.78 326 ASN A O 1
ATOM 2529 N N . GLU A 1 327 ? 13.084 14.797 -5.672 1.00 53.38 327 GLU A N 1
ATOM 2530 C CA . GLU A 1 327 ? 12.431 15.563 -6.742 1.00 53.38 327 GLU A CA 1
ATOM 2531 C C . GLU A 1 327 ? 11.835 14.681 -7.861 1.00 53.38 327 GLU A C 1
ATOM 2533 O O . GLU A 1 327 ? 11.168 15.189 -8.757 1.00 53.38 327 GLU A O 1
ATOM 2538 N N . GLY A 1 328 ? 12.018 13.358 -7.800 1.00 53.69 328 GLY A N 1
ATOM 2539 C CA . GLY A 1 328 ? 11.526 12.417 -8.809 1.00 53.69 328 GLY A CA 1
ATOM 2540 C C . GLY A 1 328 ? 10.091 11.902 -8.612 1.00 53.69 328 GLY A C 1
ATOM 2541 O O . GLY A 1 328 ? 9.331 12.346 -7.750 1.00 53.69 328 GLY A O 1
ATOM 2542 N N . ASP A 1 329 ? 9.764 10.869 -9.400 1.00 58.75 329 ASP A N 1
ATOM 2543 C CA . ASP A 1 329 ? 8.476 10.150 -9.525 1.00 58.75 329 ASP A CA 1
ATOM 2544 C C . ASP A 1 329 ? 7.791 9.735 -8.200 1.00 58.75 329 ASP A C 1
ATOM 2546 O O . ASP A 1 329 ? 6.602 9.425 -8.187 1.00 58.75 329 ASP A O 1
ATOM 2550 N N . PHE A 1 330 ? 8.522 9.773 -7.082 1.00 65.62 330 PHE A N 1
ATOM 2551 C CA . PHE A 1 330 ? 8.136 9.344 -5.736 1.00 65.62 330 PHE A CA 1
ATOM 2552 C C . PHE A 1 330 ? 6.836 9.935 -5.199 1.00 65.62 330 PHE A C 1
ATOM 2554 O O . PHE A 1 330 ? 6.087 9.262 -4.490 1.00 65.62 330 PHE A O 1
ATOM 2561 N N . GLN A 1 331 ? 6.613 11.219 -5.457 1.00 69.88 331 GLN A N 1
ATOM 2562 C CA . GLN A 1 331 ? 5.535 11.960 -4.808 1.00 69.88 331 GLN A CA 1
ATOM 2563 C C . GLN A 1 331 ? 4.254 11.969 -5.646 1.00 69.88 331 GLN A C 1
ATOM 2565 O O . GLN A 1 331 ? 3.209 12.351 -5.137 1.00 69.88 331 GLN A O 1
ATOM 2570 N N . ASN A 1 332 ? 4.321 11.583 -6.928 1.00 81.12 332 ASN A N 1
ATOM 2571 C CA . ASN A 1 332 ? 3.212 11.750 -7.871 1.00 81.12 332 ASN A CA 1
ATOM 2572 C C . ASN A 1 332 ? 2.513 13.121 -7.709 1.00 81.12 332 ASN A C 1
ATOM 2574 O O . ASN A 1 332 ? 1.290 13.202 -7.622 1.00 81.12 332 ASN A O 1
ATOM 2578 N N . LYS A 1 333 ? 3.301 14.203 -7.618 1.00 76.38 333 LYS A N 1
ATOM 2579 C CA . LYS A 1 333 ? 2.806 15.576 -7.390 1.00 76.38 333 LYS A CA 1
ATOM 2580 C C . LYS A 1 333 ? 1.769 16.015 -8.425 1.00 76.38 333 LYS A C 1
ATOM 2582 O O . LYS A 1 333 ? 0.891 16.809 -8.123 1.00 76.38 333 LYS A O 1
ATOM 2587 N N . GLU A 1 334 ? 1.873 15.480 -9.639 1.00 81.12 334 GLU A N 1
ATOM 2588 C CA . GLU A 1 334 ? 0.937 15.716 -10.741 1.00 81.12 334 GLU A CA 1
ATOM 2589 C C . GLU A 1 334 ? -0.425 15.022 -10.548 1.00 81.12 334 GLU A C 1
ATOM 2591 O O . GLU A 1 334 ? -1.336 15.247 -11.340 1.00 81.12 334 GLU A O 1
ATOM 2596 N N . GLY A 1 335 ? -0.574 14.162 -9.534 1.00 82.44 335 GLY A N 1
ATOM 2597 C CA . GLY A 1 335 ? -1.815 13.440 -9.261 1.00 82.44 335 GLY A CA 1
ATOM 2598 C C . GLY A 1 335 ? -2.202 12.471 -10.378 1.00 82.44 335 GLY A C 1
ATOM 2599 O O . GLY A 1 335 ? -3.386 12.272 -10.634 1.00 82.44 335 GLY A O 1
ATOM 2600 N N . LEU A 1 336 ? -1.221 11.885 -11.072 1.00 87.56 336 LEU A N 1
ATOM 2601 C CA . LEU A 1 336 ? -1.484 10.988 -12.193 1.00 87.56 336 LEU A CA 1
ATOM 2602 C C . LEU A 1 336 ? -2.126 9.692 -11.703 1.00 87.56 336 LEU A C 1
ATOM 2604 O O . LEU A 1 336 ? -1.601 9.011 -10.815 1.00 87.56 336 LEU A O 1
ATOM 2608 N N . ASP A 1 337 ? -3.235 9.322 -12.335 1.00 88.94 337 ASP A N 1
ATOM 2609 C CA . ASP A 1 337 ? -3.944 8.087 -12.031 1.00 88.94 337 ASP A CA 1
ATOM 2610 C C . ASP A 1 337 ? -3.022 6.876 -12.160 1.00 88.94 337 ASP A C 1
ATOM 2612 O O . ASP A 1 337 ? -2.339 6.691 -13.168 1.00 88.94 337 ASP A O 1
ATOM 2616 N N . ARG A 1 338 ? -3.036 6.024 -11.126 1.00 90.06 338 ARG A N 1
ATOM 2617 C CA . ARG A 1 338 ? -2.293 4.754 -11.052 1.00 90.06 338 ARG A CA 1
ATOM 2618 C C . ARG A 1 338 ? -0.773 4.879 -11.140 1.00 90.06 338 ARG A C 1
ATOM 2620 O O . ARG A 1 338 ? -0.090 3.855 -11.179 1.00 90.06 338 ARG A O 1
ATOM 2627 N N . LYS A 1 339 ? -0.228 6.091 -11.138 1.00 91.75 339 LYS A N 1
ATOM 2628 C CA . LYS A 1 339 ? 1.200 6.293 -10.933 1.00 91.75 339 LYS A CA 1
ATOM 2629 C C . LYS A 1 339 ? 1.536 5.977 -9.485 1.00 91.75 339 LYS A C 1
ATOM 2631 O O . LYS A 1 339 ? 0.773 6.301 -8.572 1.00 91.75 339 LYS A O 1
ATOM 2636 N N . TRP A 1 340 ? 2.658 5.306 -9.284 1.00 89.94 340 TRP A N 1
ATOM 2637 C CA . TRP A 1 340 ? 3.137 4.971 -7.958 1.00 89.94 340 TRP A CA 1
ATOM 2638 C C . TRP A 1 340 ? 3.276 6.237 -7.109 1.00 89.94 340 TRP A C 1
ATOM 2640 O O . TRP A 1 340 ? 3.750 7.266 -7.582 1.00 89.94 340 TRP A O 1
ATOM 2650 N N . THR A 1 341 ? 2.838 6.161 -5.857 1.00 86.50 341 THR A N 1
ATOM 2651 C CA . THR A 1 341 ? 2.962 7.252 -4.893 1.00 86.50 341 THR A CA 1
ATOM 2652 C C . THR A 1 341 ? 3.209 6.686 -3.505 1.00 86.50 341 THR A C 1
ATOM 2654 O O . THR A 1 341 ? 2.718 5.608 -3.158 1.00 86.50 341 THR A O 1
ATOM 2657 N N . MET A 1 342 ? 3.976 7.434 -2.721 1.00 81.88 342 MET A N 1
ATOM 2658 C CA . MET A 1 342 ? 4.324 7.117 -1.342 1.00 81.88 342 MET A CA 1
ATOM 2659 C C . MET A 1 342 ? 3.111 7.143 -0.398 1.00 81.88 342 MET A C 1
ATOM 2661 O O . MET A 1 342 ? 2.920 6.228 0.404 1.00 81.88 342 MET A O 1
ATOM 2665 N N . GLU A 1 343 ? 2.278 8.173 -0.522 1.00 84.75 343 GLU A N 1
ATOM 2666 C CA . GLU A 1 343 ? 1.050 8.354 0.254 1.00 84.75 343 GLU A CA 1
ATOM 2667 C C . GLU A 1 343 ? -0.075 8.709 -0.713 1.00 84.75 343 GLU A C 1
ATOM 2669 O O . GLU A 1 343 ? -0.234 9.856 -1.129 1.00 84.75 343 GLU A O 1
ATOM 2674 N N . GLY A 1 344 ? -0.821 7.691 -1.137 1.00 88.88 344 GLY A N 1
ATOM 2675 C CA . GLY A 1 344 ? -1.954 7.853 -2.046 1.00 88.88 344 GLY A CA 1
ATOM 2676 C C . GLY A 1 344 ? -3.273 8.143 -1.337 1.00 88.88 344 GLY A C 1
ATOM 2677 O O . GLY A 1 344 ? -4.309 8.204 -2.001 1.00 88.88 344 GLY A O 1
ATOM 2678 N N . ASP A 1 345 ? -3.265 8.242 -0.009 1.00 92.94 345 ASP A N 1
ATOM 2679 C CA . ASP A 1 345 ? -4.465 8.517 0.759 1.00 92.94 345 ASP A CA 1
ATOM 2680 C C . ASP A 1 345 ? -4.870 9.987 0.707 1.00 92.94 345 ASP A C 1
ATOM 2682 O O . ASP A 1 345 ? -4.070 10.883 0.453 1.00 92.94 345 ASP A O 1
ATOM 2686 N N . PHE A 1 346 ? -6.149 10.222 0.961 1.00 93.81 346 PHE A N 1
ATOM 2687 C CA . PHE A 1 346 ? -6.706 11.528 1.256 1.00 93.81 346 PHE A CA 1
ATOM 2688 C C . PHE A 1 346 ? -7.138 11.518 2.709 1.00 93.81 346 PHE A C 1
ATOM 2690 O O . PHE A 1 346 ? -7.876 10.617 3.109 1.00 93.81 346 PHE A O 1
ATOM 2697 N N . ARG A 1 347 ? -6.705 12.503 3.494 1.00 95.06 347 ARG A N 1
ATOM 2698 C CA . ARG A 1 347 ? -6.975 12.543 4.929 1.00 95.06 347 ARG A CA 1
ATOM 2699 C C . ARG A 1 347 ? -7.470 13.892 5.423 1.00 95.06 347 ARG A C 1
ATOM 2701 O O . ARG A 1 347 ? -7.183 14.941 4.848 1.00 95.06 347 ARG A O 1
ATOM 2708 N N . ALA A 1 348 ? -8.246 13.841 6.498 1.00 95.38 348 ALA A N 1
ATOM 2709 C CA . ALA A 1 348 ? -8.665 14.992 7.281 1.00 95.38 348 ALA A CA 1
ATOM 2710 C C . ALA A 1 348 ? -8.488 14.680 8.770 1.00 95.38 348 ALA A C 1
ATOM 2712 O O . ALA A 1 348 ? -8.905 13.619 9.236 1.00 95.38 348 ALA A O 1
ATOM 2713 N N . TRP A 1 349 ? -7.904 15.620 9.509 1.00 94.69 349 TRP A N 1
ATOM 2714 C CA . TRP A 1 349 ? -7.844 15.585 10.967 1.00 94.69 349 TRP A CA 1
ATOM 2715 C C . TRP A 1 349 ? -9.093 16.253 11.520 1.00 94.69 349 TRP A C 1
ATOM 2717 O O . TRP A 1 349 ? -9.282 17.457 11.353 1.00 94.69 349 TRP A O 1
ATOM 2727 N N . VAL A 1 350 ? -9.968 15.460 12.129 1.00 95.31 350 VAL A N 1
ATOM 2728 C CA . VAL A 1 350 ? -11.292 15.909 12.550 1.00 95.31 350 VAL A CA 1
ATOM 2729 C C . VAL A 1 350 ? -11.359 15.928 14.079 1.00 95.31 350 VAL A C 1
ATOM 2731 O O . VAL A 1 350 ? -11.274 14.860 14.703 1.00 95.31 350 VAL A O 1
ATOM 2734 N N . PRO A 1 351 ? -11.464 17.115 14.706 1.00 95.00 351 PRO A N 1
ATOM 2735 C CA . PRO A 1 351 ? -11.643 17.216 16.146 1.00 95.00 351 PRO A CA 1
ATOM 2736 C C . PRO A 1 351 ? -13.062 16.793 16.559 1.00 95.00 351 PRO A C 1
ATOM 2738 O O . PRO A 1 351 ? -13.987 16.741 15.748 1.00 95.00 351 PRO A O 1
ATOM 2741 N N . ASP A 1 352 ? -13.244 16.471 17.838 1.00 91.38 352 ASP A N 1
ATOM 2742 C CA . ASP A 1 352 ? -14.518 15.966 18.373 1.00 91.38 352 ASP A CA 1
ATOM 2743 C C . ASP A 1 352 ? -15.662 16.997 18.327 1.00 91.38 352 ASP A C 1
ATOM 2745 O O . ASP A 1 352 ? -16.839 16.627 18.383 1.00 91.38 352 ASP A O 1
ATOM 2749 N N . ASP A 1 353 ? -15.332 18.284 18.243 1.00 93.19 353 ASP A N 1
ATOM 2750 C CA . ASP A 1 353 ? -16.258 19.413 18.150 1.00 93.19 353 ASP A CA 1
ATOM 2751 C C . ASP A 1 353 ? -16.517 19.872 16.704 1.00 93.19 353 ASP A C 1
ATOM 2753 O O . ASP A 1 353 ? -17.291 20.807 16.489 1.00 93.19 353 ASP A O 1
ATOM 2757 N N . ASP A 1 354 ? -15.949 19.192 15.700 1.00 94.25 354 ASP A N 1
ATOM 2758 C CA . ASP A 1 354 ? -16.167 19.526 14.292 1.00 94.25 354 ASP A CA 1
ATOM 2759 C C . ASP A 1 354 ? -17.648 19.394 13.919 1.00 94.25 354 ASP A C 1
ATOM 2761 O O . ASP A 1 354 ? -18.210 18.299 13.891 1.00 94.25 354 ASP A O 1
ATOM 2765 N N . VAL A 1 355 ? -18.298 20.506 13.577 1.00 93.19 355 VAL A N 1
ATOM 2766 C CA . VAL A 1 355 ? -19.739 20.552 13.271 1.00 93.19 355 VAL A CA 1
ATOM 2767 C C . VAL A 1 355 ? -20.168 19.612 12.139 1.00 93.19 355 VAL A C 1
ATOM 2769 O O . VAL A 1 355 ? -21.330 19.214 12.090 1.00 93.19 355 VAL A O 1
ATOM 2772 N N . ARG A 1 356 ? -19.247 19.218 11.251 1.00 89.75 356 ARG A N 1
ATOM 2773 C CA . ARG A 1 356 ? -19.523 18.328 10.113 1.00 89.75 356 ARG A CA 1
ATOM 2774 C C . ARG A 1 356 ? -19.630 16.859 10.525 1.00 89.75 356 ARG A C 1
ATOM 2776 O O . ARG A 1 356 ? -20.187 16.056 9.780 1.00 89.75 356 ARG A O 1
ATOM 2783 N N . ALA A 1 357 ? -19.064 16.493 11.676 1.00 86.75 357 ALA A N 1
ATOM 2784 C CA . ALA A 1 357 ? -18.844 15.098 12.060 1.00 86.75 357 ALA A CA 1
ATOM 2785 C C . ALA A 1 357 ? -19.032 14.805 13.562 1.00 86.75 357 ALA A C 1
ATOM 2787 O O . ALA A 1 357 ? -18.991 13.637 13.959 1.00 86.75 357 ALA A O 1
ATOM 2788 N N . SER A 1 358 ? -19.253 15.835 14.384 1.00 82.56 358 SER A N 1
ATOM 2789 C CA . SER A 1 358 ? -19.154 15.807 15.849 1.00 82.56 358 SER A CA 1
ATOM 2790 C C . SER A 1 358 ? -19.950 14.673 16.472 1.00 82.56 358 SER A C 1
ATOM 2792 O O . SER A 1 358 ? -19.387 13.846 17.180 1.00 82.56 358 SER A O 1
ATOM 2794 N N . ARG A 1 359 ? -21.245 14.556 16.161 1.00 87.12 359 ARG A N 1
ATOM 2795 C CA . ARG A 1 359 ? -22.098 13.523 16.767 1.00 87.12 359 ARG A CA 1
ATOM 2796 C C . ARG A 1 359 ? -21.601 12.105 16.478 1.00 87.12 359 ARG A C 1
ATOM 2798 O O . ARG A 1 359 ? -21.598 11.274 17.380 1.00 87.12 359 ARG A O 1
ATOM 2805 N N . SER A 1 360 ? -21.208 11.823 15.240 1.00 87.75 360 SER A N 1
ATOM 2806 C CA . SER A 1 360 ? -20.822 10.473 14.814 1.00 87.75 360 SER A CA 1
ATOM 2807 C C . SER A 1 360 ? -19.428 10.109 15.310 1.00 87.75 360 SER A C 1
ATOM 2809 O O . SER A 1 360 ? -19.220 9.009 15.816 1.00 87.75 360 SER A O 1
ATOM 2811 N N . LEU A 1 361 ? -18.475 11.040 15.211 1.00 88.50 361 LEU A N 1
ATOM 2812 C CA . LEU A 1 361 ? -17.115 10.820 15.696 1.00 88.50 361 LEU A CA 1
ATOM 2813 C C . LEU A 1 361 ? -17.064 10.721 17.216 1.00 88.50 361 LEU A C 1
ATOM 2815 O O . LEU A 1 361 ? -16.351 9.864 17.720 1.00 88.50 361 LEU A O 1
ATOM 2819 N N . GLN A 1 362 ? -17.875 11.492 17.944 1.00 89.81 362 GLN A N 1
ATOM 2820 C CA . GLN A 1 362 ? -17.961 11.374 19.402 1.00 89.81 362 GLN A CA 1
ATOM 2821 C C . GLN A 1 362 ? -18.362 9.968 19.868 1.00 89.81 362 GLN A C 1
ATOM 2823 O O . GLN A 1 362 ? -17.957 9.549 20.948 1.00 89.81 362 GLN A O 1
ATOM 2828 N N . LEU A 1 363 ? -19.143 9.219 19.082 1.00 87.00 363 LEU A N 1
ATOM 2829 C CA . LEU A 1 363 ? -19.479 7.828 19.409 1.00 87.00 363 LEU A CA 1
ATOM 2830 C C . LEU A 1 363 ? -18.246 6.928 19.307 1.00 87.00 363 LEU A C 1
ATOM 2832 O O . LEU A 1 363 ? -17.928 6.209 20.255 1.00 87.00 363 LEU A O 1
ATOM 2836 N N . LEU A 1 364 ? -17.505 7.034 18.199 1.00 91.25 364 LEU A N 1
ATOM 2837 C CA . LEU A 1 364 ? -16.237 6.328 18.019 1.00 91.25 364 LEU A CA 1
ATOM 2838 C C . LEU A 1 364 ? -15.262 6.671 19.146 1.00 91.25 364 LEU A C 1
ATOM 2840 O O . LEU A 1 364 ? -14.694 5.776 19.768 1.00 91.25 364 LEU A O 1
ATOM 2844 N N . THR A 1 365 ? -15.094 7.955 19.444 1.00 92.62 365 THR A N 1
ATOM 2845 C CA . THR A 1 365 ? -14.104 8.390 20.422 1.00 92.62 365 THR A CA 1
ATOM 2846 C C . THR A 1 365 ? -14.466 7.968 21.836 1.00 92.62 365 THR A C 1
ATOM 2848 O O . THR A 1 365 ? -13.606 7.454 22.547 1.00 92.62 365 THR A O 1
ATOM 2851 N N . ARG A 1 366 ? -15.744 8.055 22.225 1.00 92.50 366 ARG A N 1
ATOM 2852 C CA . ARG A 1 366 ? -16.228 7.521 23.509 1.00 92.50 366 ARG A CA 1
ATOM 2853 C C . ARG A 1 366 ? -16.013 6.017 23.622 1.00 92.50 366 ARG A C 1
ATOM 2855 O O . ARG A 1 366 ? -15.586 5.555 24.682 1.00 92.50 366 ARG A O 1
ATOM 2862 N N . ALA A 1 367 ? -16.296 5.258 22.565 1.00 93.62 367 ALA A N 1
ATOM 2863 C CA . ALA A 1 367 ? -16.095 3.813 22.554 1.00 93.62 367 ALA A CA 1
ATOM 2864 C C . ALA A 1 367 ? -14.605 3.459 22.688 1.00 93.62 367 ALA A C 1
ATOM 2866 O O . ALA A 1 367 ? -14.233 2.670 23.557 1.00 93.62 367 ALA A O 1
ATOM 2867 N N . SER A 1 368 ? -13.736 4.088 21.892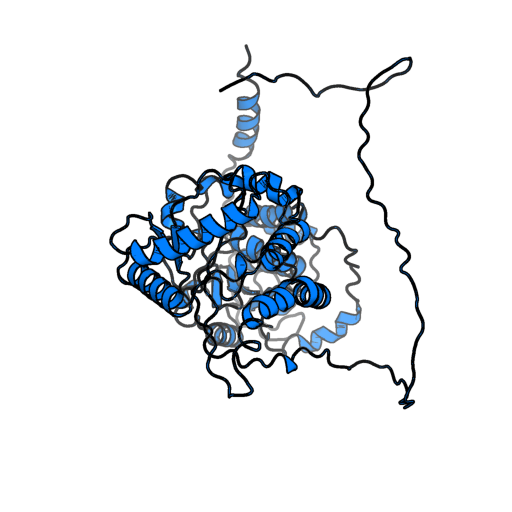 1.00 94.12 368 SER A N 1
ATOM 2868 C CA . SER A 1 368 ? -12.286 3.892 21.973 1.00 94.12 368 SER A CA 1
ATOM 2869 C C . SER A 1 368 ? -11.735 4.284 23.344 1.00 94.12 368 SER A C 1
ATOM 2871 O O . SER A 1 368 ? -11.051 3.477 23.970 1.00 94.12 368 SER A O 1
ATOM 2873 N N . ASP A 1 369 ? -12.086 5.459 23.869 1.00 94.19 369 ASP A N 1
ATOM 2874 C CA . ASP A 1 369 ? -11.633 5.916 25.187 1.00 94.19 369 ASP A CA 1
ATOM 2875 C C . ASP A 1 369 ? -12.097 4.974 26.303 1.00 94.19 369 ASP A C 1
ATOM 2877 O O . ASP A 1 369 ? -11.339 4.685 27.229 1.00 94.19 369 ASP A O 1
ATOM 2881 N N . SER A 1 370 ? -13.322 4.452 26.207 1.00 94.38 370 SER A N 1
ATOM 2882 C CA . SER A 1 370 ? -13.858 3.489 27.173 1.00 94.38 370 SER A CA 1
ATOM 2883 C C . SER A 1 370 ? -13.104 2.157 27.127 1.00 94.38 370 SER A C 1
ATOM 2885 O O . SER A 1 370 ? -12.774 1.619 28.184 1.00 94.38 370 SER A O 1
ATOM 2887 N N . LEU A 1 371 ? -12.747 1.656 25.936 1.00 94.69 371 LEU A N 1
ATOM 2888 C CA . LEU A 1 371 ? -11.890 0.472 25.793 1.00 94.69 371 LEU A CA 1
ATOM 2889 C C . LEU A 1 371 ? -10.518 0.699 26.427 1.00 94.69 371 LEU A C 1
ATOM 2891 O O . LEU A 1 371 ? -10.048 -0.135 27.198 1.00 94.69 371 LEU A O 1
ATOM 2895 N N . ILE A 1 372 ? -9.887 1.840 26.145 1.00 94.06 372 ILE A N 1
ATOM 2896 C CA . ILE A 1 372 ? -8.572 2.167 26.699 1.00 94.06 372 ILE A CA 1
ATOM 2897 C C . ILE A 1 372 ? -8.632 2.283 28.221 1.00 94.06 372 ILE A C 1
ATOM 2899 O O . ILE A 1 372 ? -7.787 1.700 28.896 1.00 94.06 372 ILE A O 1
ATOM 2903 N N . ARG A 1 373 ? -9.638 2.962 28.786 1.00 93.06 373 ARG A N 1
ATOM 2904 C CA . ARG A 1 373 ? -9.837 3.029 30.246 1.00 93.06 373 ARG A CA 1
ATOM 2905 C C . ARG A 1 373 ? -10.028 1.643 30.858 1.00 93.06 373 ARG A C 1
ATOM 2907 O O . ARG A 1 373 ? -9.413 1.351 31.878 1.00 93.06 373 ARG A O 1
ATOM 2914 N N . ALA A 1 374 ? -10.810 0.775 30.221 1.00 93.12 374 ALA A N 1
ATOM 2915 C CA . ALA A 1 374 ? -11.004 -0.592 30.692 1.00 93.12 374 ALA A CA 1
ATOM 2916 C C . ALA A 1 374 ? -9.692 -1.404 30.678 1.00 93.12 374 ALA A C 1
ATOM 2918 O O . ALA A 1 374 ? -9.393 -2.107 31.641 1.00 93.12 374 ALA A O 1
ATOM 2919 N N . LEU A 1 375 ? -8.864 -1.245 29.639 1.00 93.81 375 LEU A N 1
ATOM 2920 C CA . LEU A 1 375 ? -7.553 -1.899 29.527 1.00 93.81 375 LEU A CA 1
ATOM 2921 C C . LEU A 1 375 ? -6.492 -1.346 30.495 1.00 93.81 375 LEU A C 1
ATOM 2923 O O . LEU A 1 375 ? -5.506 -2.028 30.769 1.00 93.81 375 LEU A O 1
ATOM 2927 N N . LYS A 1 376 ? -6.670 -0.133 31.035 1.00 92.62 376 LYS A N 1
ATOM 2928 C CA . LYS A 1 376 ? -5.780 0.422 32.071 1.00 92.62 376 LYS A CA 1
ATOM 2929 C C . LYS A 1 376 ? -5.931 -0.248 33.431 1.00 92.62 376 LYS A C 1
ATOM 2931 O O . LYS A 1 376 ? -5.038 -0.042 34.260 1.00 92.62 376 LYS A O 1
ATOM 2936 N N . ASP A 1 377 ? -7.040 -0.968 33.652 1.00 81.62 377 ASP A N 1
ATOM 2937 C CA . ASP A 1 377 ? -7.407 -1.623 34.915 1.00 81.62 377 ASP A CA 1
ATOM 2938 C C . ASP A 1 377 ? -6.934 -0.784 36.110 1.00 81.62 377 ASP A C 1
ATOM 2940 O O . ASP A 1 377 ? -5.967 -1.158 36.777 1.00 81.62 377 ASP A O 1
ATOM 2944 N N . GLU A 1 378 ? -7.503 0.425 36.262 1.00 71.94 378 GLU A N 1
ATOM 2945 C CA . GLU A 1 378 ? -7.049 1.523 37.141 1.00 71.94 378 GLU A CA 1
ATOM 2946 C C . GLU A 1 378 ? -7.018 1.143 38.638 1.00 71.94 378 GLU A C 1
ATOM 2948 O O . GLU A 1 378 ? -7.747 1.670 39.471 1.00 71.94 378 GLU A O 1
ATOM 2953 N N . GLY A 1 379 ? -6.141 0.210 38.996 1.00 55.06 379 GLY A N 1
ATOM 2954 C CA . GLY A 1 379 ? -5.840 -0.206 40.356 1.00 55.06 379 GLY A CA 1
ATOM 2955 C C . GLY A 1 379 ? -6.706 -1.326 40.922 1.00 55.06 379 GLY A C 1
ATOM 2956 O O . GLY A 1 379 ? -6.523 -1.646 42.091 1.00 55.06 379 GLY A O 1
ATOM 2957 N N . LYS A 1 380 ? -7.618 -1.946 40.158 1.00 61.19 380 LYS A N 1
ATOM 2958 C CA . LYS A 1 380 ? -8.449 -3.025 40.716 1.00 61.19 380 LYS A CA 1
ATOM 2959 C C . LYS A 1 380 ? -7.789 -4.395 40.613 1.00 61.19 380 LYS A C 1
ATOM 2961 O O . LYS A 1 380 ? -8.002 -5.204 41.509 1.00 61.19 380 LYS A O 1
ATOM 2966 N N . GLY A 1 381 ? -7.026 -4.691 39.554 1.00 66.75 381 GLY A N 1
ATOM 2967 C CA . GLY A 1 381 ? -6.460 -6.036 39.349 1.00 66.75 381 GLY A CA 1
ATOM 2968 C C . GLY A 1 381 ? -7.535 -7.125 39.208 1.00 66.75 381 GLY A C 1
ATOM 2969 O O . GLY A 1 381 ? -7.230 -8.312 39.149 1.00 66.75 381 GLY A O 1
ATOM 2970 N N . GLN A 1 382 ? -8.809 -6.725 39.177 1.00 70.19 382 GLN A N 1
ATOM 2971 C CA . GLN A 1 382 ? -9.979 -7.598 39.254 1.00 70.19 382 GLN A CA 1
ATOM 2972 C C . GLN A 1 382 ? -10.270 -8.246 37.906 1.00 70.19 382 GLN A C 1
ATOM 2974 O O . GLN A 1 382 ? -10.898 -9.299 37.842 1.00 70.19 382 GLN A O 1
ATOM 2979 N N . LEU A 1 383 ? -9.799 -7.620 36.826 1.00 80.25 383 LEU A N 1
ATOM 2980 C CA . LEU A 1 383 ? -10.066 -8.072 35.472 1.00 80.25 383 LEU A CA 1
ATOM 2981 C C . LEU A 1 383 ? -9.089 -9.156 35.009 1.00 80.25 383 LEU A C 1
ATOM 2983 O O . LEU A 1 383 ? -9.364 -9.803 34.004 1.00 80.25 383 LEU A O 1
ATOM 2987 N N . GLY A 1 384 ? -7.992 -9.406 35.735 1.00 84.38 384 GLY A N 1
ATOM 2988 C CA . GLY A 1 384 ? -6.989 -10.404 35.348 1.00 84.38 384 GLY A CA 1
ATOM 2989 C C . GLY A 1 384 ? -6.331 -10.095 33.999 1.00 84.38 384 GLY A C 1
ATOM 2990 O O . GLY A 1 384 ? -6.054 -11.011 33.229 1.00 84.38 384 GLY A O 1
ATOM 2991 N N . LEU A 1 385 ? -6.151 -8.808 33.678 1.00 89.81 385 LEU A N 1
ATOM 2992 C CA . LEU A 1 385 ? -5.512 -8.382 32.432 1.00 89.81 385 LEU A CA 1
ATOM 2993 C C . LEU A 1 385 ? -3.996 -8.593 32.487 1.00 89.81 385 LEU A C 1
ATOM 2995 O O . LEU A 1 385 ? -3.388 -8.638 33.558 1.00 89.81 385 LEU A O 1
ATOM 2999 N N . SER A 1 386 ? -3.373 -8.666 31.312 1.00 88.25 386 SER A N 1
ATOM 3000 C CA . SER A 1 386 ? -1.918 -8.747 31.197 1.00 88.25 386 SER A CA 1
ATOM 3001 C C . SER A 1 386 ? -1.231 -7.517 31.804 1.00 88.25 386 SER A C 1
ATOM 3003 O O . SER A 1 386 ? -1.432 -6.389 31.348 1.00 88.25 386 SER A O 1
ATOM 3005 N N . ALA A 1 387 ? -0.369 -7.736 32.803 1.00 87.94 387 ALA A N 1
ATOM 3006 C CA . ALA A 1 387 ? 0.338 -6.666 33.506 1.00 87.94 387 ALA A CA 1
ATOM 3007 C C . ALA A 1 387 ? 1.199 -5.802 32.568 1.00 87.94 387 ALA A C 1
ATOM 3009 O O . ALA A 1 387 ? 1.287 -4.588 32.762 1.00 87.94 387 ALA A O 1
ATOM 3010 N N . SER A 1 388 ? 1.799 -6.405 31.536 1.00 90.12 388 SER A N 1
ATOM 3011 C CA . SER A 1 388 ? 2.654 -5.704 30.571 1.00 90.12 388 SER A CA 1
ATOM 3012 C C . SER A 1 388 ? 1.851 -4.714 29.717 1.00 90.12 388 SER A C 1
ATOM 3014 O O . SER A 1 388 ? 2.254 -3.559 29.549 1.00 90.12 388 SER A O 1
ATOM 3016 N N . VAL A 1 389 ? 0.671 -5.125 29.244 1.00 91.56 389 VAL A N 1
ATOM 3017 C CA . VAL A 1 389 ? -0.249 -4.274 28.476 1.00 91.56 389 VAL A CA 1
ATOM 3018 C C . VAL A 1 389 ? -0.827 -3.175 29.352 1.00 91.56 389 VAL A C 1
ATOM 3020 O O . VAL A 1 389 ? -0.750 -2.003 28.977 1.00 91.56 389 VAL A O 1
ATOM 3023 N N . THR A 1 390 ? -1.310 -3.521 30.546 1.00 91.38 390 THR A N 1
ATOM 3024 C CA . THR A 1 390 ? -1.824 -2.552 31.519 1.00 91.38 390 THR A CA 1
ATOM 3025 C C . THR A 1 390 ? -0.782 -1.477 31.827 1.00 91.38 390 THR A C 1
ATOM 3027 O O . THR A 1 390 ? -1.081 -0.285 31.769 1.00 91.38 390 THR A O 1
ATOM 3030 N N . GLN A 1 391 ? 0.471 -1.866 32.092 1.00 90.19 391 GLN A N 1
ATOM 3031 C CA . GLN A 1 391 ? 1.559 -0.929 32.385 1.00 90.19 391 GLN A CA 1
ATOM 3032 C C . GLN A 1 391 ? 1.859 0.012 31.209 1.00 90.19 391 GLN A C 1
ATOM 3034 O O . GLN A 1 391 ? 2.086 1.205 31.427 1.00 90.19 391 GLN A O 1
ATOM 3039 N N . ARG A 1 392 ? 1.853 -0.500 29.972 1.00 89.25 392 ARG A N 1
ATOM 3040 C CA . ARG A 1 392 ? 2.115 0.300 28.766 1.00 89.25 392 ARG A CA 1
ATOM 3041 C C . ARG A 1 392 ? 0.975 1.280 28.475 1.00 89.25 392 ARG A C 1
ATOM 3043 O O . ARG A 1 392 ? 1.234 2.457 28.239 1.00 89.25 392 ARG A O 1
ATOM 3050 N N . ILE A 1 393 ? -0.273 0.816 28.543 1.00 92.06 393 ILE A N 1
ATOM 3051 C CA . ILE A 1 393 ? -1.477 1.611 28.244 1.00 92.06 393 ILE A CA 1
ATOM 3052 C C . ILE A 1 393 ? -1.779 2.635 29.348 1.00 92.06 393 ILE A C 1
ATOM 3054 O O . ILE A 1 393 ? -2.323 3.704 29.066 1.00 92.06 393 ILE A O 1
ATOM 3058 N N . ARG A 1 394 ? -1.377 2.384 30.602 1.00 90.75 394 ARG A N 1
ATOM 3059 C CA . ARG A 1 394 ? -1.582 3.319 31.727 1.00 90.75 394 ARG A CA 1
ATOM 3060 C C . ARG A 1 394 ? -1.015 4.721 31.476 1.00 90.75 394 ARG A C 1
ATOM 3062 O O . ARG A 1 394 ? -1.542 5.681 32.029 1.00 90.75 394 ARG A O 1
ATOM 3069 N N . ARG A 1 395 ? 0.001 4.848 30.616 1.00 89.00 395 ARG A N 1
ATOM 3070 C CA . ARG A 1 395 ? 0.639 6.125 30.244 1.00 89.00 395 ARG A CA 1
ATOM 3071 C C . ARG A 1 395 ? -0.079 6.892 29.126 1.00 89.00 395 ARG A C 1
ATOM 3073 O O . ARG A 1 395 ? 0.369 7.964 28.738 1.00 89.00 395 ARG A O 1
ATOM 3080 N N . ILE A 1 396 ? -1.167 6.355 28.578 1.00 92.06 396 ILE A N 1
ATOM 3081 C CA . ILE A 1 396 ? -1.948 7.035 27.540 1.00 92.06 396 ILE A CA 1
ATOM 3082 C C . ILE A 1 396 ? -2.843 8.077 28.216 1.00 92.06 396 ILE A C 1
ATOM 3084 O O . ILE A 1 396 ? -3.850 7.722 28.825 1.00 92.06 396 ILE A O 1
ATOM 3088 N N . HIS A 1 397 ? -2.478 9.355 28.138 1.00 90.44 397 HIS A N 1
ATOM 3089 C CA . HIS A 1 397 ? -3.226 10.454 28.771 1.00 90.44 397 HIS A CA 1
ATOM 3090 C C . HIS A 1 397 ? -4.087 11.256 27.794 1.00 90.44 397 HIS A C 1
ATOM 3092 O O . HIS A 1 397 ? -5.040 11.904 28.213 1.00 90.44 397 HIS A O 1
ATOM 3098 N N . PHE A 1 398 ? -3.772 11.188 26.504 1.00 92.69 398 PHE A N 1
ATOM 3099 C CA . PHE A 1 398 ? -4.497 11.869 25.442 1.00 92.69 398 PHE A CA 1
ATOM 3100 C C . PHE A 1 398 ? -4.510 10.995 24.184 1.00 92.69 398 PHE A C 1
ATOM 3102 O O . PHE A 1 398 ? -3.805 9.985 24.107 1.00 92.69 398 PHE A O 1
ATOM 3109 N N . ARG A 1 399 ? -5.307 11.408 23.201 1.00 93.12 399 ARG A N 1
ATOM 3110 C CA . ARG A 1 399 ? -5.279 10.900 21.830 1.00 93.12 399 ARG A CA 1
ATOM 3111 C C . ARG A 1 399 ? -5.262 12.075 20.861 1.00 93.12 399 ARG A C 1
ATOM 3113 O O . ARG A 1 399 ? -5.703 13.169 21.210 1.00 93.12 399 ARG A O 1
ATOM 3120 N N . GLU A 1 400 ? -4.770 11.832 19.657 1.00 92.81 400 GLU A N 1
ATOM 3121 C CA . GLU A 1 400 ? -4.834 12.796 18.561 1.00 92.81 400 GLU A CA 1
ATOM 3122 C C . GLU A 1 400 ? -6.283 12.977 18.067 1.00 92.81 400 GLU A C 1
ATOM 3124 O O . GLU A 1 400 ? -7.189 12.197 18.399 1.00 92.81 400 GLU A O 1
ATOM 3129 N N . HIS A 1 401 ? -6.507 14.016 17.258 1.00 94.50 401 HIS A N 1
ATOM 3130 C CA . HIS A 1 401 ? -7.749 14.160 16.499 1.00 94.50 401 HIS A CA 1
ATOM 3131 C C . HIS A 1 401 ? -7.980 12.943 15.599 1.00 94.50 401 HIS A C 1
ATOM 3133 O O . HIS A 1 401 ? -7.039 12.260 15.193 1.00 94.50 401 HIS A O 1
ATOM 3139 N N . THR A 1 402 ? -9.241 12.669 15.264 1.00 95.69 402 THR A N 1
ATOM 3140 C CA . THR A 1 402 ? -9.545 11.511 14.423 1.00 95.69 402 THR A CA 1
ATOM 3141 C C . THR A 1 402 ? -9.050 11.772 13.007 1.00 95.69 402 THR A C 1
ATOM 3143 O O . THR A 1 402 ? -9.566 12.655 12.325 1.00 95.69 402 THR A O 1
ATOM 3146 N N . MET A 1 403 ? -8.077 10.989 12.546 1.00 95.44 403 MET A N 1
ATOM 3147 C CA . MET A 1 403 ? -7.663 10.998 11.147 1.00 95.44 403 MET A CA 1
ATOM 3148 C C . MET A 1 403 ? -8.645 10.160 10.323 1.00 95.44 403 MET A C 1
ATOM 3150 O O . MET A 1 403 ? -8.626 8.930 10.366 1.00 95.44 403 MET A O 1
ATOM 3154 N N . VAL A 1 404 ? -9.511 10.821 9.557 1.00 96.38 404 VAL A N 1
ATOM 3155 C CA . VAL A 1 404 ? -10.364 10.151 8.570 1.00 96.38 404 VAL A CA 1
ATOM 3156 C C . VAL A 1 404 ? -9.572 10.040 7.276 1.00 96.38 404 VAL A C 1
ATOM 3158 O O . VAL A 1 404 ? -9.184 11.065 6.725 1.00 96.38 404 VAL A O 1
ATOM 3161 N N . SER A 1 405 ? -9.334 8.817 6.799 1.00 96.12 405 SER A N 1
ATOM 3162 C CA . SER A 1 405 ? -8.523 8.550 5.604 1.00 96.12 405 SER A CA 1
ATOM 3163 C C . SER A 1 405 ? -9.312 7.768 4.546 1.00 96.12 405 SER A C 1
ATOM 3165 O O . SER A 1 405 ? -10.095 6.868 4.863 1.00 96.12 405 SER A O 1
ATOM 3167 N N . CYS A 1 406 ? -9.111 8.124 3.280 1.00 95.50 406 CYS A N 1
ATOM 3168 C CA . CYS A 1 406 ? -9.691 7.498 2.100 1.00 95.50 406 CYS A CA 1
ATOM 3169 C C . CYS A 1 406 ? -8.569 7.093 1.140 1.00 95.50 406 CYS A C 1
ATOM 3171 O O . CYS A 1 406 ? -7.740 7.919 0.775 1.00 95.50 406 CYS A O 1
ATOM 3173 N N . TYR A 1 407 ? -8.582 5.840 0.683 1.00 93.69 407 TYR A N 1
ATOM 3174 C CA . TYR A 1 407 ? -7.670 5.324 -0.340 1.00 93.69 407 TYR A CA 1
ATOM 3175 C C . TYR A 1 407 ? -8.463 5.094 -1.629 1.00 93.69 407 TYR A C 1
ATOM 3177 O O . TYR A 1 407 ? -9.148 4.070 -1.745 1.00 93.69 407 TYR A O 1
ATOM 3185 N N . PRO A 1 408 ? -8.428 6.022 -2.603 1.00 89.88 408 PRO A N 1
ATOM 3186 C CA . PRO A 1 408 ? -9.231 5.883 -3.807 1.00 89.88 408 PRO A CA 1
ATOM 3187 C C . PRO A 1 408 ? -8.846 4.632 -4.601 1.00 89.88 408 PRO A C 1
ATOM 3189 O O . PRO A 1 408 ? -7.706 4.445 -5.026 1.00 89.88 408 PRO A O 1
ATOM 3192 N N . GLY A 1 409 ? -9.833 3.771 -4.858 1.00 85.75 409 GLY A N 1
ATOM 3193 C CA . GLY A 1 409 ? -9.622 2.565 -5.661 1.00 85.75 409 GLY A CA 1
ATOM 3194 C C . GLY A 1 409 ? -9.200 2.870 -7.104 1.00 85.75 409 GLY A C 1
ATOM 3195 O O . GLY A 1 409 ? -8.443 2.096 -7.686 1.00 85.75 409 GLY A O 1
ATOM 3196 N N . ALA A 1 410 ? -9.642 4.009 -7.656 1.00 83.50 410 ALA A N 1
ATOM 3197 C CA . ALA A 1 410 ? -9.323 4.451 -9.017 1.00 83.50 410 ALA A CA 1
ATOM 3198 C C . ALA A 1 410 ? -7.814 4.651 -9.233 1.00 83.50 410 ALA A C 1
ATOM 3200 O O . ALA A 1 410 ? -7.271 4.206 -10.244 1.00 83.50 410 ALA A O 1
ATOM 3201 N N . THR A 1 411 ? -7.133 5.230 -8.242 1.00 83.38 411 THR A N 1
ATOM 3202 C CA . THR A 1 411 ? -5.683 5.457 -8.266 1.00 83.38 411 THR A CA 1
ATOM 3203 C C . THR A 1 411 ? -4.895 4.265 -7.735 1.00 83.38 411 THR A C 1
ATOM 3205 O O . THR A 1 411 ? -3.668 4.277 -7.793 1.00 83.38 411 THR A O 1
ATOM 3208 N N . ARG A 1 412 ? -5.582 3.228 -7.222 1.00 83.75 412 ARG A N 1
ATOM 3209 C CA . ARG A 1 412 ? -4.972 2.112 -6.482 1.00 83.75 412 ARG A CA 1
ATOM 3210 C C . ARG A 1 412 ? -4.060 2.627 -5.363 1.00 83.75 412 ARG A C 1
ATOM 3212 O O . ARG A 1 412 ? -2.978 2.078 -5.163 1.00 83.75 412 ARG A O 1
ATOM 3219 N N . ALA A 1 413 ? -4.513 3.681 -4.678 1.00 84.50 413 ALA A N 1
ATOM 3220 C CA . ALA A 1 413 ? -3.794 4.368 -3.617 1.00 84.50 413 ALA A CA 1
ATOM 3221 C C . ALA A 1 413 ? -3.210 3.408 -2.576 1.00 84.50 413 ALA A C 1
ATOM 3223 O O . ALA A 1 413 ? -3.820 2.395 -2.224 1.00 84.50 413 ALA A O 1
ATOM 3224 N N . ARG A 1 414 ? -2.023 3.750 -2.075 1.00 83.31 414 ARG A N 1
ATOM 3225 C CA . ARG A 1 414 ? -1.260 2.937 -1.128 1.00 83.31 414 ARG A CA 1
ATOM 3226 C C . ARG A 1 414 ? -0.661 3.808 -0.042 1.00 83.31 414 ARG A C 1
ATOM 3228 O O . ARG A 1 414 ? -0.584 5.023 -0.185 1.00 83.31 414 ARG A O 1
ATOM 3235 N N . TYR A 1 415 ? -0.207 3.142 1.007 1.00 84.56 415 TYR A N 1
ATOM 3236 C CA . TYR A 1 415 ? 0.624 3.731 2.037 1.00 84.56 415 TYR A CA 1
ATOM 3237 C C . TYR A 1 415 ? 1.888 2.890 2.163 1.00 84.56 415 TYR A C 1
ATOM 3239 O O . TYR A 1 415 ? 1.808 1.656 2.176 1.00 84.56 415 TYR A O 1
ATOM 3247 N N . LEU A 1 416 ? 3.053 3.532 2.218 1.00 82.25 416 LEU A N 1
ATOM 3248 C CA . LEU A 1 416 ? 4.307 2.801 2.365 1.00 82.25 416 LEU A CA 1
ATOM 3249 C C . LEU A 1 416 ? 4.372 2.028 3.678 1.00 82.25 416 LEU A C 1
ATOM 3251 O O . LEU A 1 416 ? 3.734 2.362 4.678 1.00 82.25 416 LEU A O 1
ATOM 3255 N N . ARG A 1 417 ? 5.223 0.999 3.690 1.00 81.25 417 ARG A N 1
ATOM 3256 C CA . ARG A 1 417 ? 5.643 0.358 4.933 1.00 81.25 417 ARG A CA 1
ATOM 3257 C C . ARG A 1 417 ? 6.304 1.412 5.825 1.00 81.25 417 ARG A C 1
ATOM 3259 O O . ARG A 1 417 ? 7.345 1.952 5.469 1.00 81.25 417 ARG A O 1
ATOM 3266 N N . HIS A 1 418 ? 5.715 1.656 6.985 1.00 82.56 418 HIS A N 1
ATOM 3267 C CA . HIS A 1 418 ? 6.173 2.635 7.965 1.00 82.56 418 HIS A CA 1
ATOM 3268 C C . HIS A 1 418 ? 5.963 2.091 9.383 1.00 82.56 418 HIS A C 1
ATOM 3270 O O . HIS A 1 418 ? 5.456 0.982 9.573 1.00 82.56 418 HIS A O 1
ATOM 3276 N N . CYS A 1 419 ? 6.392 2.870 10.371 1.00 83.50 419 CYS A N 1
ATOM 3277 C CA . CYS A 1 419 ? 6.177 2.596 11.781 1.00 83.50 419 CYS A CA 1
ATOM 3278 C C . CYS A 1 419 ? 5.795 3.897 12.493 1.00 83.50 419 CYS A C 1
ATOM 3280 O O . CYS A 1 419 ? 6.536 4.877 12.421 1.00 83.50 419 CYS A O 1
ATOM 3282 N N . ASP A 1 420 ? 4.682 3.886 13.225 1.00 84.62 420 ASP A N 1
ATOM 3283 C CA . ASP A 1 420 ? 4.157 5.063 13.938 1.00 84.62 420 ASP A CA 1
ATOM 3284 C C . ASP A 1 420 ? 4.972 5.446 15.187 1.00 84.62 420 ASP A C 1
ATOM 3286 O O . ASP A 1 420 ? 4.677 6.432 15.863 1.00 84.62 420 ASP A O 1
ATOM 3290 N N . THR A 1 421 ? 6.037 4.703 15.508 1.00 75.75 421 THR A N 1
ATOM 3291 C CA . THR A 1 421 ? 6.863 4.945 16.703 1.00 75.75 421 THR A CA 1
ATOM 3292 C C . THR A 1 421 ? 7.507 6.326 16.726 1.00 75.75 421 THR A C 1
ATOM 3294 O O . THR A 1 421 ? 7.764 6.846 17.809 1.00 75.75 421 THR A O 1
ATOM 3297 N N . GLY A 1 422 ? 7.748 6.940 15.560 1.00 75.94 422 GLY A N 1
ATOM 3298 C CA . GLY A 1 422 ? 8.305 8.294 15.465 1.00 75.94 422 GLY A CA 1
ATOM 3299 C C . GLY A 1 422 ? 7.433 9.367 16.129 1.00 75.94 422 GLY A C 1
ATOM 3300 O O . GLY A 1 422 ? 7.953 10.391 16.554 1.00 75.94 422 GLY A O 1
ATOM 3301 N N . ARG A 1 423 ? 6.128 9.106 16.291 1.00 76.88 423 ARG A N 1
ATOM 3302 C CA . ARG A 1 423 ? 5.167 10.015 16.940 1.00 76.88 423 ARG A CA 1
ATOM 3303 C C . ARG A 1 423 ? 5.011 9.769 18.441 1.00 76.88 423 ARG A C 1
ATOM 3305 O O . ARG A 1 423 ? 4.149 10.360 19.074 1.00 76.88 423 ARG A O 1
ATOM 3312 N N . GLN A 1 424 ? 5.805 8.859 19.014 1.00 83.31 424 GLN A N 1
ATOM 3313 C CA . GLN A 1 424 ? 5.664 8.400 20.403 1.00 83.31 424 GLN A CA 1
ATOM 3314 C C . GLN A 1 424 ? 4.276 7.801 20.718 1.00 83.31 424 GLN A C 1
ATOM 3316 O O . GLN A 1 424 ? 3.881 7.704 21.882 1.00 83.31 424 GLN A O 1
ATOM 3321 N N . ALA A 1 425 ? 3.543 7.348 19.694 1.00 85.81 425 ALA A N 1
ATOM 3322 C CA . ALA A 1 425 ? 2.255 6.694 19.865 1.00 85.81 425 ALA A CA 1
ATOM 3323 C C . ALA A 1 425 ? 2.425 5.366 20.623 1.00 85.81 425 ALA A C 1
ATOM 3325 O O . ALA A 1 425 ? 3.164 4.469 20.208 1.00 85.81 425 ALA A O 1
ATOM 3326 N N . ALA A 1 426 ? 1.728 5.225 21.752 1.00 89.25 426 ALA A N 1
ATOM 3327 C CA . ALA A 1 426 ? 1.752 3.988 22.533 1.00 89.25 426 ALA A CA 1
ATOM 3328 C C . ALA A 1 426 ? 0.873 2.886 21.916 1.00 89.25 426 ALA A C 1
ATOM 3330 O O . ALA A 1 426 ? 1.181 1.703 22.092 1.00 89.25 426 ALA A O 1
ATOM 3331 N N . LEU A 1 427 ? -0.200 3.281 21.221 1.00 92.81 427 LEU A N 1
ATOM 3332 C CA . LEU A 1 427 ? -1.176 2.418 20.563 1.00 92.81 427 LEU A CA 1
ATOM 3333 C C . LEU A 1 427 ? -1.802 3.154 19.367 1.00 92.81 427 LEU A C 1
ATOM 3335 O O . LEU A 1 427 ? -2.274 4.278 19.527 1.00 92.81 427 LEU A O 1
ATOM 3339 N N . THR A 1 428 ? -1.870 2.487 18.215 1.00 94.31 428 THR A N 1
ATOM 3340 C CA . THR A 1 428 ? -2.638 2.938 17.044 1.00 94.31 428 THR A CA 1
ATOM 3341 C C . THR A 1 428 ? -3.966 2.180 17.000 1.00 94.31 428 THR A C 1
ATOM 3343 O O . THR A 1 428 ? -3.979 0.950 17.069 1.00 94.31 428 THR A O 1
ATOM 3346 N N . ALA A 1 429 ? -5.087 2.896 16.883 1.00 94.88 429 ALA A N 1
ATOM 3347 C CA . ALA A 1 429 ? -6.421 2.312 16.742 1.00 94.88 429 ALA A CA 1
ATOM 3348 C C . ALA A 1 429 ? -7.012 2.671 15.372 1.00 94.88 429 ALA A C 1
ATOM 3350 O O . ALA A 1 429 ? -7.077 3.844 15.013 1.00 94.88 429 ALA A O 1
ATOM 3351 N N . ILE A 1 430 ? -7.450 1.662 14.612 1.00 96.12 430 ILE A N 1
ATOM 3352 C CA . ILE A 1 430 ? -7.996 1.829 13.257 1.00 96.12 430 ILE A CA 1
ATOM 3353 C C . ILE A 1 430 ? -9.397 1.221 13.204 1.00 96.12 430 ILE A C 1
ATOM 3355 O O . ILE A 1 430 ? -9.567 0.028 13.458 1.00 96.12 430 ILE A O 1
ATOM 3359 N N . LEU A 1 431 ? -10.390 2.030 12.825 1.00 95.88 431 LEU A N 1
ATOM 3360 C CA . LEU A 1 431 ? -11.733 1.558 12.492 1.00 95.88 431 LEU A CA 1
ATOM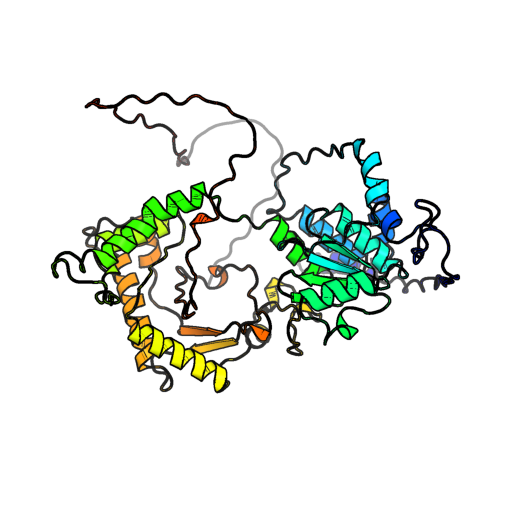 3361 C C . LEU A 1 431 ? -11.904 1.511 10.969 1.00 95.88 431 LEU A C 1
ATOM 3363 O O . LEU A 1 431 ? -11.916 2.543 10.302 1.00 95.88 431 LEU A O 1
ATOM 3367 N N . TYR A 1 432 ? -12.087 0.313 10.417 1.00 95.38 432 TYR A N 1
ATOM 3368 C CA . TYR A 1 432 ? -12.359 0.141 8.990 1.00 95.38 432 TYR A CA 1
ATOM 3369 C C . TYR A 1 432 ? -13.844 0.372 8.672 1.00 95.38 432 TYR A C 1
ATOM 3371 O O . TYR A 1 432 ? -14.718 -0.249 9.271 1.00 95.38 432 TYR A O 1
ATOM 3379 N N . LEU A 1 433 ? -14.126 1.214 7.670 1.00 94.50 433 LEU A N 1
ATOM 3380 C CA . LEU A 1 433 ? -15.488 1.567 7.220 1.00 94.50 433 LEU A CA 1
ATOM 3381 C C . LEU A 1 433 ? -15.857 0.949 5.856 1.00 94.50 433 LEU A C 1
ATOM 3383 O O . LEU A 1 433 ? -16.816 1.360 5.194 1.00 94.50 433 LEU A O 1
ATOM 3387 N N . ASN A 1 434 ? -15.075 -0.029 5.396 1.00 91.31 434 ASN A N 1
ATOM 3388 C CA . ASN A 1 434 ? -15.266 -0.667 4.098 1.00 91.31 434 ASN A CA 1
ATOM 3389 C C . ASN A 1 434 ? -16.435 -1.660 4.153 1.00 91.31 434 ASN A C 1
ATOM 3391 O O . ASN A 1 434 ? -16.398 -2.634 4.903 1.00 91.31 434 ASN A O 1
ATOM 3395 N N . LYS A 1 435 ? -17.458 -1.458 3.313 1.00 83.00 435 LYS A N 1
ATOM 3396 C CA . LYS A 1 435 ? -18.512 -2.462 3.118 1.00 83.00 435 LYS A CA 1
ATOM 3397 C C . LYS A 1 435 ? -17.948 -3.617 2.302 1.00 83.00 435 LYS A C 1
ATOM 3399 O O . LYS A 1 435 ? -17.557 -3.436 1.149 1.00 83.00 435 LYS A O 1
ATOM 3404 N N . VAL A 1 436 ? -17.965 -4.815 2.872 1.00 68.69 436 VAL A N 1
ATOM 3405 C CA . VAL A 1 436 ? -17.667 -6.032 2.121 1.00 68.69 436 VAL A CA 1
ATOM 3406 C C . VAL A 1 436 ? -18.866 -6.318 1.219 1.00 68.69 436 VAL A C 1
ATOM 3408 O O . VAL A 1 436 ? -19.889 -6.833 1.667 1.00 68.69 436 VAL A O 1
ATOM 3411 N N . LYS A 1 437 ? -18.778 -5.945 -0.062 1.00 55.00 437 LYS A N 1
ATOM 3412 C CA . LYS A 1 437 ? -19.757 -6.392 -1.058 1.00 55.00 437 LYS A CA 1
ATOM 3413 C C . LYS A 1 437 ? -19.558 -7.891 -1.262 1.00 55.00 437 LYS A C 1
ATOM 3415 O O . LYS A 1 437 ? -18.624 -8.280 -1.949 1.00 55.00 437 LYS A O 1
ATOM 3420 N N . GLY A 1 438 ? -20.408 -8.697 -0.626 1.00 44.38 438 GLY A N 1
ATOM 3421 C CA . GLY A 1 438 ? -20.575 -10.123 -0.905 1.00 44.38 438 GLY A CA 1
ATOM 3422 C C . GLY A 1 438 ? -19.267 -10.887 -1.088 1.00 44.38 438 GLY A C 1
ATOM 3423 O O . GLY A 1 438 ? -19.004 -11.389 -2.176 1.00 44.38 438 GLY A O 1
ATOM 3424 N N . PHE A 1 439 ? -18.466 -11.024 -0.029 1.00 40.47 439 PHE A N 1
ATOM 3425 C CA . PHE A 1 439 ? -17.530 -12.144 0.017 1.00 40.47 439 PHE A CA 1
ATOM 3426 C C . PHE A 1 439 ? -18.395 -13.399 0.156 1.00 40.47 439 PHE A C 1
ATOM 3428 O O . PHE A 1 439 ? -18.796 -13.770 1.258 1.00 40.47 439 PHE A O 1
ATOM 3435 N N . GLN A 1 440 ? -18.759 -14.020 -0.969 1.00 38.16 440 GLN A N 1
ATOM 3436 C CA . GLN A 1 440 ? -19.149 -15.423 -0.938 1.00 38.16 440 GLN A CA 1
ATOM 3437 C C . GLN A 1 440 ? -17.961 -16.146 -0.315 1.00 38.16 440 GLN A C 1
ATOM 3439 O O . GLN A 1 440 ? -16.871 -16.179 -0.882 1.00 38.16 440 GLN A O 1
ATOM 3444 N N . THR A 1 441 ? -18.135 -16.625 0.910 1.00 38.06 441 THR A N 1
ATOM 3445 C CA . THR A 1 441 ? -17.123 -17.335 1.680 1.00 38.06 441 THR A CA 1
ATOM 3446 C C . THR A 1 441 ? -16.858 -18.692 1.036 1.00 38.06 441 THR A C 1
ATOM 3448 O O . THR A 1 441 ? -17.166 -19.743 1.588 1.00 38.06 441 THR A O 1
ATOM 3451 N N . SER A 1 442 ? -16.205 -18.710 -0.124 1.00 37.81 442 SER A N 1
ATOM 3452 C CA . SER A 1 442 ? -15.552 -19.902 -0.653 1.00 37.81 442 SER A CA 1
ATOM 3453 C C . SER A 1 442 ? -14.237 -20.139 0.100 1.00 37.81 442 SER A C 1
ATOM 3455 O O . SER A 1 442 ? -13.176 -20.316 -0.491 1.00 37.81 442 SER A O 1
ATOM 3457 N N . PHE A 1 443 ? -14.296 -20.189 1.434 1.00 41.84 443 PHE A N 1
ATOM 3458 C CA . PHE A 1 443 ? -13.198 -20.706 2.257 1.00 41.84 443 PHE A CA 1
ATOM 3459 C C . PHE A 1 443 ? -12.991 -22.220 2.038 1.00 41.84 443 PHE A C 1
ATOM 3461 O O . PHE A 1 443 ? -12.041 -22.804 2.550 1.00 41.84 443 PHE A O 1
ATOM 3468 N N . GLN A 1 444 ? -13.841 -22.863 1.227 1.00 39.72 444 GLN A N 1
ATOM 3469 C CA . GLN A 1 444 ? -13.656 -24.238 0.761 1.00 39.72 444 GLN A CA 1
ATOM 3470 C C . GLN A 1 444 ? -12.474 -24.410 -0.218 1.00 39.72 444 GLN A C 1
ATOM 3472 O O . GLN A 1 444 ? -12.038 -25.540 -0.421 1.00 39.72 444 GLN A O 1
ATOM 3477 N N . GLY A 1 445 ? -11.914 -23.329 -0.781 1.00 38.75 445 GLY A N 1
ATOM 3478 C CA . GLY A 1 445 ? -10.826 -23.396 -1.770 1.00 38.75 445 GLY A CA 1
ATOM 3479 C C . GLY A 1 445 ? -9.402 -23.537 -1.210 1.00 38.75 445 GLY A C 1
ATOM 3480 O O . GLY A 1 445 ? -8.492 -23.850 -1.968 1.00 38.75 445 GLY A O 1
ATOM 3481 N N . LEU A 1 446 ? -9.190 -23.347 0.098 1.00 39.97 446 LEU A N 1
ATOM 3482 C CA . LEU A 1 446 ? -7.868 -23.464 0.741 1.00 39.97 446 LEU A CA 1
ATOM 3483 C C . LEU A 1 446 ? -7.635 -24.832 1.400 1.00 39.97 446 LEU A C 1
ATOM 3485 O O . LEU A 1 446 ? -6.821 -24.959 2.315 1.00 39.97 446 LEU A O 1
ATOM 3489 N N . ARG A 1 447 ? -8.321 -25.887 0.943 1.00 39.72 447 ARG A N 1
ATOM 3490 C CA . ARG A 1 447 ? -7.847 -27.240 1.248 1.00 39.72 447 ARG A CA 1
ATOM 3491 C C . ARG A 1 447 ? -6.562 -27.470 0.450 1.00 39.72 447 ARG A C 1
ATOM 3493 O O . ARG A 1 447 ? -6.613 -27.349 -0.774 1.00 39.72 447 ARG A O 1
ATOM 3500 N N . PRO A 1 448 ? -5.427 -27.809 1.088 1.00 38.66 448 PRO A N 1
ATOM 3501 C CA . PRO A 1 448 ? -4.262 -28.260 0.345 1.00 38.66 448 PRO A CA 1
ATOM 3502 C C . PRO A 1 448 ? -4.696 -29.446 -0.518 1.00 38.66 448 PRO A C 1
ATOM 3504 O O . PRO A 1 448 ? -5.227 -30.434 -0.008 1.00 38.66 448 PRO A O 1
ATOM 3507 N N . SER A 1 449 ? -4.537 -29.306 -1.833 1.00 37.16 449 SER A N 1
ATOM 3508 C CA . SER A 1 449 ? -4.749 -30.403 -2.769 1.00 37.16 449 SER A CA 1
ATOM 3509 C C . SER A 1 449 ? -3.864 -31.573 -2.326 1.00 37.16 449 SER A C 1
ATOM 3511 O O . SER A 1 449 ? -2.648 -31.389 -2.219 1.00 37.16 449 SER A O 1
ATOM 3513 N N . PRO A 1 450 ? -4.416 -32.768 -2.049 1.00 39.78 450 PRO A N 1
ATOM 3514 C CA . PRO A 1 450 ? -3.621 -33.952 -1.775 1.00 39.78 450 PRO A CA 1
ATOM 3515 C C . PRO A 1 450 ? -3.079 -34.467 -3.109 1.00 39.78 450 PRO A C 1
ATOM 3517 O O . PRO A 1 450 ? -3.519 -35.480 -3.643 1.00 39.78 450 PRO A O 1
ATOM 3520 N N . ARG A 1 451 ? -2.138 -33.735 -3.697 1.00 41.56 451 ARG A N 1
ATOM 3521 C CA . ARG A 1 451 ? -1.337 -34.202 -4.825 1.00 41.56 451 ARG A CA 1
ATOM 3522 C C . ARG A 1 451 ? 0.124 -34.108 -4.429 1.00 41.56 451 ARG A C 1
ATOM 3524 O O . ARG A 1 451 ? 0.795 -33.134 -4.733 1.00 41.56 451 ARG A O 1
ATOM 3531 N N . ASN A 1 452 ? 0.549 -35.101 -3.651 1.00 35.94 452 ASN A N 1
ATOM 3532 C CA . ASN A 1 452 ? 1.685 -35.965 -3.975 1.00 35.94 452 ASN A CA 1
ATOM 3533 C C . ASN A 1 452 ? 1.809 -37.070 -2.910 1.00 35.94 452 ASN A C 1
ATOM 3535 O O . ASN A 1 452 ? 2.201 -36.825 -1.777 1.00 35.94 452 ASN A O 1
ATOM 3539 N N . GLY A 1 453 ? 1.415 -38.285 -3.306 1.00 38.09 453 GLY A N 1
ATOM 3540 C CA . GLY A 1 453 ? 1.972 -39.561 -2.845 1.00 38.09 453 GLY A CA 1
ATOM 3541 C C . GLY A 1 453 ? 2.033 -39.865 -1.346 1.00 38.09 453 GLY A C 1
ATOM 3542 O O . GLY A 1 453 ? 3.115 -39.874 -0.778 1.00 38.09 453 GLY A O 1
ATOM 3543 N N . ALA A 1 454 ? 0.919 -40.302 -0.754 1.00 30.92 454 ALA A N 1
ATOM 3544 C CA . ALA A 1 454 ? 0.955 -41.325 0.294 1.00 30.92 454 ALA A CA 1
ATOM 3545 C C . ALA A 1 454 ? -0.380 -42.084 0.328 1.00 30.92 454 ALA A C 1
ATOM 3547 O O . ALA A 1 454 ? -1.395 -41.589 0.814 1.00 30.92 454 ALA A O 1
ATOM 3548 N N . ARG A 1 455 ? -0.374 -43.308 -0.210 1.00 35.44 455 ARG A N 1
ATOM 3549 C CA . ARG A 1 455 ? -1.358 -44.338 0.140 1.00 35.44 455 ARG A CA 1
ATOM 3550 C C . ARG A 1 455 ? -1.215 -44.614 1.639 1.00 35.44 455 ARG A C 1
ATOM 3552 O O . ARG A 1 455 ? -0.170 -45.101 2.055 1.00 35.44 455 ARG A O 1
ATOM 3559 N N . ALA A 1 456 ? -2.260 -44.382 2.422 1.00 30.81 456 ALA A N 1
ATOM 3560 C CA . ALA A 1 456 ? -2.416 -45.028 3.718 1.00 30.81 456 ALA A CA 1
ATOM 3561 C C . ALA A 1 456 ? -3.880 -45.428 3.903 1.00 30.81 456 ALA A C 1
ATOM 3563 O O . ALA A 1 456 ? -4.798 -44.661 3.620 1.00 30.81 456 ALA A O 1
ATOM 3564 N N . MET A 1 457 ? -4.044 -46.692 4.276 1.00 27.31 457 MET A N 1
ATOM 3565 C CA . MET A 1 457 ? -5.270 -47.470 4.272 1.00 27.31 457 MET A CA 1
ATOM 3566 C C . MET A 1 457 ? -6.373 -46.900 5.163 1.00 27.31 457 MET A C 1
ATOM 3568 O O . MET A 1 457 ? -6.141 -46.411 6.265 1.00 27.31 457 MET A O 1
ATOM 3572 N N . VAL A 1 458 ? -7.596 -47.078 4.673 1.00 26.08 458 VAL A N 1
ATOM 3573 C CA . VAL A 1 458 ? -8.833 -47.054 5.447 1.00 26.08 458 VAL A CA 1
ATOM 3574 C C . VAL A 1 458 ? -8.779 -48.183 6.480 1.00 26.08 458 VAL A C 1
ATOM 3576 O O . VAL A 1 458 ? -8.693 -49.350 6.109 1.00 26.08 458 VAL A O 1
ATOM 3579 N N . ALA A 1 459 ? -8.878 -47.842 7.762 1.00 26.44 459 ALA A N 1
ATOM 3580 C CA . 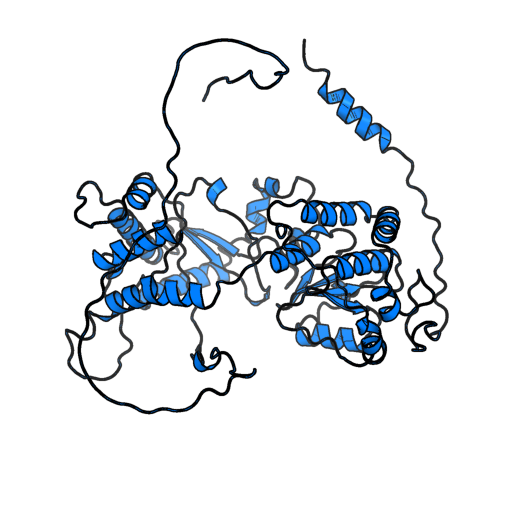ALA A 1 459 ? -9.305 -48.768 8.803 1.00 26.44 459 ALA A CA 1
ATOM 3581 C C . ALA A 1 459 ? -10.317 -48.051 9.700 1.00 26.44 459 ALA A C 1
ATOM 3583 O O . ALA A 1 459 ? -9.987 -47.151 10.471 1.00 26.44 459 ALA A O 1
ATOM 3584 N N . SER A 1 460 ? -11.578 -48.438 9.538 1.00 23.91 460 SER A N 1
ATOM 3585 C CA . SER A 1 460 ? -12.683 -48.106 10.427 1.00 23.91 460 SER A CA 1
ATOM 3586 C C . SER A 1 460 ? -12.523 -48.870 11.740 1.00 23.91 460 SER A C 1
ATOM 3588 O O . SER A 1 460 ? -12.498 -50.092 11.707 1.00 23.91 460 SER A O 1
ATOM 3590 N N . PHE A 1 461 ? -12.495 -48.184 12.883 1.00 24.00 461 PHE A N 1
ATOM 3591 C CA . PHE A 1 461 ? -12.876 -48.775 14.171 1.00 24.00 461 PHE A CA 1
ATOM 3592 C C . PHE A 1 461 ? -13.531 -47.719 15.062 1.00 24.00 461 PHE A C 1
ATOM 3594 O O . PHE A 1 461 ? -13.028 -46.607 15.220 1.00 24.00 461 PHE A O 1
ATOM 3601 N N . GLY A 1 462 ? -14.696 -48.076 15.603 1.00 21.66 462 GLY A N 1
ATOM 3602 C CA . GLY A 1 462 ? -15.476 -47.259 16.522 1.00 21.66 462 GLY A CA 1
ATOM 3603 C C . GLY A 1 462 ? -15.167 -47.538 17.998 1.00 21.66 462 GLY A C 1
ATOM 3604 O O . GLY A 1 462 ? -14.739 -48.628 18.355 1.00 21.66 462 GLY A O 1
ATOM 3605 N N . PHE A 1 463 ? -15.482 -46.527 18.820 1.00 23.80 463 PHE A N 1
ATOM 3606 C CA . PHE A 1 463 ? -15.878 -46.565 20.241 1.00 23.80 463 PHE A CA 1
ATOM 3607 C C . PHE A 1 463 ? -14.941 -47.202 21.298 1.00 23.80 463 PHE A C 1
ATOM 3609 O O . PHE A 1 463 ? -14.913 -48.410 21.466 1.00 23.80 463 PHE A O 1
ATOM 3616 N N . THR A 1 464 ? -14.332 -46.404 22.195 1.00 24.42 464 THR A N 1
ATOM 3617 C CA . THR A 1 464 ? -14.840 -46.004 23.543 1.00 24.42 464 THR A CA 1
ATOM 3618 C C . THR A 1 464 ? -13.745 -45.398 24.459 1.00 24.42 464 THR A C 1
ATOM 3620 O O . THR A 1 464 ? -12.600 -45.816 24.445 1.00 24.42 464 THR A O 1
ATOM 3623 N N . LYS A 1 465 ? -14.170 -44.410 25.270 1.00 24.77 465 LYS A N 1
ATOM 3624 C CA . LYS A 1 465 ? -13.724 -43.924 26.607 1.00 24.77 465 LYS A CA 1
ATOM 3625 C C . LYS A 1 465 ? -12.247 -43.971 27.090 1.00 24.77 465 LYS A C 1
ATOM 3627 O O . LYS A 1 465 ? -11.665 -45.024 27.278 1.00 24.77 465 LYS A O 1
ATOM 3632 N N . LYS A 1 466 ? -11.855 -42.787 27.608 1.00 23.78 466 LYS A N 1
ATOM 3633 C CA . LYS A 1 466 ? -10.970 -42.451 28.756 1.00 23.78 466 LYS A CA 1
ATOM 3634 C C . LYS A 1 466 ? -9.507 -42.928 28.735 1.00 23.78 466 LYS A C 1
ATOM 3636 O O . LYS A 1 466 ? -9.230 -44.073 29.052 1.00 23.78 466 LYS A O 1
ATOM 3641 N N . ALA A 1 467 ? -8.589 -41.959 28.669 1.00 23.89 467 ALA A N 1
ATOM 3642 C CA . ALA A 1 467 ? -7.428 -41.901 29.565 1.00 23.89 467 ALA A CA 1
ATOM 3643 C C . ALA A 1 467 ? -6.871 -40.468 29.665 1.00 23.89 467 ALA A C 1
ATOM 3645 O O . ALA A 1 467 ? -6.763 -39.753 28.672 1.00 23.89 467 ALA A O 1
ATOM 3646 N N . PHE A 1 468 ? -6.554 -40.078 30.898 1.00 23.27 468 PHE A N 1
ATOM 3647 C CA . PHE A 1 468 ? -5.785 -38.900 31.299 1.00 23.27 468 PHE A CA 1
ATOM 3648 C C . PHE A 1 468 ? -4.354 -38.970 30.758 1.00 23.27 468 PHE A C 1
ATOM 3650 O O . PHE A 1 468 ? -3.710 -39.995 30.963 1.00 23.27 468 PHE A O 1
ATOM 3657 N N . ILE A 1 469 ? -3.824 -37.869 30.212 1.00 24.78 469 ILE A N 1
ATOM 3658 C CA . ILE A 1 469 ? -2.378 -37.590 30.191 1.00 24.78 469 ILE A CA 1
ATOM 3659 C C . ILE A 1 469 ? -2.161 -36.088 30.440 1.00 24.78 469 ILE A C 1
ATOM 3661 O O . ILE A 1 469 ? -2.724 -35.234 29.757 1.00 24.78 469 ILE A O 1
ATOM 3665 N N . THR A 1 470 ? -1.370 -35.797 31.468 1.00 24.83 470 THR A N 1
ATOM 3666 C CA . THR A 1 470 ? -0.861 -34.489 31.903 1.00 24.83 470 THR A CA 1
ATOM 3667 C C . THR A 1 470 ? 0.195 -33.926 30.938 1.00 24.83 470 THR A C 1
ATOM 3669 O O . THR A 1 470 ? 0.924 -34.699 30.316 1.00 24.83 470 THR A O 1
ATOM 3672 N N . PRO A 1 471 ? 0.345 -32.592 30.818 1.00 27.05 471 PRO A N 1
ATOM 3673 C CA . PRO A 1 471 ? 1.352 -32.001 29.945 1.00 27.05 471 PRO A CA 1
ATOM 3674 C C . PRO A 1 471 ? 2.709 -31.901 30.655 1.00 27.05 471 PRO A C 1
ATOM 3676 O O . PRO A 1 471 ? 2.798 -31.387 31.770 1.00 27.05 471 PRO A O 1
ATOM 3679 N N . ARG A 1 472 ? 3.781 -32.345 29.986 1.00 24.39 472 ARG A N 1
ATOM 3680 C CA . ARG A 1 472 ? 5.146 -31.917 30.314 1.00 24.39 472 ARG A CA 1
ATOM 3681 C C . ARG A 1 472 ? 5.432 -30.597 29.603 1.00 24.39 472 ARG A C 1
ATOM 3683 O O . ARG A 1 472 ? 5.446 -30.527 28.376 1.00 24.39 472 ARG A O 1
ATOM 3690 N N . SER A 1 473 ? 5.605 -29.571 30.427 1.00 24.77 473 SER A N 1
ATOM 3691 C CA . SER A 1 473 ? 6.358 -28.352 30.159 1.00 24.77 473 SER A CA 1
ATOM 3692 C C . SER A 1 473 ? 7.789 -28.685 29.748 1.00 24.77 473 SER A C 1
ATOM 3694 O O . SER A 1 473 ? 8.294 -29.718 30.172 1.00 24.77 473 SER A O 1
ATOM 3696 N N . ASP A 1 474 ? 8.402 -27.816 28.945 1.00 24.81 474 ASP A N 1
ATOM 3697 C CA . ASP A 1 474 ? 9.785 -27.333 29.101 1.00 24.81 474 ASP A CA 1
ATOM 3698 C C . ASP A 1 474 ? 10.189 -26.636 27.804 1.00 24.81 474 ASP A C 1
ATOM 3700 O O . ASP A 1 474 ? 10.426 -27.326 26.829 1.00 24.81 474 ASP A O 1
ATOM 3704 N N . TRP A 1 475 ? 10.256 -25.300 27.785 1.00 24.05 475 TRP A N 1
ATOM 3705 C CA . TRP A 1 475 ? 11.329 -24.544 27.119 1.00 24.05 475 TRP A CA 1
ATOM 3706 C C . TRP A 1 475 ? 11.481 -23.207 27.850 1.00 24.05 475 TRP A C 1
ATOM 3708 O O . TRP A 1 475 ? 10.548 -22.409 27.953 1.00 24.05 475 TRP A O 1
ATOM 3718 N N . MET A 1 476 ? 12.667 -23.051 28.433 1.00 23.72 476 MET A N 1
ATOM 3719 C CA . MET A 1 476 ? 13.100 -21.983 29.324 1.00 23.72 476 MET A CA 1
ATOM 3720 C C . MET A 1 476 ? 13.214 -20.633 28.611 1.00 23.72 476 MET A C 1
ATOM 3722 O O . MET A 1 476 ? 13.826 -20.519 27.551 1.00 23.72 476 MET A O 1
ATOM 3726 N N . CYS A 1 477 ? 12.710 -19.593 29.271 1.00 24.48 477 CYS A N 1
ATOM 3727 C CA . CYS A 1 477 ? 13.159 -18.220 29.076 1.00 24.48 477 CYS A CA 1
ATOM 3728 C C . CYS A 1 477 ? 14.518 -18.043 29.772 1.00 24.48 477 CYS A C 1
ATOM 3730 O O . CYS A 1 477 ? 14.619 -18.281 30.975 1.00 24.48 477 CYS A O 1
ATOM 3732 N N . CYS A 1 478 ? 15.545 -17.590 29.051 1.00 22.61 478 CYS A N 1
ATOM 3733 C CA . CYS A 1 478 ? 16.789 -17.118 29.664 1.00 22.61 478 CYS A CA 1
ATOM 3734 C C . CYS A 1 478 ? 16.561 -15.749 30.333 1.00 22.61 478 CYS A C 1
ATOM 3736 O O . CYS A 1 478 ? 16.147 -14.816 29.640 1.00 22.61 478 CYS A O 1
ATOM 3738 N N . PRO A 1 479 ? 16.849 -15.581 31.638 1.00 28.67 479 PRO A N 1
ATOM 3739 C CA . PRO A 1 479 ? 16.885 -14.272 32.269 1.00 28.67 479 PRO A CA 1
ATOM 3740 C C . PRO A 1 479 ? 18.267 -13.622 32.097 1.00 28.67 479 PRO A C 1
ATOM 3742 O O . PRO A 1 479 ? 19.305 -14.281 32.150 1.00 28.67 479 PRO A O 1
ATOM 3745 N N . LEU A 1 480 ? 18.270 -12.302 31.909 1.00 28.16 480 LEU A N 1
ATOM 3746 C CA . LEU A 1 480 ? 19.458 -11.450 32.007 1.00 28.16 480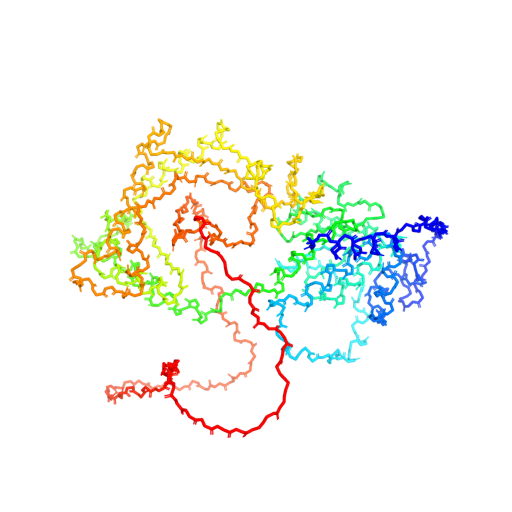 LEU A CA 1
ATOM 3747 C C . LEU A 1 480 ? 19.969 -11.424 33.461 1.00 28.16 480 LEU A C 1
ATOM 3749 O O . LEU A 1 480 ? 19.141 -11.311 34.369 1.00 28.16 480 LEU A O 1
ATOM 3753 N N . PRO A 1 481 ? 21.291 -11.452 33.718 1.00 31.12 481 PRO A N 1
ATOM 3754 C CA . PRO A 1 481 ? 21.804 -11.319 35.070 1.00 31.12 481 PRO A CA 1
ATOM 3755 C C . PRO A 1 481 ? 22.074 -9.854 35.441 1.00 31.12 481 PRO A C 1
ATOM 3757 O O . PRO A 1 481 ? 22.787 -9.115 34.763 1.00 31.12 481 PRO A O 1
ATOM 3760 N N . THR A 1 482 ? 21.514 -9.472 36.582 1.00 29.06 482 THR A N 1
ATOM 3761 C CA . THR A 1 482 ? 21.922 -8.362 37.446 1.00 29.06 482 THR A CA 1
ATOM 3762 C C . THR A 1 482 ? 23.159 -8.740 38.272 1.00 29.06 482 THR A C 1
ATOM 3764 O O . THR A 1 482 ? 23.203 -9.857 38.781 1.00 29.06 482 THR A O 1
ATOM 3767 N N . GLY A 1 483 ? 24.077 -7.799 38.540 1.00 27.00 483 GLY A N 1
ATOM 3768 C CA . GLY A 1 483 ? 24.878 -7.828 39.780 1.00 27.00 483 GLY A CA 1
ATOM 3769 C C . GLY A 1 483 ? 26.359 -7.432 39.690 1.00 27.00 483 GLY A C 1
ATOM 3770 O O . GLY A 1 483 ? 27.131 -8.031 38.955 1.00 27.00 483 GLY A O 1
ATOM 3771 N N . CYS A 1 484 ? 26.728 -6.431 40.493 1.00 23.08 484 CYS A N 1
ATOM 3772 C CA . CYS A 1 484 ? 28.022 -5.754 40.636 1.00 23.08 484 CYS A CA 1
ATOM 3773 C C . CYS A 1 484 ? 29.177 -6.550 41.293 1.00 23.08 484 CYS A C 1
ATOM 3775 O O . CYS A 1 484 ? 28.953 -7.392 42.152 1.00 23.08 484 CYS A O 1
ATOM 3777 N N . CYS A 1 485 ? 30.401 -6.088 40.980 1.00 25.03 485 CYS A N 1
ATOM 3778 C CA . CYS A 1 485 ? 31.617 -5.943 41.808 1.00 25.03 485 CYS A CA 1
ATOM 3779 C C . CYS A 1 485 ? 32.148 -7.126 42.647 1.00 25.03 485 CYS A C 1
ATOM 3781 O O . CYS A 1 485 ? 31.635 -7.403 43.724 1.00 25.03 485 CYS A O 1
ATOM 3783 N N . SER A 1 486 ? 33.353 -7.620 42.324 1.00 26.02 486 SER A N 1
ATOM 3784 C CA . SER A 1 486 ? 34.616 -7.205 42.983 1.00 26.02 486 SER A CA 1
ATOM 3785 C C . SER A 1 486 ? 35.836 -8.056 42.561 1.00 26.02 486 SER A C 1
ATOM 3787 O O . SER A 1 486 ? 35.734 -9.250 42.312 1.00 26.02 486 SER A O 1
ATOM 3789 N N . SER A 1 487 ? 36.995 -7.379 42.517 1.00 28.08 487 SER A N 1
ATOM 3790 C CA . SER A 1 487 ? 38.391 -7.862 42.603 1.00 28.08 487 SER A CA 1
ATOM 3791 C C . SER A 1 487 ? 39.012 -8.750 41.502 1.00 28.08 487 SER A C 1
ATOM 3793 O O . SER A 1 487 ? 38.763 -9.943 41.430 1.00 28.08 487 SER A O 1
ATOM 3795 N N . GLY A 1 488 ? 40.018 -8.187 40.809 1.00 24.12 488 GLY A N 1
ATOM 3796 C CA . GLY A 1 488 ? 41.399 -8.632 41.067 1.00 24.12 488 GLY A CA 1
ATOM 3797 C C . GLY A 1 488 ? 42.230 -9.265 39.936 1.00 24.12 488 GLY A C 1
ATOM 3798 O O . GLY A 1 488 ? 42.375 -10.474 39.903 1.00 24.12 488 GLY A O 1
ATOM 3799 N N . LEU A 1 489 ? 42.925 -8.402 39.178 1.00 25.73 489 LEU A N 1
ATOM 3800 C CA . LEU A 1 489 ? 44.289 -8.547 38.610 1.00 25.73 489 LEU A CA 1
ATOM 3801 C C . LEU A 1 489 ? 44.594 -9.426 37.365 1.00 25.73 489 LEU A C 1
ATOM 3803 O O . LEU A 1 489 ? 44.580 -10.646 37.412 1.00 25.73 489 LEU A O 1
ATOM 3807 N N . GLN A 1 490 ? 45.148 -8.705 36.362 1.00 26.20 490 GLN A N 1
ATOM 3808 C CA . GLN A 1 490 ? 46.217 -9.066 35.394 1.00 26.20 490 GLN A CA 1
ATOM 3809 C C . GLN A 1 490 ? 45.822 -10.005 34.227 1.00 26.20 490 GLN A C 1
ATOM 3811 O O . GLN A 1 490 ? 45.427 -11.132 34.462 1.00 26.20 490 GLN A O 1
ATOM 3816 N N . ARG A 1 491 ? 45.940 -9.665 32.924 1.00 27.69 491 ARG A N 1
ATOM 3817 C CA . ARG A 1 491 ? 46.868 -8.777 32.168 1.00 27.69 491 ARG A CA 1
ATOM 3818 C C . ARG A 1 491 ? 46.320 -8.436 30.748 1.00 27.69 491 ARG A C 1
ATOM 3820 O O . ARG A 1 491 ? 45.796 -9.331 30.104 1.00 27.69 491 ARG A O 1
ATOM 3827 N N . ASN A 1 492 ? 46.513 -7.178 30.298 1.00 26.31 492 ASN A N 1
ATOM 3828 C CA . ASN A 1 492 ? 46.840 -6.623 28.947 1.00 26.31 492 ASN A CA 1
ATOM 3829 C C . ASN A 1 492 ? 46.441 -7.425 27.675 1.00 26.31 492 ASN A C 1
ATOM 3831 O O . ASN A 1 492 ? 46.797 -8.586 27.563 1.00 26.31 492 ASN A O 1
ATOM 3835 N N . ALA A 1 493 ? 45.828 -6.871 26.615 1.00 26.72 493 ALA A N 1
ATOM 3836 C CA . ALA A 1 493 ? 46.056 -5.573 25.966 1.00 26.72 493 ALA A CA 1
ATOM 3837 C C . ALA A 1 493 ? 44.895 -5.150 25.021 1.00 26.72 493 ALA A C 1
ATOM 3839 O O . ALA A 1 493 ? 44.219 -5.997 24.447 1.00 26.72 493 ALA A O 1
ATOM 3840 N N . LEU A 1 494 ? 44.804 -3.826 24.807 1.00 25.89 494 LEU A N 1
ATOM 3841 C CA . LEU A 1 494 ? 44.098 -3.050 23.761 1.00 25.89 494 LEU A CA 1
ATOM 3842 C C . LEU A 1 494 ? 42.599 -2.709 23.932 1.00 25.89 494 LEU A C 1
ATOM 3844 O O . LEU A 1 494 ? 41.712 -3.248 23.279 1.00 25.89 494 LEU A O 1
ATOM 3848 N N . THR A 1 495 ? 42.380 -1.648 24.720 1.00 24.47 495 THR A N 1
ATOM 3849 C CA . THR A 1 495 ? 41.206 -0.756 24.722 1.00 24.47 495 THR A CA 1
ATOM 3850 C C . THR A 1 495 ? 41.634 0.646 24.261 1.00 24.47 495 THR A C 1
ATOM 3852 O O . THR A 1 495 ? 42.626 1.154 24.784 1.00 24.47 495 THR A O 1
ATOM 3855 N N . LYS A 1 496 ? 40.877 1.273 23.342 1.00 24.16 496 LYS A N 1
ATOM 3856 C CA . LYS A 1 496 ? 40.613 2.731 23.136 1.00 24.16 496 LYS A CA 1
ATOM 3857 C C . LYS A 1 496 ? 39.962 2.866 21.742 1.00 24.16 496 LYS A C 1
ATOM 3859 O O . LYS A 1 496 ? 40.533 2.371 20.787 1.00 24.16 496 LYS A O 1
ATOM 3864 N N . CYS A 1 497 ? 38.774 3.427 21.515 1.00 22.27 497 CYS A N 1
ATOM 3865 C CA . CYS A 1 497 ? 38.084 4.540 22.162 1.00 22.27 497 CYS A CA 1
ATOM 3866 C C . CYS A 1 497 ? 36.554 4.352 22.118 1.00 22.27 497 CYS A C 1
ATOM 3868 O O . CYS A 1 497 ? 35.962 4.282 21.048 1.00 22.27 497 CYS A O 1
ATOM 3870 N N . CYS A 1 498 ? 35.916 4.366 23.288 1.00 21.94 498 CYS A N 1
ATOM 3871 C CA . CYS A 1 498 ? 34.506 4.709 23.481 1.00 21.94 498 CYS A CA 1
ATOM 3872 C C . CYS A 1 498 ? 34.368 5.310 24.885 1.00 21.94 498 CYS A C 1
ATOM 3874 O O . CYS A 1 498 ? 34.401 4.561 25.860 1.00 21.94 498 CYS A O 1
ATOM 3876 N N . ARG A 1 499 ? 34.269 6.645 24.980 1.00 26.47 499 ARG A N 1
ATOM 3877 C CA . ARG A 1 499 ? 33.437 7.437 25.919 1.00 26.47 499 ARG A CA 1
ATOM 3878 C C . ARG A 1 499 ? 33.906 8.895 25.995 1.00 26.47 499 ARG A C 1
ATOM 3880 O O . ARG A 1 499 ? 35.088 9.167 25.822 1.00 26.47 499 ARG A O 1
ATOM 3887 N N . LEU A 1 500 ? 32.945 9.741 26.392 1.00 25.16 500 LEU A N 1
ATOM 3888 C CA . LEU A 1 500 ? 32.900 11.209 26.531 1.00 25.16 500 LEU A CA 1
ATOM 3889 C C . LEU A 1 500 ? 32.231 11.837 25.291 1.00 25.16 500 LEU A C 1
ATOM 3891 O O . LEU A 1 500 ? 32.748 11.702 24.196 1.00 25.16 500 LEU A O 1
ATOM 3895 N N . LEU A 1 501 ? 31.054 12.467 25.358 1.00 26.41 501 LEU A N 1
ATOM 3896 C CA . LEU A 1 501 ? 30.439 13.223 26.451 1.00 26.41 501 LEU A CA 1
ATOM 3897 C C . LEU A 1 501 ? 28.913 13.044 26.468 1.00 26.41 501 LEU A C 1
ATOM 3899 O O . LEU A 1 501 ? 28.259 13.093 25.432 1.00 26.41 501 LEU A O 1
ATOM 3903 N N . GLY A 1 502 ? 28.365 12.880 27.672 1.00 25.09 502 GLY A N 1
ATOM 3904 C CA . GLY A 1 502 ? 26.995 13.270 27.969 1.00 25.09 502 GLY 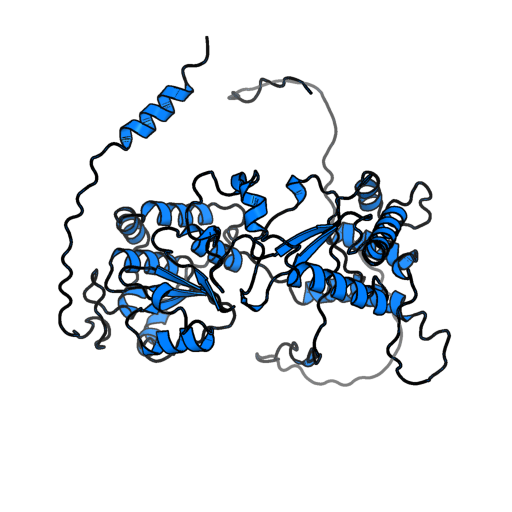A CA 1
ATOM 3905 C C . GLY A 1 502 ? 26.983 14.725 28.432 1.00 25.09 502 GLY A C 1
ATOM 3906 O O . GLY A 1 502 ? 27.856 15.127 29.200 1.00 25.09 502 GLY A O 1
ATOM 3907 N N . THR A 1 503 ? 25.980 15.480 28.002 1.00 27.73 503 THR A N 1
ATOM 3908 C CA . THR A 1 503 ? 25.546 16.722 28.644 1.00 27.73 503 THR A CA 1
ATOM 3909 C C . THR A 1 503 ? 24.026 16.780 28.623 1.00 27.73 503 THR A C 1
ATOM 3911 O O . THR A 1 503 ? 23.382 16.301 27.692 1.00 27.73 503 THR A O 1
ATOM 3914 N N . ALA A 1 504 ? 23.488 17.308 29.715 1.00 26.70 504 ALA A N 1
ATOM 3915 C CA . ALA A 1 504 ? 22.084 17.364 30.067 1.00 26.70 504 ALA A CA 1
ATOM 3916 C C . ALA A 1 504 ? 21.310 18.505 29.374 1.00 26.70 504 ALA A C 1
ATOM 3918 O O . ALA A 1 504 ? 21.876 19.574 29.164 1.00 26.70 504 ALA A O 1
ATOM 3919 N N . TRP A 1 505 ? 20.005 18.242 29.197 1.00 25.28 505 TRP A N 1
ATOM 3920 C CA . TRP A 1 505 ? 18.826 19.138 29.161 1.00 25.28 505 TRP A CA 1
ATOM 3921 C C . TRP A 1 505 ? 18.626 20.165 28.030 1.00 25.28 505 TRP A C 1
ATOM 3923 O O . TRP A 1 505 ? 19.608 20.626 27.451 1.00 25.28 505 TRP A O 1
ATOM 3933 N N . PRO A 1 506 ? 17.362 20.557 27.720 1.00 39.44 506 PRO A N 1
ATOM 3934 C CA . PRO A 1 506 ? 16.083 20.327 28.430 1.00 39.44 506 PRO A CA 1
ATOM 3935 C C . PRO A 1 506 ? 15.250 19.135 27.935 1.00 39.44 506 PRO A C 1
ATOM 3937 O O . PRO A 1 506 ? 15.300 18.827 26.724 1.00 39.44 506 PRO A O 1
#